Protein AF-0000000067916715 (afdb_homodimer)

Structure (mmCIF, N/CA/C/O backbone):
data_AF-0000000067916715-model_v1
#
loop_
_entity.id
_entity.type
_entity.pdbx_description
1 polymer 'MGC114945 protein'
#
loop_
_atom_site.group_PDB
_atom_site.id
_atom_site.type_symbol
_atom_site.label_atom_id
_atom_site.label_alt_id
_atom_site.label_comp_id
_atom_site.label_asym_id
_atom_site.label_entity_id
_atom_site.label_seq_id
_atom_site.pdbx_PDB_ins_code
_atom_site.Cartn_x
_atom_site.Cartn_y
_atom_site.Cartn_z
_atom_site.occupancy
_atom_site.B_iso_or_equiv
_atom_site.auth_seq_id
_atom_site.auth_comp_id
_atom_site.auth_asym_id
_atom_site.auth_atom_id
_atom_site.pdbx_PDB_model_num
ATOM 1 N N . MET A 1 1 ? -11.336 -10.523 24.156 1 57.78 1 MET A N 1
ATOM 2 C CA . MET A 1 1 ? -10.766 -9.188 24.016 1 57.78 1 MET A CA 1
ATOM 3 C C . MET A 1 1 ? -9.625 -9.188 23 1 57.78 1 MET A C 1
ATOM 5 O O . MET A 1 1 ? -9.594 -8.352 22.094 1 57.78 1 MET A O 1
ATOM 9 N N . ALA A 1 2 ? -8.656 -10.117 23.109 1 62.94 2 ALA A N 1
ATOM 10 C CA . ALA A 1 2 ? -7.535 -10.242 22.188 1 62.94 2 ALA A CA 1
ATOM 11 C C . ALA A 1 2 ? -8.023 -10.578 20.781 1 62.94 2 ALA A C 1
ATOM 13 O O . ALA A 1 2 ? -7.555 -10 19.797 1 62.94 2 ALA A O 1
ATOM 14 N N . ALA A 1 3 ? -9.062 -11.43 20.672 1 70.19 3 ALA A N 1
ATOM 15 C CA . ALA A 1 3 ? -9.617 -11.805 19.375 1 70.19 3 ALA A CA 1
ATOM 16 C C . ALA A 1 3 ? -10.258 -10.609 18.688 1 70.19 3 ALA A C 1
ATOM 18 O O . ALA A 1 3 ? -10.117 -10.43 17.469 1 70.19 3 ALA A O 1
ATOM 19 N N . ALA A 1 4 ? -10.875 -9.805 19.438 1 72.75 4 ALA A N 1
ATOM 20 C CA . ALA A 1 4 ? -11.523 -8.617 18.891 1 72.75 4 ALA A CA 1
ATOM 21 C C . ALA A 1 4 ? -10.492 -7.602 18.406 1 72.75 4 ALA A C 1
ATOM 23 O O . ALA A 1 4 ? -10.68 -6.969 17.359 1 72.75 4 ALA A O 1
ATOM 24 N N . ALA A 1 5 ? -9.461 -7.531 19.156 1 75.31 5 ALA A N 1
ATOM 25 C CA . ALA A 1 5 ? -8.383 -6.625 18.781 1 75.31 5 ALA A CA 1
ATOM 26 C C . ALA A 1 5 ? -7.727 -7.074 17.469 1 75.31 5 ALA A C 1
ATOM 28 O O . ALA A 1 5 ? -7.414 -6.254 16.609 1 75.31 5 ALA A O 1
ATOM 29 N N . VAL A 1 6 ? -7.562 -8.305 17.375 1 79.94 6 VAL A N 1
ATOM 30 C CA . VAL A 1 6 ? -6.934 -8.859 16.172 1 79.94 6 VAL A CA 1
ATOM 31 C C . VAL A 1 6 ? -7.848 -8.656 14.969 1 79.94 6 VAL A C 1
ATOM 33 O O . VAL A 1 6 ? -7.387 -8.273 13.891 1 79.94 6 VAL A O 1
ATOM 36 N N . SER A 1 7 ? -9.086 -8.82 15.18 1 82.25 7 SER A N 1
ATOM 37 C CA . SER A 1 7 ? -10.055 -8.617 14.102 1 82.25 7 SER A CA 1
ATOM 38 C C . SER A 1 7 ? -10.102 -7.16 13.664 1 82.25 7 SER A C 1
ATOM 40 O O . SER A 1 7 ? -10.219 -6.863 12.477 1 82.25 7 SER A O 1
ATOM 42 N N . GLY A 1 8 ? -10 -6.328 14.656 1 84.62 8 GLY A N 1
ATOM 43 C CA . GLY A 1 8 ? -9.953 -4.91 14.344 1 84.62 8 GLY A CA 1
ATOM 44 C C . GLY A 1 8 ? -8.727 -4.508 13.555 1 84.62 8 GLY A C 1
ATOM 45 O O . GLY A 1 8 ? -8.82 -3.752 12.586 1 84.62 8 GLY A O 1
ATOM 46 N N . LEU A 1 9 ? -7.664 -5.098 13.977 1 86.38 9 LEU A N 1
ATOM 47 C CA . LEU A 1 9 ? -6.41 -4.805 13.289 1 86.38 9 LEU A CA 1
ATOM 48 C C . LEU A 1 9 ? -6.43 -5.336 11.859 1 86.38 9 LEU A C 1
ATOM 50 O O . LEU A 1 9 ? -5.949 -4.676 10.938 1 86.38 9 LEU A O 1
ATOM 54 N N . VAL A 1 10 ? -6.984 -6.438 11.711 1 87.94 10 VAL A N 1
ATOM 55 C CA . VAL A 1 10 ? -7.07 -7.043 10.383 1 87.94 10 VAL A CA 1
ATOM 56 C C . VAL A 1 10 ? -7.949 -6.18 9.477 1 87.94 10 VAL A C 1
ATOM 58 O O . VAL A 1 10 ? -7.613 -5.957 8.312 1 87.94 10 VAL A O 1
ATOM 61 N N . THR A 1 11 ? -8.977 -5.652 10 1 87.19 11 THR A N 1
ATOM 62 C CA . THR A 1 11 ? -9.875 -4.797 9.234 1 87.19 11 THR A CA 1
ATOM 63 C C . THR A 1 11 ? -9.164 -3.512 8.812 1 87.19 11 THR A C 1
ATOM 65 O O . THR A 1 11 ? -9.312 -3.061 7.672 1 87.19 11 THR A O 1
ATOM 68 N N . VAL A 1 12 ? -8.414 -2.99 9.688 1 88.69 12 VAL A N 1
ATOM 69 C CA . VAL A 1 12 ? -7.66 -1.77 9.406 1 88.69 12 VAL A CA 1
ATOM 70 C C . VAL A 1 12 ? -6.621 -2.037 8.32 1 88.69 12 VAL A C 1
ATOM 72 O O . VAL A 1 12 ? -6.43 -1.22 7.422 1 88.69 12 VAL A O 1
ATOM 75 N N . LEU A 1 13 ? -6.074 -3.215 8.359 1 90.12 13 LEU A N 1
ATOM 76 C CA . LEU A 1 13 ? -5 -3.551 7.434 1 90.12 13 LEU A CA 1
ATOM 77 C C . LEU A 1 13 ? -5.562 -3.896 6.059 1 90.12 13 LEU A C 1
ATOM 79 O O . LEU A 1 13 ? -4.828 -3.91 5.066 1 90.12 13 LEU A O 1
ATOM 83 N N . GLU A 1 14 ? -6.828 -4.113 5.977 1 90.06 14 GLU A N 1
ATOM 84 C CA . GLU A 1 14 ? -7.445 -4.461 4.699 1 90.06 14 GLU A CA 1
ATOM 85 C C . GLU A 1 14 ? -7.867 -3.211 3.932 1 90.06 14 GLU A C 1
ATOM 87 O O . GLU A 1 14 ? -8.156 -3.279 2.734 1 90.06 14 GLU A O 1
ATOM 92 N N . SER A 1 15 ? -7.848 -2.111 4.574 1 91.31 15 SER A N 1
ATOM 93 C CA . SER A 1 15 ? -8.086 -0.83 3.916 1 91.31 15 SER A CA 1
ATOM 94 C C . SER A 1 15 ? -6.781 -0.113 3.607 1 91.31 15 SER A C 1
ATOM 96 O O . SER A 1 15 ? -5.828 -0.188 4.387 1 91.31 15 SER A O 1
ATOM 98 N N . TYR A 1 16 ? -6.789 0.557 2.475 1 91.94 16 TYR A N 1
ATOM 99 C CA . TYR A 1 16 ? -5.566 1.249 2.08 1 91.94 16 TYR A CA 1
ATOM 100 C C . TYR A 1 16 ? -5.203 2.332 3.088 1 91.94 16 TYR A C 1
ATOM 102 O O . TYR A 1 16 ? -4.051 2.432 3.516 1 91.94 16 TYR A O 1
ATOM 110 N N . ARG A 1 17 ? -6.129 3.148 3.506 1 91.06 17 ARG A N 1
ATOM 111 C CA . ARG A 1 17 ? -5.887 4.262 4.418 1 91.06 17 ARG A CA 1
ATOM 112 C C . ARG A 1 17 ? -5.453 3.764 5.789 1 91.06 17 ARG A C 1
ATOM 114 O O . ARG A 1 17 ? -4.535 4.316 6.395 1 91.06 17 ARG A O 1
ATOM 121 N N . GLY A 1 18 ? -6.199 2.762 6.238 1 91.31 18 GLY A N 1
ATOM 122 C CA . GLY A 1 18 ? -5.82 2.172 7.512 1 91.31 18 GLY A CA 1
ATOM 123 C C . GLY A 1 18 ? -4.426 1.575 7.504 1 91.31 18 GLY A C 1
ATOM 124 O O . GLY A 1 18 ? -3.664 1.749 8.453 1 91.31 18 GLY A O 1
ATOM 125 N N . ARG A 1 19 ? -4.133 0.901 6.461 1 93.25 19 ARG A N 1
ATOM 126 C CA . ARG A 1 19 ? -2.809 0.3 6.324 1 93.25 19 ARG A CA 1
ATOM 127 C C . ARG A 1 19 ? -1.724 1.37 6.27 1 93.25 19 ARG A C 1
ATOM 129 O O . ARG A 1 19 ? -0.662 1.217 6.875 1 93.25 19 ARG A O 1
ATOM 136 N N . ASP A 1 20 ? -1.98 2.367 5.52 1 94.25 20 ASP A N 1
ATOM 137 C CA . ASP A 1 20 ? -1.018 3.459 5.398 1 94.25 20 ASP A CA 1
ATOM 138 C C . ASP A 1 20 ? -0.739 4.102 6.754 1 94.25 20 ASP A C 1
ATOM 140 O O . ASP A 1 20 ? 0.395 4.488 7.043 1 94.25 20 ASP A O 1
ATOM 144 N N . ARG A 1 21 ? -1.738 4.25 7.555 1 94 21 ARG A N 1
ATOM 145 C CA . ARG A 1 21 ? -1.566 4.836 8.883 1 94 21 ARG A CA 1
ATOM 146 C C . ARG A 1 21 ? -0.686 3.953 9.758 1 94 21 ARG A C 1
ATOM 148 O O . ARG A 1 21 ? 0.142 4.457 10.523 1 94 21 ARG A O 1
ATOM 155 N N . VAL A 1 22 ? -0.888 2.719 9.648 1 94.06 22 VAL A N 1
ATOM 156 C CA . VAL A 1 22 ? -0.091 1.772 10.422 1 94.06 22 VAL A CA 1
ATOM 157 C C . VAL A 1 22 ? 1.362 1.816 9.953 1 94.06 22 VAL A C 1
ATOM 159 O O . VAL A 1 22 ? 2.283 1.86 10.773 1 94.06 22 VAL A O 1
ATOM 162 N N . ILE A 1 23 ? 1.54 1.814 8.656 1 96.44 23 ILE A N 1
ATOM 163 C CA . ILE A 1 23 ? 2.879 1.848 8.078 1 96.44 23 ILE A CA 1
ATOM 164 C C . ILE A 1 23 ? 3.58 3.145 8.477 1 96.44 23 ILE A C 1
ATOM 166 O O . ILE A 1 23 ? 4.762 3.135 8.836 1 96.44 23 ILE A O 1
ATOM 170 N N . ARG A 1 24 ? 2.838 4.223 8.391 1 96.75 24 ARG A N 1
ATOM 171 C CA . ARG A 1 24 ? 3.387 5.52 8.773 1 96.75 24 ARG A CA 1
ATOM 172 C C . ARG A 1 24 ? 3.818 5.516 10.242 1 96.75 24 ARG A C 1
ATOM 174 O O . ARG A 1 24 ? 4.902 6 10.57 1 96.75 24 ARG A O 1
ATOM 181 N N . THR A 1 25 ? 3.031 5.043 11.062 1 96.44 25 THR A N 1
ATOM 182 C CA . THR A 1 25 ? 3.322 4.992 12.492 1 96.44 25 THR A CA 1
ATOM 183 C C . THR A 1 25 ? 4.566 4.152 12.758 1 96.44 25 THR A C 1
ATOM 185 O O . THR A 1 25 ? 5.438 4.555 13.539 1 96.44 25 THR A O 1
ATOM 188 N N . LEU A 1 26 ? 4.633 3.037 12.117 1 96.12 26 LEU A N 1
ATOM 189 C CA . LEU A 1 26 ? 5.793 2.168 12.289 1 96.12 26 LEU A CA 1
ATOM 190 C C . LEU A 1 26 ? 7.051 2.826 11.727 1 96.12 26 LEU A C 1
ATOM 192 O O . LEU A 1 26 ? 8.133 2.684 12.297 1 96.12 26 LEU A O 1
ATOM 196 N N . CYS A 1 27 ? 6.867 3.482 10.656 1 96.94 27 CYS A N 1
ATOM 197 C CA . CYS A 1 27 ? 7.98 4.184 10.031 1 96.94 27 CYS A CA 1
ATOM 198 C C . CYS A 1 27 ? 8.609 5.188 10.992 1 96.94 27 CYS A C 1
ATOM 200 O O . CYS A 1 27 ? 9.805 5.117 11.273 1 96.94 27 CYS A O 1
ATOM 202 N N . TYR A 1 28 ? 7.832 6.016 11.586 1 96.94 28 TYR A N 1
ATOM 203 C CA . TYR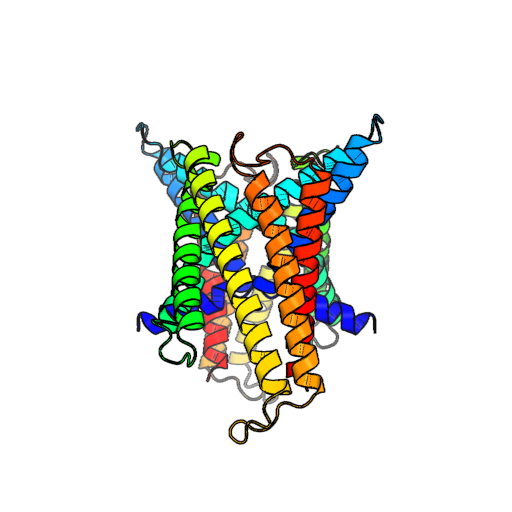 A 1 28 ? 8.344 7.078 12.453 1 96.94 28 TYR A CA 1
ATOM 204 C C . TYR A 1 28 ? 8.766 6.523 13.805 1 96.94 28 TYR A C 1
ATOM 206 O O . TYR A 1 28 ? 9.711 7.023 14.414 1 96.94 28 TYR A O 1
ATOM 214 N N . SER A 1 29 ? 8.055 5.516 14.305 1 96.81 29 SER A N 1
ATOM 215 C CA . SER A 1 29 ? 8.477 4.879 15.547 1 96.81 29 SER A CA 1
ATOM 216 C C . SER A 1 29 ? 9.852 4.238 15.406 1 96.81 29 SER A C 1
ATOM 218 O O . SER A 1 29 ? 10.688 4.332 16.312 1 96.81 29 SER A O 1
ATOM 220 N N . CYS A 1 30 ? 10.039 3.584 14.289 1 96.19 30 CYS A N 1
ATOM 221 C CA . CYS A 1 30 ? 11.359 3.008 14.016 1 96.19 30 CYS A CA 1
ATOM 222 C C . CYS A 1 30 ? 12.414 4.098 13.875 1 96.19 30 CYS A C 1
ATOM 224 O O . CYS A 1 30 ? 13.555 3.922 14.305 1 96.19 30 CYS A O 1
ATOM 226 N N . GLN A 1 31 ? 12.023 5.133 13.258 1 95.12 31 GLN A N 1
ATOM 227 C CA . GLN A 1 31 ? 12.938 6.258 13.117 1 95.12 31 GLN A CA 1
ATOM 228 C C . GLN A 1 31 ? 13.305 6.848 14.477 1 95.12 31 GLN A C 1
ATOM 230 O O . GLN A 1 31 ? 14.461 7.207 14.711 1 95.12 31 GLN A O 1
ATOM 235 N N . LEU A 1 32 ? 12.375 6.984 15.375 1 95.56 32 LEU A N 1
ATOM 236 C CA . LEU A 1 32 ? 12.594 7.508 16.719 1 95.56 32 LEU A CA 1
ATOM 237 C C . LEU A 1 32 ? 13.508 6.594 17.531 1 95.56 32 LEU A C 1
ATOM 239 O O . LEU A 1 32 ? 14.531 7.043 18.062 1 95.56 32 LEU A O 1
ATOM 243 N N . LEU A 1 33 ? 13.141 5.305 17.531 1 94.31 33 LEU A N 1
ATOM 244 C CA . LEU A 1 33 ? 13.922 4.332 18.297 1 94.31 33 LEU A CA 1
ATOM 245 C C . LEU A 1 33 ? 15.312 4.168 17.703 1 94.31 33 LEU A C 1
ATOM 247 O O . LEU A 1 33 ? 16.297 4.066 18.438 1 94.31 33 LEU A O 1
ATOM 251 N N . GLY A 1 34 ? 15.359 4.113 16.422 1 92.94 34 GLY A N 1
ATOM 252 C CA . GLY A 1 34 ? 16.656 4.012 15.781 1 92.94 34 GLY A CA 1
ATOM 253 C C . GLY A 1 34 ? 17.531 5.219 16.016 1 92.94 34 GLY A C 1
ATOM 254 O O . GLY A 1 34 ? 18.75 5.086 16.203 1 92.94 34 GLY A O 1
ATOM 255 N N . GLY A 1 35 ? 16.938 6.359 15.969 1 90.38 35 GLY A N 1
ATOM 256 C CA . GLY A 1 35 ? 17.688 7.574 16.25 1 90.38 35 GLY A CA 1
ATOM 257 C C . GLY A 1 35 ? 18.219 7.637 17.672 1 90.38 35 GLY A C 1
ATOM 258 O O . GLY A 1 35 ? 19.375 8.031 17.891 1 90.38 35 GLY A O 1
ATOM 259 N N . VAL A 1 36 ? 17.469 7.254 18.594 1 90.56 36 VAL A N 1
ATOM 260 C CA . VAL A 1 36 ? 17.859 7.281 20 1 90.56 36 VAL A CA 1
ATOM 261 C C . VAL A 1 36 ? 18.969 6.254 20.25 1 90.56 36 VAL A C 1
ATOM 263 O O . VAL A 1 36 ? 19.953 6.547 20.922 1 90.56 36 VAL A O 1
ATOM 266 N N . MET A 1 37 ? 18.781 5.086 19.641 1 89.56 37 MET A N 1
ATOM 267 C CA . MET A 1 37 ? 19.734 3.998 19.859 1 89.56 37 MET A CA 1
ATOM 268 C C . MET A 1 37 ? 21.062 4.273 19.156 1 89.56 37 MET A C 1
ATOM 270 O O . MET A 1 37 ? 22.125 3.867 19.625 1 89.56 37 MET A O 1
ATOM 274 N N . SER A 1 38 ? 20.953 4.816 18.047 1 84 38 SER A N 1
ATOM 275 C CA . SER A 1 38 ? 22.172 5.121 17.297 1 84 38 SER A CA 1
ATOM 276 C C . SER A 1 38 ? 23 6.199 18 1 84 38 SER A C 1
ATOM 278 O O . SER A 1 38 ? 24.219 6.227 17.875 1 84 38 SER A O 1
ATOM 280 N N . ASN A 1 39 ? 22.375 7.078 18.656 1 77.5 39 ASN A N 1
ATOM 281 C CA . ASN A 1 39 ? 23.078 8.133 19.375 1 77.5 39 ASN A CA 1
ATOM 282 C C . ASN A 1 39 ? 23.766 7.602 20.625 1 77.5 39 ASN A C 1
ATOM 284 O O . ASN A 1 39 ? 24.781 8.141 21.062 1 77.5 39 ASN A O 1
ATOM 288 N N . LYS A 1 40 ? 23.203 6.594 21.219 1 71.44 40 LYS A N 1
ATOM 289 C CA . LYS A 1 40 ? 23.734 6.105 22.484 1 71.44 40 LYS A CA 1
ATOM 290 C C . LYS A 1 40 ? 24.844 5.078 22.266 1 71.44 40 LYS A C 1
ATOM 292 O O . LYS A 1 40 ? 25.797 5 23.047 1 71.44 40 LYS A O 1
ATOM 297 N N . SER A 1 41 ? 24.469 4.016 21.578 1 61.12 41 SER A N 1
ATOM 298 C CA . SER A 1 41 ? 25.344 2.842 21.672 1 61.12 41 SER A CA 1
ATOM 299 C C . SER A 1 41 ? 26.375 2.824 20.547 1 61.12 41 SER A C 1
ATOM 301 O O . SER A 1 41 ? 26.016 2.957 19.375 1 61.12 41 SER A O 1
ATOM 303 N N . LYS A 1 42 ? 27.578 3.268 20.844 1 57.44 42 LYS A N 1
ATOM 304 C CA . LYS A 1 42 ? 28.719 2.961 19.984 1 57.44 42 LYS A CA 1
ATOM 305 C C . LYS A 1 42 ? 28.844 1.459 19.75 1 57.44 42 LYS A C 1
ATOM 307 O O . LYS A 1 42 ? 29.844 0.994 19.188 1 57.44 42 LYS A O 1
ATOM 312 N N . THR A 1 43 ? 27.938 0.625 20.281 1 54.31 43 THR A N 1
ATOM 313 C CA . THR A 1 43 ? 28.203 -0.809 20.25 1 54.31 43 THR A CA 1
ATOM 314 C C . THR A 1 43 ? 28 -1.365 18.844 1 54.31 43 THR A C 1
ATOM 316 O O . THR A 1 43 ? 27.312 -0.75 18.031 1 54.31 43 THR A O 1
ATOM 319 N N . GLU A 1 44 ? 28.531 -2.605 18.594 1 54.09 44 GLU A N 1
ATOM 320 C CA . GLU A 1 44 ? 28.766 -3.379 17.375 1 54.09 44 GLU A CA 1
ATOM 321 C C . GLU A 1 44 ? 27.469 -3.666 16.641 1 54.09 44 GLU A C 1
ATOM 323 O O . GLU A 1 44 ? 27.422 -3.633 15.406 1 54.09 44 GLU A O 1
ATOM 328 N N . HIS A 1 45 ? 26.516 -4.488 17.391 1 58.81 45 HIS A N 1
ATOM 329 C CA . HIS A 1 45 ? 25.344 -4.941 16.641 1 58.81 45 HIS A CA 1
ATOM 330 C C . HIS A 1 45 ? 24.344 -3.809 16.438 1 58.81 45 HIS A C 1
ATOM 332 O O . HIS A 1 45 ? 23.75 -3.312 17.391 1 58.81 45 HIS A O 1
ATOM 338 N N . ASN A 1 46 ? 24.438 -2.895 15.414 1 74.94 46 ASN A N 1
ATOM 339 C CA . ASN A 1 46 ? 23.875 -1.562 15.219 1 74.94 46 ASN A CA 1
ATOM 340 C C . ASN A 1 46 ? 22.375 -1.62 14.961 1 74.94 46 ASN A C 1
ATOM 342 O O . ASN A 1 46 ? 21.922 -1.575 13.812 1 74.94 46 ASN A O 1
ATOM 346 N N . TRP A 1 47 ? 21.578 -2.227 15.992 1 83.94 47 TRP A N 1
ATOM 347 C CA . TRP A 1 47 ? 20.109 -2.227 15.969 1 83.94 47 TRP A CA 1
ATOM 348 C C . TRP A 1 47 ? 19.578 -0.859 15.547 1 83.94 47 TRP A C 1
ATOM 350 O O . TRP A 1 47 ? 18.531 -0.767 14.898 1 83.94 47 TRP A O 1
ATOM 360 N N . GLY A 1 48 ? 20.281 0.057 15.977 1 89.06 48 GLY A N 1
ATOM 361 C CA . GLY A 1 48 ? 19.875 1.396 15.586 1 89.06 48 GLY A CA 1
ATOM 362 C C . GLY A 1 48 ? 19.875 1.612 14.086 1 89.06 48 GLY A C 1
ATOM 363 O O . GLY A 1 48 ? 18.922 2.156 13.523 1 89.06 48 GLY A O 1
ATOM 364 N N . LYS A 1 49 ? 20.875 1.152 13.516 1 91.06 49 LYS A N 1
ATOM 365 C CA . LYS A 1 49 ? 20.984 1.267 12.062 1 91.06 49 LYS A CA 1
ATOM 366 C C . LYS A 1 49 ? 19.938 0.418 11.359 1 91.06 49 LYS A C 1
ATOM 368 O O . LYS A 1 49 ? 19.359 0.844 10.359 1 91.06 49 LYS A O 1
ATOM 373 N N . SER A 1 50 ? 19.734 -0.721 11.93 1 93.12 50 SER A N 1
ATOM 374 C CA . SER A 1 50 ? 18.75 -1.614 11.352 1 93.12 50 SER A CA 1
ATOM 375 C C . SER A 1 50 ? 17.359 -0.983 11.383 1 93.12 50 SER A C 1
ATOM 377 O O . SER A 1 50 ? 16.609 -1.063 10.406 1 93.12 50 SER A O 1
ATOM 379 N N . LEU A 1 51 ? 17.062 -0.354 12.43 1 94.38 51 LEU A N 1
ATOM 380 C CA . LEU A 1 51 ? 15.766 0.285 12.578 1 94.38 51 LEU A CA 1
ATOM 381 C C . LEU A 1 51 ? 15.625 1.455 11.609 1 94.38 51 LEU A C 1
ATOM 383 O O . LEU A 1 51 ? 14.539 1.688 11.062 1 94.38 51 LEU A O 1
ATOM 387 N N . LEU A 1 52 ? 16.688 2.113 11.438 1 94.5 52 LEU A N 1
ATOM 388 C CA . LEU A 1 52 ? 16.656 3.242 10.516 1 94.5 52 LEU A CA 1
ATOM 389 C C . LEU A 1 52 ? 16.484 2.764 9.078 1 94.5 52 LEU A C 1
ATOM 391 O O . LEU A 1 52 ? 15.812 3.426 8.273 1 94.5 52 LEU A O 1
ATOM 395 N N . ILE A 1 53 ? 17.031 1.62 8.797 1 95.25 53 ILE A N 1
ATOM 396 C CA . ILE A 1 53 ? 16.859 1.037 7.473 1 95.25 53 ILE A CA 1
ATOM 397 C C . ILE A 1 53 ? 15.398 0.649 7.262 1 95.25 53 ILE A C 1
ATOM 399 O O . ILE A 1 53 ? 14.828 0.923 6.207 1 95.25 53 ILE A O 1
ATOM 403 N N . VAL A 1 54 ? 14.859 0.059 8.25 1 96 54 VAL A N 1
ATOM 404 C CA . VAL A 1 54 ? 13.453 -0.311 8.18 1 96 54 VAL A CA 1
ATOM 405 C C . VAL A 1 54 ? 12.602 0.939 7.965 1 96 54 VAL A C 1
ATOM 407 O O . VAL A 1 54 ? 11.703 0.949 7.117 1 96 54 VAL A O 1
ATOM 410 N N . SER A 1 55 ? 12.898 1.954 8.664 1 96.38 55 SER A N 1
ATOM 411 C CA . SER A 1 55 ? 12.164 3.209 8.539 1 96.38 55 SER A CA 1
ATOM 412 C C . SER A 1 55 ? 12.273 3.773 7.129 1 96.38 55 SER A C 1
ATOM 414 O O . SER A 1 55 ? 11.273 4.215 6.555 1 96.38 55 SER A O 1
ATOM 416 N N . SER A 1 56 ? 13.398 3.701 6.602 1 95.81 56 SER A N 1
ATOM 417 C CA . SER A 1 56 ? 13.617 4.223 5.258 1 95.81 56 SER A CA 1
ATOM 418 C C . SER A 1 56 ? 12.852 3.41 4.219 1 95.81 56 SER A C 1
ATOM 420 O O . SER A 1 56 ? 12.289 3.969 3.275 1 95.81 56 SER A O 1
ATOM 422 N N . GLN A 1 57 ? 12.805 2.105 4.387 1 95.75 57 GLN A N 1
ATOM 423 C CA . GLN A 1 57 ? 12.078 1.225 3.475 1 95.75 57 GLN A CA 1
ATOM 424 C C . GLN A 1 57 ? 10.578 1.485 3.533 1 95.75 57 GLN A C 1
ATOM 426 O O . GLN A 1 57 ? 9.906 1.513 2.498 1 95.75 57 GLN A O 1
ATOM 431 N N . LEU A 1 58 ? 10.148 1.663 4.707 1 96.81 58 LEU A N 1
ATOM 432 C CA . LEU A 1 58 ? 8.727 1.928 4.883 1 96.81 58 LEU A CA 1
ATOM 433 C C . LEU A 1 58 ? 8.344 3.283 4.301 1 96.81 58 LEU A C 1
ATOM 435 O O . LEU A 1 58 ? 7.289 3.424 3.678 1 96.81 58 LEU A O 1
ATOM 439 N N . SER A 1 59 ? 9.188 4.281 4.512 1 95.81 59 SER A N 1
ATOM 440 C CA . SER A 1 59 ? 8.938 5.609 3.965 1 95.81 59 SER A CA 1
ATOM 441 C C . SER A 1 59 ? 8.93 5.586 2.439 1 95.81 59 SER A C 1
ATOM 443 O O . SER A 1 59 ? 8.094 6.238 1.81 1 95.81 59 SER A O 1
ATOM 445 N N . HIS A 1 60 ? 9.852 4.824 1.913 1 95.56 60 HIS A N 1
ATOM 446 C CA . HIS A 1 60 ? 9.906 4.668 0.464 1 95.56 60 HIS A CA 1
ATOM 447 C C . HIS A 1 60 ? 8.656 3.973 -0.063 1 95.56 60 HIS A C 1
ATOM 449 O O . HIS A 1 60 ? 8.125 4.355 -1.105 1 95.56 60 HIS A O 1
ATOM 455 N N . CYS A 1 61 ? 8.281 2.979 0.607 1 96.25 61 CYS A N 1
ATOM 456 C CA . CYS A 1 61 ? 7.066 2.264 0.234 1 96.25 61 CYS A CA 1
ATOM 457 C C . CYS A 1 61 ? 5.867 3.205 0.207 1 96.25 61 CYS A C 1
ATOM 459 O O . CYS A 1 61 ? 5.07 3.174 -0.731 1 96.25 61 CYS A O 1
ATOM 461 N N . ARG A 1 62 ? 5.754 4.012 1.174 1 95.5 62 ARG A N 1
ATOM 462 C CA . ARG A 1 62 ? 4.648 4.961 1.237 1 95.5 62 ARG A CA 1
ATOM 463 C C . ARG A 1 62 ? 4.691 5.93 0.06 1 95.5 62 ARG A C 1
ATOM 465 O O . ARG A 1 62 ? 3.648 6.309 -0.478 1 95.5 62 ARG A O 1
ATOM 472 N N . THR A 1 63 ? 5.871 6.336 -0.281 1 95.62 63 THR A N 1
ATOM 473 C CA . THR A 1 63 ? 6.031 7.246 -1.411 1 95.62 63 THR A CA 1
ATOM 474 C C . THR A 1 63 ? 5.535 6.598 -2.701 1 95.62 63 THR A C 1
ATOM 476 O O . THR A 1 63 ? 4.824 7.227 -3.486 1 95.62 63 THR A O 1
ATOM 479 N N . VAL A 1 64 ? 5.82 5.352 -2.883 1 95.31 64 VAL A N 1
ATOM 480 C CA . VAL A 1 64 ? 5.406 4.621 -4.078 1 95.31 64 VAL A CA 1
ATOM 481 C C . VAL A 1 64 ? 3.891 4.441 -4.074 1 95.31 64 VAL A C 1
ATOM 483 O O . VAL A 1 64 ? 3.24 4.582 -5.113 1 95.31 64 VAL A O 1
ATOM 486 N N . LEU A 1 65 ? 3.377 4.18 -2.93 1 94.69 65 LEU A N 1
ATOM 487 C CA . LEU A 1 65 ? 1.934 3.998 -2.807 1 94.69 65 LEU A CA 1
ATOM 488 C C . LEU A 1 65 ? 1.196 5.293 -3.129 1 94.69 65 LEU A C 1
ATOM 490 O O . LEU A 1 65 ? 0.086 5.266 -3.662 1 94.69 65 LEU A O 1
ATOM 494 N N . ARG A 1 66 ? 1.804 6.387 -2.867 1 93.75 66 ARG A N 1
ATOM 495 C CA . ARG A 1 66 ? 1.172 7.684 -3.09 1 93.75 66 ARG A CA 1
ATOM 496 C C . ARG A 1 66 ? 1.103 8.008 -4.578 1 93.75 66 ARG A C 1
ATOM 498 O O . ARG A 1 66 ? 0.381 8.922 -4.984 1 93.75 66 ARG A O 1
ATOM 505 N N . LEU A 1 67 ? 1.812 7.242 -5.359 1 92 67 LEU A N 1
ATOM 506 C CA . LEU A 1 67 ? 1.723 7.414 -6.805 1 92 67 LEU A CA 1
ATOM 507 C C . LEU A 1 67 ? 0.308 7.133 -7.297 1 92 67 LEU A C 1
ATOM 509 O O . LEU A 1 67 ? -0.101 7.637 -8.344 1 92 67 LEU A O 1
ATOM 513 N N . PHE A 1 68 ? -0.418 6.391 -6.477 1 92.12 68 PHE A N 1
ATOM 514 C CA . PHE A 1 68 ? -1.734 5.945 -6.918 1 92.12 68 PHE A CA 1
ATOM 515 C C . PHE A 1 68 ? -2.836 6.719 -6.207 1 92.12 68 PHE A C 1
ATOM 517 O O . PHE A 1 68 ? -4.016 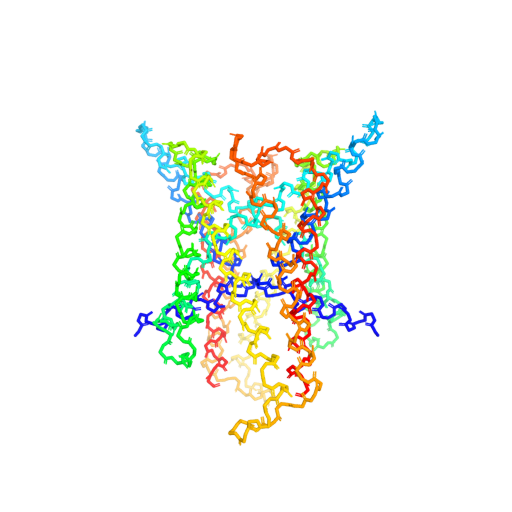6.371 -6.309 1 92.12 68 PHE A O 1
ATOM 524 N N . ASP A 1 69 ? -2.451 7.719 -5.52 1 90.69 69 ASP A N 1
ATOM 525 C CA . ASP A 1 69 ? -3.424 8.469 -4.73 1 90.69 69 ASP A CA 1
ATOM 526 C C . ASP A 1 69 ? -3.977 9.648 -5.523 1 90.69 69 ASP A C 1
ATOM 528 O O . ASP A 1 69 ? -4.977 10.258 -5.129 1 90.69 69 ASP A O 1
ATOM 532 N N . ASP A 1 70 ? -3.445 9.984 -6.621 1 88.06 70 ASP A N 1
ATOM 533 C CA . ASP A 1 70 ? -3.812 11.172 -7.391 1 88.06 70 ASP A CA 1
ATOM 534 C C . ASP A 1 70 ? -5.285 11.125 -7.797 1 88.06 70 ASP A C 1
ATOM 536 O O . ASP A 1 70 ? -6 12.117 -7.66 1 88.06 70 ASP A O 1
ATOM 540 N N . LEU A 1 71 ? -5.641 9.938 -8.211 1 82.69 71 LEU A N 1
ATOM 541 C CA . LEU A 1 71 ? -7 9.828 -8.734 1 82.69 71 LEU A CA 1
ATOM 542 C C . LEU A 1 71 ? -8.023 9.961 -7.605 1 82.69 71 LEU A C 1
ATOM 544 O O . LEU A 1 71 ? -9.047 10.633 -7.77 1 82.69 71 LEU A O 1
ATOM 548 N N . ALA A 1 72 ? -7.762 9.352 -6.582 1 82.75 72 ALA A N 1
ATOM 549 C CA . ALA A 1 72 ? -8.68 9.422 -5.445 1 82.75 72 ALA A CA 1
ATOM 550 C C . ALA A 1 72 ? -8.773 10.844 -4.906 1 82.75 72 ALA A C 1
ATOM 552 O O . ALA A 1 72 ? -9.867 11.328 -4.598 1 82.75 72 ALA A O 1
ATOM 553 N N . MET A 1 73 ? -7.707 11.477 -4.867 1 84.75 73 MET A N 1
ATOM 554 C CA . MET A 1 73 ? -7.699 12.844 -4.348 1 84.75 73 MET A CA 1
ATOM 555 C C . MET A 1 73 ? -8.367 13.805 -5.324 1 84.75 73 MET A C 1
ATOM 557 O O . MET A 1 73 ? -9.031 14.758 -4.91 1 84.75 73 MET A O 1
ATOM 561 N N . LEU A 1 74 ? -8.133 13.531 -6.59 1 84.88 74 LEU A N 1
ATOM 562 C CA . LEU A 1 74 ? -8.789 14.352 -7.598 1 84.88 74 LEU A CA 1
ATOM 563 C C . LEU A 1 74 ? -10.305 14.195 -7.52 1 84.88 74 LEU A C 1
ATOM 565 O O . LEU A 1 74 ? -11.039 15.18 -7.633 1 84.88 74 LEU A O 1
ATOM 569 N N . ALA A 1 75 ? -10.719 13.031 -7.324 1 82.75 75 ALA A N 1
ATOM 570 C CA . ALA A 1 75 ? -12.148 12.773 -7.191 1 82.75 75 ALA A CA 1
ATOM 571 C C . ALA A 1 75 ? -12.727 13.516 -5.984 1 82.75 75 ALA A C 1
ATOM 573 O O . ALA A 1 75 ? -13.82 14.086 -6.066 1 82.75 75 ALA A O 1
ATOM 574 N N . TYR A 1 76 ? -12.039 13.5 -4.977 1 80.25 76 TYR A N 1
ATOM 575 C CA . TYR A 1 76 ? -12.461 14.211 -3.771 1 80.25 76 TYR A CA 1
ATOM 576 C C . TYR A 1 76 ? -12.531 15.711 -4.02 1 80.25 76 TYR A C 1
ATOM 578 O O . TYR A 1 76 ? -13.5 16.359 -3.625 1 80.25 76 TYR A O 1
ATOM 586 N N . SER A 1 77 ? -11.555 16.219 -4.676 1 83.75 77 SER A N 1
ATOM 587 C CA . SER A 1 77 ? -11.508 17.656 -4.945 1 83.75 77 SER A CA 1
ATOM 588 C C . SER A 1 77 ? -12.617 18.078 -5.898 1 83.75 77 SER A C 1
ATOM 590 O O . SER A 1 77 ? -13.219 19.141 -5.738 1 83.75 77 SER A O 1
ATOM 592 N N . VAL A 1 78 ? -12.82 17.234 -6.859 1 82.75 78 VAL A N 1
ATOM 593 C CA . VAL A 1 78 ? -13.875 17.531 -7.824 1 82.75 78 VAL A CA 1
ATOM 594 C C . VAL A 1 78 ? -15.234 17.484 -7.137 1 82.75 78 VAL A C 1
ATOM 596 O O . VAL A 1 78 ? -16.109 18.297 -7.414 1 82.75 78 VAL A O 1
ATOM 599 N N . LYS A 1 79 ? -15.43 16.578 -6.27 1 80 79 LYS A N 1
ATOM 600 C CA . LYS A 1 79 ? -16.688 16.453 -5.527 1 80 79 LYS A CA 1
ATOM 601 C C . LYS A 1 79 ? -16.906 17.656 -4.609 1 80 79 LYS A C 1
ATOM 603 O O . LYS A 1 79 ? -18.031 18.109 -4.445 1 80 79 LYS A O 1
ATOM 608 N N . TYR A 1 80 ? -15.797 18.094 -4.023 1 79.62 80 TYR A N 1
ATOM 609 C CA . TYR A 1 80 ? -15.898 19.266 -3.17 1 79.62 80 TYR A CA 1
ATOM 610 C C . TYR A 1 80 ? -16.203 20.516 -3.994 1 79.62 80 TYR A C 1
ATOM 612 O O . TYR A 1 80 ? -16.938 21.391 -3.553 1 79.62 80 TYR A O 1
ATOM 620 N N . GLY A 1 81 ? -15.641 20.484 -5.172 1 76.88 81 GLY A N 1
ATOM 621 C CA . GLY A 1 81 ? -15.883 21.609 -6.074 1 76.88 81 GLY A CA 1
ATOM 622 C C . GLY A 1 81 ? -15.484 22.953 -5.484 1 76.88 81 GLY A C 1
ATOM 623 O O . GLY A 1 81 ? -14.352 23.109 -5.023 1 76.88 81 GLY A O 1
ATOM 624 N N . PHE A 1 82 ? -16.312 23.828 -5.531 1 79.75 82 PHE A N 1
ATOM 625 C CA . PHE A 1 82 ? -16.078 25.156 -4.992 1 79.75 82 PHE A CA 1
ATOM 626 C C . PHE A 1 82 ? -16.672 25.297 -3.594 1 79.75 82 PHE A C 1
ATOM 628 O O . PHE A 1 82 ? -16.672 26.375 -3.016 1 79.75 82 PHE A O 1
ATOM 635 N N . GLY A 1 83 ? -17.031 24.219 -2.977 1 75.94 83 GLY A N 1
ATOM 636 C CA . GLY A 1 83 ? -17.531 24.203 -1.611 1 75.94 83 GLY A CA 1
ATOM 637 C C . GLY A 1 83 ? -18.781 25.016 -1.427 1 75.94 83 GLY A C 1
ATOM 638 O O . GLY A 1 83 ? -18.922 25.734 -0.439 1 75.94 83 GLY A O 1
ATOM 639 N N . LYS A 1 84 ? -19.641 25.031 -2.281 1 74.94 84 LYS A N 1
ATOM 640 C CA . LYS A 1 84 ? -20.859 25.844 -2.223 1 74.94 84 LYS A CA 1
ATOM 641 C C . LYS A 1 84 ? -21.75 25.422 -1.059 1 74.94 84 LYS A C 1
ATOM 643 O O . LYS A 1 84 ? -22.547 26.219 -0.57 1 74.94 84 LYS A O 1
ATOM 648 N N . LYS A 1 85 ? -21.453 24.344 -0.527 1 75.56 85 LYS A N 1
ATOM 649 C CA . LYS A 1 85 ? -22.281 23.844 0.559 1 75.56 85 LYS A CA 1
ATOM 650 C C . LYS A 1 85 ? -21.781 24.344 1.912 1 75.56 85 LYS A C 1
ATOM 652 O O . LYS A 1 85 ? -22.484 24.219 2.92 1 75.56 85 LYS A O 1
ATOM 657 N N . GLU A 1 86 ? -20.594 24.938 1.816 1 77.5 86 GLU A N 1
ATOM 658 C CA . GLU A 1 86 ? -20.016 25.406 3.068 1 77.5 86 GLU A CA 1
ATOM 659 C C . GLU A 1 86 ? -20.578 26.766 3.479 1 77.5 86 GLU A C 1
ATOM 661 O O . GLU A 1 86 ? -20.609 27.703 2.678 1 77.5 86 GLU A O 1
ATOM 666 N N . LYS A 1 87 ? -21.125 26.906 4.652 1 77.69 87 LYS A N 1
ATOM 667 C CA . LYS A 1 87 ? -21.766 28.109 5.145 1 77.69 87 LYS A CA 1
ATOM 668 C C . LYS A 1 87 ? -20.734 29.188 5.473 1 77.69 87 LYS A C 1
ATOM 670 O O . LYS A 1 87 ? -20.969 30.375 5.215 1 77.69 87 LYS A O 1
ATOM 675 N N . ASP A 1 88 ? -19.656 28.75 5.988 1 87.06 88 ASP A N 1
ATOM 676 C CA . ASP A 1 88 ? -18.609 29.703 6.359 1 87.06 88 ASP A CA 1
ATOM 677 C C . ASP A 1 88 ? -17.656 29.953 5.191 1 87.06 88 ASP A C 1
ATOM 679 O O . ASP A 1 88 ? -16.953 29.031 4.75 1 87.06 88 ASP A O 1
ATOM 683 N N . SER A 1 89 ? -17.609 31.125 4.746 1 89.62 89 SER A N 1
ATOM 684 C CA . SER A 1 89 ? -16.812 31.5 3.58 1 89.62 89 SER A CA 1
ATOM 685 C C . SER A 1 89 ? -15.328 31.297 3.832 1 89.62 89 SER A C 1
ATOM 687 O O . SER A 1 89 ? -14.586 30.906 2.93 1 89.62 89 SER A O 1
ATOM 689 N N . LEU A 1 90 ? -14.906 31.641 5.016 1 90.62 90 LEU A N 1
ATOM 690 C CA . LEU A 1 90 ? -13.492 31.484 5.336 1 90.62 90 LEU A CA 1
ATOM 691 C C . LEU A 1 90 ? -13.078 30.016 5.254 1 90.62 90 LEU A C 1
ATOM 693 O O . LEU A 1 90 ? -12.039 29.688 4.676 1 90.62 90 LEU A O 1
ATOM 697 N N . ILE A 1 91 ? -13.852 29.188 5.777 1 91.44 91 ILE A N 1
ATOM 698 C CA . ILE A 1 91 ? -13.578 27.75 5.742 1 91.44 91 ILE A CA 1
ATOM 699 C C . ILE A 1 91 ? -13.602 27.266 4.297 1 91.44 91 ILE A C 1
ATOM 701 O O . ILE A 1 91 ? -12.812 26.391 3.916 1 91.44 91 ILE A O 1
ATOM 705 N N . ARG A 1 92 ? -14.469 27.844 3.553 1 91.44 92 ARG A N 1
ATOM 706 C CA . ARG A 1 92 ? -14.57 27.469 2.143 1 91.44 92 ARG A CA 1
ATOM 707 C C . ARG A 1 92 ? -13.273 27.781 1.401 1 91.44 92 ARG A C 1
ATOM 709 O O . ARG A 1 92 ? -12.727 26.922 0.71 1 91.44 92 ARG A O 1
ATOM 716 N N . TRP A 1 93 ? -12.812 28.922 1.609 1 92.12 93 TRP A N 1
ATOM 717 C CA . TRP A 1 93 ? -11.594 29.344 0.918 1 92.12 93 TRP A CA 1
ATOM 718 C C . TRP A 1 93 ? -10.391 28.531 1.411 1 92.12 93 TRP A C 1
ATOM 720 O O . TRP A 1 93 ? -9.539 28.141 0.619 1 92.12 93 TRP A O 1
ATOM 730 N N . ILE A 1 94 ? -10.375 28.344 2.67 1 93.5 94 ILE A N 1
ATOM 731 C CA . ILE A 1 94 ? -9.297 27.562 3.248 1 93.5 94 ILE A CA 1
ATOM 732 C C . ILE A 1 94 ? -9.305 26.156 2.65 1 93.5 94 ILE A C 1
ATOM 734 O O . ILE A 1 94 ? -8.25 25.625 2.271 1 93.5 94 ILE A O 1
ATOM 738 N N . SER A 1 95 ? -10.422 25.609 2.518 1 91.75 95 SER A N 1
ATOM 739 C CA . SER A 1 95 ? -10.555 24.266 1.999 1 91.75 95 SER A CA 1
ATOM 740 C C . SER A 1 95 ? -10.18 24.188 0.523 1 91.75 95 SER A C 1
ATOM 742 O O . SER A 1 95 ? -9.539 23.234 0.085 1 91.75 95 SER A O 1
ATOM 744 N N . ILE A 1 96 ? -10.578 25.156 -0.165 1 92.06 96 ILE A N 1
ATOM 745 C CA . ILE A 1 96 ? -10.258 25.203 -1.588 1 92.06 96 ILE A CA 1
ATOM 746 C C . ILE A 1 96 ? -8.742 25.297 -1.777 1 92.06 96 ILE A C 1
ATOM 748 O O . ILE A 1 96 ? -8.164 24.547 -2.566 1 92.06 96 ILE A O 1
ATOM 752 N N . PHE A 1 97 ? -8.117 26.141 -1.037 1 93.38 97 PHE A N 1
ATOM 753 C CA . PHE A 1 97 ? -6.672 26.312 -1.146 1 93.38 97 PHE A CA 1
ATOM 754 C C . PHE A 1 97 ? -5.945 25.062 -0.664 1 93.38 97 PHE A C 1
ATOM 756 O O . PHE A 1 97 ? -4.91 24.688 -1.22 1 93.38 97 PHE A O 1
ATOM 763 N N . SER A 1 98 ? -6.484 24.5 0.331 1 93.19 98 SER A N 1
ATOM 764 C CA . SER A 1 98 ? -5.918 23.25 0.826 1 93.19 98 SER A CA 1
ATOM 765 C C . SER A 1 98 ? -5.996 22.156 -0.23 1 93.19 98 SER A C 1
ATOM 767 O O . SER A 1 98 ? -5.031 21.422 -0.44 1 93.19 98 SER A O 1
ATOM 769 N N . ASN A 1 99 ? -7.07 22.094 -0.885 1 91.94 99 ASN A N 1
ATOM 770 C CA . ASN A 1 99 ? -7.258 21.094 -1.935 1 91.94 99 ASN A CA 1
ATOM 771 C C . ASN A 1 99 ? -6.297 21.328 -3.1 1 91.94 99 ASN A C 1
ATOM 773 O O . ASN A 1 99 ? -5.746 20.375 -3.65 1 91.94 99 ASN A O 1
ATOM 777 N N . ILE A 1 100 ? -6.137 22.547 -3.42 1 92.56 100 ILE A N 1
ATOM 778 C CA . ILE A 1 100 ? -5.223 22.891 -4.504 1 92.56 100 ILE A CA 1
ATOM 779 C C . ILE A 1 100 ? -3.795 22.5 -4.117 1 92.56 100 ILE A C 1
ATOM 781 O O . ILE A 1 100 ? -3.08 21.875 -4.906 1 92.56 100 ILE A O 1
ATOM 785 N N . SER A 1 101 ? -3.453 22.828 -2.949 1 93.81 101 SER A N 1
ATOM 786 C CA . SER A 1 101 ? -2.117 22.5 -2.465 1 93.81 101 SER A CA 1
ATOM 787 C C . SER A 1 101 ? -1.894 20.984 -2.438 1 93.81 101 SER A C 1
ATOM 789 O O . SER A 1 101 ? -0.851 20.5 -2.879 1 93.81 101 SER A O 1
ATOM 791 N N . ASP A 1 102 ? -2.799 20.312 -1.985 1 92.31 102 ASP A N 1
ATOM 792 C CA . ASP A 1 102 ? -2.711 18.844 -1.901 1 92.31 102 ASP A CA 1
ATOM 793 C C . ASP A 1 102 ? -2.629 18.219 -3.293 1 92.31 102 ASP A C 1
ATOM 795 O O . ASP A 1 102 ? -1.9 17.25 -3.498 1 92.31 102 ASP A O 1
ATOM 799 N N . GLN A 1 103 ? -3.35 18.797 -4.188 1 90.94 103 GLN A N 1
ATOM 800 C CA . GLN A 1 103 ? -3.352 18.266 -5.543 1 90.94 103 GLN A CA 1
ATOM 801 C C . GLN A 1 103 ? -2.014 18.5 -6.234 1 90.94 103 GLN A C 1
ATOM 803 O O . GLN A 1 103 ? -1.518 17.641 -6.961 1 90.94 103 GLN A O 1
ATOM 808 N N . LEU A 1 104 ? -1.48 19.609 -6.016 1 93.06 104 LEU A N 1
ATOM 809 C CA . LEU A 1 104 ? -0.214 19.969 -6.648 1 93.06 104 LEU A CA 1
ATOM 810 C C . LEU A 1 104 ? 0.947 19.234 -5.984 1 93.06 104 LEU A C 1
ATOM 812 O O . LEU A 1 104 ? 1.999 19.047 -6.598 1 93.06 104 LEU A O 1
ATOM 816 N N . TYR A 1 105 ? 0.719 18.859 -4.781 1 93.94 105 TYR A N 1
ATOM 817 C CA . TYR A 1 105 ? 1.711 18.125 -4.016 1 93.94 105 TYR A CA 1
ATOM 818 C C . TYR A 1 105 ? 2.07 16.812 -4.711 1 93.94 105 TYR A C 1
ATOM 820 O O . TYR A 1 105 ? 3.246 16.453 -4.793 1 93.94 105 TYR A O 1
ATOM 828 N N . TYR A 1 106 ? 1.154 16.109 -5.254 1 92.62 106 TYR A N 1
ATOM 829 C CA . TYR A 1 106 ? 1.328 14.758 -5.754 1 92.62 106 TYR A CA 1
ATOM 830 C C . TYR A 1 106 ? 2.197 14.75 -7.008 1 92.62 106 TYR A C 1
ATOM 832 O O . TYR A 1 106 ? 3.209 14.039 -7.062 1 92.62 106 TYR A O 1
ATOM 840 N N . PRO A 1 107 ? 1.896 15.555 -7.988 1 91.94 107 PRO A N 1
ATOM 841 C CA . PRO A 1 107 ? 2.764 15.5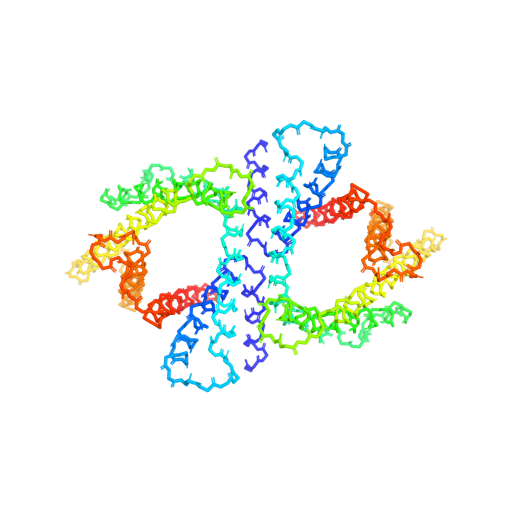47 -9.172 1 91.94 107 PRO A CA 1
ATOM 842 C C . PRO A 1 107 ? 4.207 15.93 -8.844 1 91.94 107 PRO A C 1
ATOM 844 O O . PRO A 1 107 ? 5.141 15.398 -9.445 1 91.94 107 PRO A O 1
ATOM 847 N N . CYS A 1 108 ? 4.355 16.812 -7.934 1 94 108 CYS A N 1
ATOM 848 C CA . CYS A 1 108 ? 5.703 17.203 -7.527 1 94 108 CYS A CA 1
ATOM 849 C C . CYS A 1 108 ? 6.441 16.031 -6.895 1 94 108 CYS A C 1
ATOM 851 O O . CYS A 1 108 ? 7.613 15.797 -7.203 1 94 108 CYS A O 1
ATOM 853 N N . GLU A 1 109 ? 5.75 15.383 -6.094 1 94.38 109 GLU A N 1
ATOM 854 C CA . GLU A 1 109 ? 6.359 14.219 -5.445 1 94.38 109 GLU A CA 1
ATOM 855 C C . GLU A 1 109 ? 6.664 13.117 -6.457 1 94.38 109 GLU A C 1
ATOM 857 O O . GLU A 1 109 ? 7.691 12.445 -6.359 1 94.38 109 GLU A O 1
ATOM 862 N N . HIS A 1 110 ? 5.789 12.891 -7.41 1 94.56 110 HIS A N 1
ATOM 863 C CA . HIS A 1 110 ? 5.992 11.867 -8.43 1 94.56 110 HIS A CA 1
ATOM 864 C C . HIS A 1 110 ? 7.25 12.148 -9.242 1 94.56 110 HIS A C 1
ATOM 866 O O . HIS A 1 110 ? 8.031 11.234 -9.523 1 94.56 110 HIS A O 1
ATOM 872 N N . ILE A 1 111 ? 7.402 13.375 -9.578 1 95.25 111 ILE A N 1
ATOM 873 C CA . ILE A 1 111 ? 8.57 13.758 -10.367 1 95.25 111 ILE A CA 1
ATOM 874 C C . ILE A 1 111 ? 9.836 13.594 -9.531 1 95.25 111 ILE A C 1
ATOM 876 O O . ILE A 1 111 ? 10.852 13.109 -10.031 1 95.25 111 ILE A O 1
ATOM 880 N N . ALA A 1 112 ? 9.773 14.016 -8.32 1 95.19 112 ALA A N 1
ATOM 881 C CA . ALA A 1 112 ? 10.914 13.852 -7.422 1 95.19 112 ALA A CA 1
ATOM 882 C C . ALA A 1 112 ? 11.289 12.383 -7.277 1 95.19 112 ALA A C 1
ATOM 884 O O . ALA A 1 112 ? 12.469 12.023 -7.344 1 95.19 112 ALA A O 1
ATOM 885 N N . TRP A 1 113 ? 10.305 11.555 -7.09 1 95.5 113 TRP A N 1
ATOM 886 C CA . TRP A 1 113 ? 10.523 10.117 -6.977 1 95.5 113 TRP A CA 1
ATOM 887 C C . TRP A 1 113 ? 11.125 9.555 -8.258 1 95.5 113 TRP A C 1
ATOM 889 O O . TRP A 1 113 ? 12.07 8.758 -8.219 1 95.5 113 TRP A O 1
ATOM 899 N N . ALA A 1 114 ? 10.57 9.961 -9.391 1 94.81 114 ALA A N 1
ATOM 900 C CA . ALA A 1 114 ? 11.039 9.477 -10.688 1 94.81 114 ALA A CA 1
ATOM 901 C C . ALA A 1 114 ? 12.5 9.867 -10.922 1 94.81 114 ALA A C 1
ATOM 903 O O . ALA A 1 114 ? 13.273 9.094 -11.492 1 94.81 114 ALA A O 1
ATOM 904 N N . ALA A 1 115 ? 12.82 10.984 -10.492 1 94.81 115 ALA A N 1
ATOM 905 C CA . ALA A 1 115 ? 14.188 11.461 -10.641 1 94.81 115 ALA A CA 1
ATOM 906 C C . ALA A 1 115 ? 15.141 10.695 -9.727 1 94.81 115 ALA A C 1
ATOM 908 O O . ALA A 1 115 ? 16.219 10.273 -10.156 1 94.81 115 ALA A O 1
ATOM 909 N N . ASP A 1 116 ? 14.727 10.484 -8.531 1 93.75 116 ASP A N 1
ATOM 910 C CA . ASP A 1 116 ? 15.547 9.766 -7.559 1 93.75 116 ASP A CA 1
ATOM 911 C C . ASP A 1 116 ? 15.758 8.312 -7.98 1 93.75 116 ASP A C 1
ATOM 913 O O . ASP A 1 116 ? 16.797 7.723 -7.707 1 93.75 116 ASP A O 1
ATOM 917 N N . SER A 1 117 ? 14.789 7.719 -8.562 1 92.62 117 SER A N 1
ATOM 918 C CA . SER A 1 117 ? 14.852 6.312 -8.953 1 92.62 117 SER A CA 1
ATOM 919 C C . SER A 1 117 ? 15.609 6.141 -10.273 1 92.62 117 SER A C 1
ATOM 921 O O . SER A 1 117 ? 15.961 5.02 -10.648 1 92.62 117 SER A O 1
ATOM 923 N N . GLY A 1 118 ? 15.836 7.184 -10.977 1 90.75 118 GLY A N 1
ATOM 924 C CA . GLY A 1 118 ? 16.547 7.117 -12.242 1 90.75 118 GLY A CA 1
ATOM 925 C C . GLY A 1 118 ? 15.641 6.918 -13.438 1 90.75 118 GLY A C 1
ATOM 926 O O . GLY A 1 118 ? 16.094 6.539 -14.516 1 90.75 118 GLY A O 1
ATOM 927 N N . VAL A 1 119 ? 14.391 7.062 -13.242 1 90.81 119 VAL A N 1
ATOM 928 C CA . VAL A 1 119 ? 13.43 6.949 -14.336 1 90.81 119 VAL A CA 1
ATOM 929 C C . VAL A 1 119 ? 13.57 8.148 -15.273 1 90.81 119 VAL A C 1
ATOM 931 O O . VAL A 1 119 ? 13.492 7.996 -16.5 1 90.81 119 VAL A O 1
ATOM 934 N N . ILE A 1 120 ? 13.781 9.32 -14.633 1 91.06 120 ILE A N 1
ATOM 935 C CA . ILE A 1 120 ? 13.984 10.539 -15.414 1 91.06 120 ILE A CA 1
ATOM 936 C C . ILE A 1 120 ? 15.281 11.219 -14.984 1 91.06 120 ILE A C 1
ATOM 938 O O . ILE A 1 120 ? 15.758 11.008 -13.867 1 91.06 120 ILE A O 1
ATOM 942 N N . HIS A 1 121 ? 15.727 11.906 -15.961 1 89.88 121 HIS A N 1
ATOM 943 C CA . HIS A 1 121 ? 16.938 12.672 -15.656 1 89.88 121 HIS A CA 1
ATOM 944 C C . HIS A 1 121 ? 16.578 14.109 -15.273 1 89.88 121 HIS A C 1
ATOM 946 O O . HIS A 1 121 ? 16.375 14.961 -16.141 1 89.88 121 HIS A O 1
ATOM 952 N N . ALA A 1 122 ? 16.391 14.328 -14 1 89.38 122 ALA A N 1
ATOM 953 C CA . ALA A 1 122 ? 16.062 15.656 -13.484 1 89.38 122 ALA A CA 1
ATOM 954 C C . ALA A 1 122 ? 16.641 15.844 -12.078 1 89.38 122 ALA A C 1
ATOM 956 O O . ALA A 1 122 ? 17.047 14.875 -11.43 1 89.38 122 ALA A O 1
ATOM 957 N N . LYS A 1 123 ? 16.75 17.078 -11.719 1 90.94 123 LYS A N 1
ATOM 958 C CA . LYS A 1 123 ? 17.156 17.375 -10.352 1 90.94 123 LYS A CA 1
ATOM 959 C C . LYS A 1 123 ? 16.016 17.109 -9.367 1 90.94 123 LYS A C 1
ATOM 961 O O . LYS A 1 123 ? 15.031 17.844 -9.336 1 90.94 123 LYS A O 1
ATOM 966 N N . SER A 1 124 ? 16.25 16.109 -8.586 1 92 124 SER A N 1
ATOM 967 C CA . SER A 1 124 ? 15.18 15.688 -7.68 1 92 124 SER A CA 1
ATOM 968 C C . SER A 1 124 ? 15 16.672 -6.531 1 92 124 SER A C 1
ATOM 970 O O . SER A 1 124 ? 13.898 16.812 -5.996 1 92 124 SER A O 1
ATOM 972 N N . GLU A 1 125 ? 16 17.406 -6.18 1 92.44 125 GLU A N 1
ATOM 973 C CA . GLU A 1 125 ? 16 18.25 -4.988 1 92.44 125 GLU A CA 1
ATOM 974 C C . GLU A 1 125 ? 14.953 19.344 -5.094 1 92.44 125 GLU A C 1
ATOM 976 O O . GLU A 1 125 ? 14.25 19.641 -4.129 1 92.44 125 GLU A O 1
ATOM 981 N N . MET A 1 126 ? 14.859 19.953 -6.215 1 93.44 126 MET A N 1
ATOM 982 C CA . MET A 1 126 ? 13.914 21.047 -6.406 1 93.44 126 MET A CA 1
ATOM 983 C C . MET A 1 126 ? 12.477 20.562 -6.285 1 93.44 126 MET A C 1
ATOM 985 O O . MET A 1 126 ? 11.617 21.281 -5.762 1 93.44 126 MET A O 1
ATOM 989 N N . TRP A 1 127 ? 12.25 19.391 -6.773 1 94.38 127 TRP A N 1
ATOM 990 C CA . TRP A 1 127 ? 10.891 18.844 -6.75 1 94.38 127 TRP A CA 1
ATOM 991 C C . TRP A 1 127 ? 10.516 18.375 -5.348 1 94.38 127 TRP A C 1
ATOM 993 O O . TRP A 1 127 ? 9.359 18.5 -4.934 1 94.38 127 TRP A O 1
ATOM 1003 N N . TRP A 1 128 ? 11.516 17.906 -4.664 1 93.69 128 TRP A N 1
ATOM 1004 C CA . TRP A 1 128 ? 11.266 17.562 -3.266 1 93.69 128 TRP A CA 1
ATOM 1005 C C . TRP A 1 128 ? 10.961 18.812 -2.451 1 93.69 128 TRP A C 1
ATOM 1007 O O . TRP A 1 128 ? 10.07 18.812 -1.599 1 93.69 128 TRP A O 1
ATOM 1017 N N . MET A 1 129 ? 11.695 19.859 -2.723 1 93.81 129 MET A N 1
ATOM 1018 C CA . MET A 1 129 ? 11.461 21.125 -2.039 1 93.81 129 MET A CA 1
ATOM 1019 C C . MET A 1 129 ? 10.062 21.656 -2.324 1 93.81 129 MET A C 1
ATOM 1021 O O . MET A 1 129 ? 9.352 22.078 -1.409 1 93.81 129 MET A O 1
ATOM 1025 N N . ALA A 1 130 ? 9.695 21.578 -3.547 1 94.88 130 ALA A N 1
ATOM 1026 C CA . ALA A 1 130 ? 8.375 22.047 -3.947 1 94.88 130 ALA A CA 1
ATOM 1027 C C . ALA A 1 130 ? 7.27 21.234 -3.281 1 94.88 130 ALA A C 1
ATOM 1029 O O . ALA A 1 130 ? 6.289 21.781 -2.781 1 94.88 130 ALA A O 1
ATOM 1030 N N . SER A 1 131 ? 7.441 19.938 -3.283 1 95.31 131 SER A N 1
ATOM 1031 C CA . SER A 1 131 ? 6.453 19.062 -2.672 1 95.31 131 SER A CA 1
ATOM 1032 C C . SER A 1 131 ? 6.32 19.328 -1.177 1 95.31 131 SER A C 1
ATOM 1034 O O . SER A 1 131 ? 5.211 19.438 -0.655 1 95.31 131 SER A O 1
ATOM 1036 N N . THR A 1 132 ? 7.418 19.484 -0.559 1 94.69 132 THR A N 1
ATOM 1037 C CA . THR A 1 132 ? 7.426 19.734 0.879 1 94.69 132 THR A CA 1
ATOM 1038 C C . THR A 1 132 ? 6.785 21.078 1.199 1 94.69 132 THR A C 1
ATOM 1040 O O . THR A 1 132 ? 6.059 21.219 2.188 1 94.69 132 THR A O 1
ATOM 1043 N N . ALA A 1 133 ? 7.074 22.062 0.406 1 95.06 133 ALA A N 1
ATOM 1044 C CA . ALA A 1 133 ? 6.488 23.391 0.595 1 95.06 133 ALA A CA 1
ATOM 1045 C C . ALA A 1 133 ? 4.965 23.328 0.477 1 95.06 133 ALA A C 1
ATOM 1047 O O . ALA A 1 133 ? 4.254 23.938 1.279 1 95.06 133 ALA A O 1
ATOM 1048 N N . LEU A 1 134 ? 4.539 22.656 -0.517 1 96.12 134 LEU A N 1
ATOM 1049 C CA . LEU A 1 134 ? 3.102 22.516 -0.72 1 96.12 134 LEU A CA 1
ATOM 1050 C C . LEU A 1 134 ? 2.455 21.781 0.452 1 96.12 134 LEU A C 1
ATOM 1052 O O . LEU A 1 134 ? 1.37 22.156 0.901 1 96.12 134 LEU A O 1
ATOM 1056 N N . TRP A 1 135 ? 3.121 20.766 0.862 1 95.69 135 TRP A N 1
ATOM 1057 C CA . TRP A 1 135 ? 2.65 20.047 2.041 1 95.69 135 TRP A CA 1
ATOM 1058 C C . TRP A 1 135 ? 2.604 20.969 3.258 1 95.69 135 TRP A C 1
ATOM 1060 O O . TRP A 1 135 ? 1.623 20.969 4.004 1 95.69 135 TRP A O 1
ATOM 1070 N N . GLY A 1 136 ? 3.592 21.766 3.451 1 95.5 136 GLY A N 1
ATOM 1071 C CA . GLY A 1 136 ? 3.619 22.734 4.539 1 95.5 136 GLY A CA 1
ATOM 1072 C C . GLY A 1 136 ? 2.479 23.734 4.48 1 95.5 136 GLY A C 1
ATOM 1073 O O . GLY A 1 136 ? 1.853 24.031 5.5 1 95.5 136 GLY A O 1
ATOM 1074 N N . ILE A 1 137 ? 2.236 24.188 3.352 1 96.62 137 ILE A N 1
ATOM 1075 C CA . ILE A 1 137 ? 1.138 25.125 3.152 1 96.62 137 ILE A CA 1
ATOM 1076 C C . ILE A 1 137 ? -0.181 24.469 3.551 1 96.62 137 ILE A C 1
ATOM 1078 O O . ILE A 1 137 ? -1.003 25.078 4.242 1 96.62 137 ILE A O 1
ATOM 1082 N N . SER A 1 138 ? -0.344 23.297 3.117 1 95.94 138 SER A N 1
ATOM 1083 C CA . SER A 1 138 ? -1.562 22.578 3.457 1 95.94 138 SER A CA 1
ATOM 1084 C C . SER A 1 138 ? -1.702 22.406 4.965 1 95.94 138 SER A C 1
ATOM 1086 O O . SER A 1 138 ? -2.801 22.531 5.512 1 95.94 138 SER A O 1
ATOM 1088 N N . LEU A 1 139 ? -0.625 22.156 5.602 1 96.19 139 LEU A N 1
ATOM 1089 C CA . LEU A 1 139 ? -0.638 21.984 7.051 1 96.19 139 LEU A CA 1
ATOM 1090 C C . LEU A 1 139 ? -1.013 23.281 7.754 1 96.19 139 LEU A C 1
ATOM 1092 O O . LEU A 1 139 ? -1.8 23.266 8.703 1 96.19 139 LEU A O 1
ATOM 1096 N N . ILE A 1 140 ? -0.413 24.312 7.285 1 97.19 140 ILE A N 1
ATOM 1097 C CA . ILE A 1 140 ? -0.707 25.609 7.859 1 97.19 140 ILE A CA 1
ATOM 1098 C C . ILE A 1 140 ? -2.191 25.922 7.691 1 97.19 140 ILE A C 1
ATOM 1100 O O . ILE A 1 140 ? -2.848 26.375 8.633 1 97.19 140 ILE A O 1
ATOM 1104 N N . LEU A 1 141 ? -2.688 25.688 6.523 1 96.31 141 LEU A N 1
ATOM 1105 C CA . LEU A 1 141 ? -4.105 25.922 6.262 1 96.31 141 LEU A CA 1
ATOM 1106 C C . LEU A 1 141 ? -4.973 25.031 7.148 1 96.31 141 LEU A C 1
ATOM 1108 O O . LEU A 1 141 ? -6.043 25.453 7.598 1 96.31 141 LEU A O 1
ATOM 1112 N N . GLY A 1 142 ? -4.477 23.875 7.379 1 95.31 142 GLY A N 1
ATOM 1113 C CA . GLY A 1 142 ? -5.184 22.984 8.289 1 95.31 142 GLY A CA 1
ATOM 1114 C C . GLY A 1 142 ? -5.242 23.516 9.711 1 95.31 142 GLY A C 1
ATOM 1115 O O . GLY A 1 142 ? -6.273 23.406 10.375 1 95.31 142 GLY A O 1
ATOM 1116 N N . ILE A 1 143 ? -4.238 24.047 10.156 1 96.62 143 ILE A N 1
ATOM 1117 C CA . ILE A 1 143 ? -4.18 24.625 11.492 1 96.62 143 ILE A CA 1
ATOM 1118 C C . ILE A 1 143 ? -5.152 25.797 11.586 1 96.62 143 ILE A C 1
ATOM 1120 O O . ILE A 1 143 ? -5.914 25.906 12.547 1 96.62 143 ILE A O 1
ATOM 1124 N N . VAL A 1 144 ? -5.117 26.609 10.578 1 96.88 144 VAL A N 1
ATOM 1125 C CA . VAL A 1 144 ? -5.988 27.781 10.547 1 96.88 144 VAL A CA 1
ATOM 1126 C C . VAL A 1 144 ? -7.449 27.328 10.547 1 96.88 144 VAL A C 1
ATOM 1128 O O . VAL A 1 144 ? -8.281 27.922 11.25 1 96.88 144 VAL A O 1
ATOM 1131 N N . LYS A 1 145 ? -7.777 26.391 9.781 1 95.81 145 LYS A N 1
ATOM 1132 C CA . LYS A 1 145 ? -9.133 25.859 9.719 1 95.81 145 LYS A CA 1
ATOM 1133 C C . LYS A 1 145 ? -9.586 25.359 11.086 1 95.81 145 LYS A C 1
ATOM 1135 O O . LYS A 1 145 ? -10.703 25.641 11.523 1 95.81 145 LYS A O 1
ATOM 1140 N N . SER A 1 146 ? -8.695 24.609 11.703 1 95.38 146 SER A N 1
ATOM 1141 C CA . SER A 1 146 ? -9.023 24.062 13.016 1 95.38 146 SER A CA 1
ATOM 1142 C C . SER A 1 146 ? -9.203 25.172 14.047 1 95.38 146 SER A C 1
ATOM 1144 O O . SER A 1 146 ? -10.078 25.094 14.914 1 95.38 146 SER A O 1
ATOM 1146 N N . LEU A 1 147 ? -8.352 26.141 14 1 95.62 147 LEU A N 1
ATOM 1147 C CA . LEU A 1 147 ? -8.484 27.281 14.898 1 95.62 147 LEU A CA 1
ATOM 1148 C C . LEU A 1 147 ? -9.812 28 14.672 1 95.62 147 LEU A C 1
ATOM 1150 O O . LEU A 1 147 ? -10.484 28.391 15.633 1 95.62 147 LEU A O 1
ATOM 1154 N N . ARG A 1 148 ? -10.18 28.172 13.43 1 94.31 148 ARG A N 1
ATOM 1155 C CA . ARG A 1 148 ? -11.453 28.797 13.102 1 94.31 148 ARG A CA 1
ATOM 1156 C C . ARG A 1 148 ? -12.625 27.984 13.633 1 94.31 148 ARG A C 1
ATOM 1158 O O . ARG A 1 148 ? -13.586 28.531 14.164 1 94.31 148 ARG A O 1
ATOM 1165 N N . ASN A 1 149 ? -12.539 26.75 13.445 1 93.12 149 ASN A N 1
ATOM 1166 C CA . ASN A 1 149 ? -13.578 25.875 13.969 1 93.12 149 ASN A CA 1
ATOM 1167 C C . ASN A 1 149 ? -13.695 25.984 15.484 1 93.12 149 ASN A C 1
ATOM 1169 O O . ASN A 1 149 ? -14.805 25.969 16.031 1 93.12 149 ASN A O 1
ATOM 1173 N N . LEU A 1 150 ? -12.609 26.125 16.156 1 92.5 150 LEU A N 1
ATOM 1174 C CA . LEU A 1 150 ? -12.609 26.266 17.609 1 92.5 150 LEU A CA 1
ATOM 1175 C C . LEU A 1 150 ? -13.266 27.578 18.016 1 92.5 150 LEU A C 1
ATOM 1177 O O . LEU A 1 150 ? -14.031 27.609 18.984 1 92.5 150 LEU A O 1
ATOM 1181 N N . MET A 1 151 ? -12.977 28.562 17.281 1 92.19 151 MET A N 1
ATOM 1182 C CA . MET A 1 151 ? -13.562 29.875 17.578 1 92.19 151 MET A CA 1
ATOM 1183 C C . MET A 1 151 ? -15.078 29.844 17.375 1 92.19 151 MET A C 1
ATOM 1185 O O . MET A 1 151 ? -15.82 30.422 18.156 1 92.19 151 MET A O 1
ATOM 1189 N N . MET A 1 152 ? -15.484 29.141 16.359 1 88.06 152 MET A N 1
ATOM 1190 C CA . MET A 1 152 ? -16.906 29.031 16.078 1 88.06 152 MET A CA 1
ATOM 1191 C C . MET A 1 152 ? -17.609 28.203 17.141 1 88.06 152 MET A C 1
ATOM 1193 O O . MET A 1 152 ? -18.734 28.5 17.531 1 88.06 152 MET A O 1
ATOM 1197 N N . LEU A 1 153 ? -16.984 27.188 17.625 1 87.06 153 LEU A N 1
ATOM 1198 C CA . LEU A 1 153 ? -17.562 26.328 18.656 1 87.06 153 LEU A CA 1
ATOM 1199 C C . LEU A 1 153 ? -17.672 27.078 19.984 1 87.06 153 LEU A C 1
ATOM 1201 O O . LEU A 1 153 ? -18.641 26.891 20.734 1 87.06 153 LEU A O 1
ATOM 1205 N N . ARG A 1 154 ? -16.734 27.875 20.281 1 84.94 154 ARG A N 1
ATOM 1206 C CA . ARG A 1 154 ? -16.75 28.656 21.516 1 84.94 154 ARG A CA 1
ATOM 1207 C C . ARG A 1 154 ? -17.875 29.688 21.484 1 84.94 154 ARG A C 1
ATOM 1209 O O . ARG A 1 154 ? -18.5 29.969 22.516 1 84.94 154 ARG A O 1
ATOM 1216 N N . ARG A 1 155 ? -18.109 30.125 20.328 1 79.56 155 ARG A N 1
ATOM 1217 C CA . ARG A 1 155 ? -19.188 31.094 20.172 1 79.56 155 ARG A CA 1
ATOM 1218 C C . ARG A 1 155 ? -20.562 30.453 20.375 1 79.56 155 ARG A C 1
ATOM 1220 O O . ARG A 1 155 ? -21.484 31.062 20.891 1 79.56 155 ARG A O 1
ATOM 1227 N N . TYR A 1 156 ? -20.625 29.266 19.875 1 71.62 156 TYR A N 1
ATOM 1228 C CA . TYR A 1 156 ? -21.859 28.516 20.031 1 71.62 156 TYR A CA 1
ATOM 1229 C C . TYR A 1 156 ? -22.156 28.234 21.5 1 71.62 156 TYR A C 1
ATOM 1231 O O . TYR A 1 156 ? -23.312 28.281 21.922 1 71.62 156 TYR A O 1
ATOM 1239 N N . LYS A 1 157 ? -21.188 27.797 22.297 1 64.19 157 LYS A N 1
ATOM 1240 C CA . LYS A 1 157 ? -21.391 27.562 23.719 1 64.19 157 LYS A CA 1
ATOM 1241 C C . LYS A 1 157 ? -21.922 28.812 24.422 1 64.19 157 LYS A C 1
ATOM 1243 O O . LYS A 1 157 ? -22.641 28.719 25.406 1 64.19 157 LYS A O 1
ATOM 1248 N N . GLY A 1 158 ? -21.547 29.922 23.938 1 58.12 158 GLY A N 1
ATOM 1249 C CA . GLY A 1 158 ? -21.969 31.156 24.562 1 58.12 158 GLY A CA 1
ATOM 1250 C C . GLY A 1 158 ? -23.328 31.641 24.094 1 58.12 158 GLY A C 1
ATOM 1251 O O . GLY A 1 158 ? -24.016 32.375 24.812 1 58.12 158 GLY A O 1
ATOM 1252 N N . LYS A 1 159 ? -23.609 31.328 22.797 1 58.59 159 LYS A N 1
ATOM 1253 C CA . LYS A 1 159 ? -24.844 31.906 22.281 1 58.59 159 LYS A CA 1
ATOM 1254 C C . LYS A 1 159 ? -25.969 30.859 22.266 1 58.59 159 LYS A C 1
ATOM 1256 O O . LYS A 1 159 ? -25.734 29.703 21.938 1 58.59 159 LYS A O 1
ATOM 1261 N N . ASN A 1 160 ? -26.922 30.922 23.156 1 51.94 160 ASN A N 1
ATOM 1262 C CA . ASN A 1 160 ? -28.234 30.281 23.047 1 51.94 160 ASN A CA 1
ATOM 1263 C C . ASN A 1 160 ? -28.703 30.203 21.594 1 51.94 160 ASN A C 1
ATOM 1265 O O . ASN A 1 160 ? -29.547 30.984 21.172 1 51.94 160 ASN A O 1
ATOM 1269 N N . SER A 1 161 ? -27.891 29.953 20.688 1 51.72 161 SER A N 1
ATOM 1270 C CA . SER A 1 161 ? -28.344 30.109 19.312 1 51.72 161 SER A CA 1
ATOM 1271 C C . SER A 1 161 ? -29.453 29.125 18.984 1 51.72 161 SER A C 1
ATOM 1273 O O . SER A 1 161 ? -29.312 27.922 19.234 1 51.72 161 SER A O 1
ATOM 1275 N N . LYS A 1 162 ? -30.641 29.516 18.828 1 52.25 162 LYS A N 1
ATOM 1276 C CA . LYS A 1 162 ? -31.953 28.938 18.562 1 52.25 162 LYS A CA 1
ATOM 1277 C C . LYS A 1 162 ? -31.922 28 17.359 1 52.25 162 LYS A C 1
ATOM 1279 O O . LYS A 1 162 ? -32.844 27.234 17.125 1 52.25 162 LYS A O 1
ATOM 1284 N N . GLU A 1 163 ? -31.078 28.219 16.344 1 50.69 163 GLU A N 1
ATOM 1285 C CA . GLU A 1 163 ? -31.422 27.625 15.055 1 50.69 163 GLU A CA 1
ATOM 1286 C C . GLU A 1 163 ? -30.906 26.203 14.938 1 50.69 163 GLU A C 1
ATOM 1288 O O . GLU A 1 163 ? -31.328 25.438 14.055 1 50.69 163 GLU A O 1
ATOM 1293 N N . GLU A 1 164 ? -29.75 25.828 15.328 1 55.97 164 GLU A N 1
ATOM 1294 C CA . GLU A 1 164 ? -29.312 24.453 15.141 1 55.97 164 GLU A CA 1
ATOM 1295 C C . GLU A 1 164 ? -29.562 23.609 16.391 1 55.97 164 GLU A C 1
ATOM 1297 O O . GLU A 1 164 ? -29.531 24.141 17.516 1 55.97 164 GLU A O 1
ATOM 1302 N N . PRO A 1 165 ? -30.297 22.531 16.172 1 57.97 165 PRO A N 1
ATOM 1303 C CA . PRO A 1 165 ? -30.5 21.672 17.359 1 57.97 165 PRO A CA 1
ATOM 1304 C C . PRO A 1 165 ? -29.281 21.625 18.266 1 57.97 165 PRO A C 1
ATOM 1306 O O . PRO A 1 165 ? -28.141 21.594 17.781 1 57.97 165 PRO A O 1
ATOM 1309 N N . PRO A 1 166 ? -29.375 22.141 19.453 1 61.53 166 PRO A N 1
ATOM 1310 C CA . PRO A 1 166 ? -28.312 22.234 20.453 1 61.53 166 PRO A CA 1
ATOM 1311 C C . PRO A 1 166 ? -27.422 21 20.516 1 61.53 166 PRO A C 1
ATOM 1313 O O . PRO A 1 166 ? -27.938 19.875 20.578 1 61.53 166 PRO A O 1
ATOM 1316 N N . LYS A 1 167 ? -26.172 21 19.875 1 67.88 167 LYS A N 1
ATOM 1317 C CA . LYS A 1 167 ? -25.219 19.938 20.125 1 67.88 167 LYS A CA 1
ATOM 1318 C C . LYS A 1 167 ? -25.078 19.656 21.625 1 67.88 167 LYS A C 1
ATOM 1320 O O . LYS A 1 167 ? -25.109 20.594 22.438 1 67.88 167 LYS A O 1
ATOM 1325 N N . SER A 1 168 ? -25.203 18.422 21.969 1 80.69 168 SER A N 1
ATOM 1326 C CA . SER A 1 168 ? -25 18.047 23.359 1 80.69 168 SER A CA 1
ATOM 1327 C C . SER A 1 168 ? -23.641 18.484 23.859 1 80.69 168 SER A C 1
ATOM 1329 O O . SER A 1 168 ? -22.703 18.656 23.078 1 80.69 168 SER A O 1
ATOM 1331 N N . ARG A 1 169 ? -23.562 18.891 25.062 1 80.81 169 ARG A N 1
ATOM 1332 C CA . ARG A 1 169 ? -22.312 19.297 25.719 1 80.81 169 ARG A CA 1
ATOM 1333 C C . ARG A 1 169 ? -21.203 18.281 25.453 1 80.81 169 ARG A C 1
ATOM 1335 O O . ARG A 1 169 ? -20.047 18.672 25.25 1 80.81 169 ARG A O 1
ATOM 1342 N N . GLY A 1 170 ? -21.5 17 25.391 1 82.38 170 GLY A N 1
ATOM 1343 C CA . GLY A 1 170 ? -20.547 15.953 25.094 1 82.38 170 GLY A CA 1
ATOM 1344 C C . GLY A 1 170 ? -20 16 23.688 1 82.38 170 GLY A C 1
ATOM 1345 O O . GLY A 1 170 ? -18.812 15.82 23.453 1 82.38 170 GLY A O 1
ATOM 1346 N N . GLU A 1 171 ? -20.844 16.312 22.828 1 84.56 171 GLU A N 1
ATOM 1347 C CA . GLU A 1 171 ? -20.453 16.422 21.422 1 84.56 171 GLU A CA 1
ATOM 1348 C C . GLU A 1 171 ? -19.516 17.609 21.188 1 84.56 171 GLU A C 1
ATOM 1350 O O . GLU A 1 171 ? -18.562 17.516 20.422 1 84.56 171 GLU A O 1
ATOM 1355 N N . ILE A 1 172 ? -19.844 18.672 21.828 1 86.75 172 ILE A N 1
ATOM 1356 C CA . ILE A 1 172 ? -19.031 19.875 21.688 1 86.75 172 ILE A CA 1
ATOM 1357 C C . ILE A 1 172 ? -17.641 19.625 22.25 1 86.75 172 ILE A C 1
ATOM 1359 O O . ILE A 1 172 ? -16.641 19.984 21.625 1 86.75 172 ILE A O 1
ATOM 1363 N N . LYS A 1 173 ? -17.578 18.984 23.391 1 88.81 173 LYS A N 1
ATOM 1364 C CA . LYS A 1 173 ? -16.297 18.656 24.016 1 88.81 173 LYS A CA 1
ATOM 1365 C C . LYS A 1 173 ? -15.477 17.719 23.125 1 88.81 173 LYS A C 1
ATOM 1367 O O . LYS A 1 173 ? -14.266 17.891 22.984 1 88.81 173 LYS A O 1
ATOM 1372 N N . SER A 1 174 ? -16.109 16.781 22.531 1 90 174 SER A N 1
ATOM 1373 C CA . SER A 1 174 ? -15.438 15.844 21.641 1 90 174 SER A CA 1
ATOM 1374 C C . SER A 1 174 ? -14.906 16.547 20.406 1 90 174 SER A C 1
ATOM 1376 O O . SER A 1 174 ? -13.812 16.234 19.922 1 90 174 SER A O 1
ATOM 1378 N N . GLN A 1 175 ? -15.648 17.484 19.953 1 91 175 GLN A N 1
ATOM 1379 C CA . GLN A 1 175 ? -15.227 18.234 18.766 1 91 175 GLN A CA 1
ATOM 1380 C C . GLN A 1 175 ? -14.039 19.141 19.094 1 91 175 GLN A C 1
ATOM 1382 O O . GLN A 1 175 ? -13.125 19.297 18.266 1 91 175 GLN A O 1
ATOM 1387 N N . ILE A 1 176 ? -14.117 19.75 20.219 1 92.94 176 ILE A N 1
ATOM 1388 C CA . ILE A 1 176 ? -13.008 20.594 20.641 1 92.94 176 ILE A CA 1
ATOM 1389 C C . ILE A 1 176 ? -11.734 19.766 20.766 1 92.94 176 ILE A C 1
ATOM 1391 O O . ILE A 1 176 ? -10.68 20.156 20.266 1 92.94 176 ILE A O 1
ATOM 1395 N N . ARG A 1 177 ? -11.891 18.656 21.344 1 93.44 177 ARG A N 1
ATOM 1396 C CA . ARG A 1 177 ? -10.75 17.75 21.5 1 93.44 177 ARG A CA 1
ATOM 1397 C C . ARG A 1 177 ? -10.195 17.344 20.141 1 93.44 177 ARG A C 1
ATOM 1399 O O . ARG A 1 177 ? -8.977 17.312 19.953 1 93.44 177 ARG A O 1
ATOM 1406 N N . SER A 1 178 ? -11.023 17.031 19.266 1 93.62 178 SER A N 1
ATOM 1407 C CA . SER A 1 178 ? -10.609 16.609 17.938 1 93.62 178 SER A CA 1
ATOM 1408 C C . SER A 1 178 ? -9.852 17.719 17.219 1 93.62 178 SER A C 1
ATOM 1410 O O . SER A 1 178 ? -8.859 17.469 16.531 1 93.62 178 SER A O 1
ATOM 1412 N N . GLU A 1 179 ? -10.328 18.922 17.406 1 95 179 GLU A N 1
ATOM 1413 C CA . GLU A 1 179 ? -9.68 20.047 16.766 1 95 179 GLU A CA 1
ATOM 1414 C C . GLU A 1 179 ? -8.305 20.328 17.375 1 95 179 GLU A C 1
ATOM 1416 O O . GLU A 1 179 ? -7.352 20.625 16.656 1 95 179 GLU A O 1
ATOM 1421 N N . VAL A 1 180 ? -8.273 20.234 18.656 1 96 180 VAL A N 1
ATOM 1422 C CA . VAL A 1 180 ? -7.008 20.453 19.344 1 96 180 VAL A CA 1
ATOM 1423 C C . VAL A 1 180 ? -5.988 19.406 18.906 1 96 180 VAL A C 1
ATOM 1425 O O . VAL A 1 180 ? -4.828 19.719 18.641 1 96 180 VAL A O 1
ATOM 1428 N N . LEU A 1 181 ? -6.422 18.234 18.828 1 95.94 181 LEU A N 1
ATOM 1429 C CA . LEU A 1 181 ? -5.547 17.141 18.391 1 95.94 181 LEU A CA 1
ATOM 1430 C C . LEU A 1 181 ? -5.094 17.359 16.953 1 95.94 181 LEU A C 1
ATOM 1432 O O . LEU A 1 181 ? -3.945 17.078 16.609 1 95.94 181 LEU A O 1
ATOM 1436 N N . CYS A 1 182 ? -5.934 17.875 16.203 1 95.56 182 CYS A N 1
ATOM 1437 C CA . CYS A 1 182 ? -5.578 18.188 14.82 1 95.56 182 CYS A CA 1
ATOM 1438 C C . CYS A 1 182 ? -4.488 19.25 14.758 1 95.56 182 CYS A C 1
ATOM 1440 O O . CYS A 1 182 ? -3.541 19.125 13.977 1 95.56 182 CYS A O 1
ATOM 1442 N N . ILE A 1 183 ? -4.656 20.188 15.523 1 97.5 183 ILE A N 1
ATOM 1443 C CA . ILE A 1 183 ? -3.664 21.266 15.562 1 97.5 183 ILE A CA 1
ATOM 1444 C C . ILE A 1 183 ? -2.311 20.703 15.984 1 97.5 183 ILE A C 1
ATOM 1446 O O . ILE A 1 183 ? -1.287 20.984 15.359 1 97.5 183 ILE A O 1
ATOM 1450 N N . ILE A 1 184 ? -2.322 19.891 17.016 1 97.25 184 ILE A N 1
ATOM 1451 C CA . ILE A 1 184 ? -1.085 19.281 17.5 1 97.25 184 ILE A CA 1
ATOM 1452 C C . ILE A 1 184 ? -0.47 18.422 16.406 1 97.25 184 ILE A C 1
ATOM 1454 O O . ILE A 1 184 ? 0.741 18.453 16.188 1 97.25 184 ILE A O 1
ATOM 1458 N N . SER A 1 185 ? -1.255 17.688 15.766 1 97.25 185 SER A N 1
ATOM 1459 C CA . SER A 1 185 ? -0.809 16.828 14.68 1 97.25 185 SER A CA 1
ATOM 1460 C C . SER A 1 185 ? -0.203 17.641 13.539 1 97.25 185 SER A C 1
ATOM 1462 O O . SER A 1 185 ? 0.889 17.328 13.055 1 97.25 185 SER A O 1
ATOM 1464 N N . CYS A 1 186 ? -0.853 18.688 13.172 1 97.06 186 CYS A N 1
ATOM 1465 C CA . CYS A 1 186 ? -0.386 19.531 12.078 1 97.06 186 CYS A CA 1
ATOM 1466 C C . CYS A 1 186 ? 0.912 20.234 12.453 1 97.06 186 CYS A C 1
ATOM 1468 O O . CYS A 1 186 ? 1.812 20.375 11.625 1 97.06 186 CYS A O 1
ATOM 1470 N N . LEU A 1 187 ? 0.973 20.641 13.656 1 96.56 187 LEU A N 1
ATOM 1471 C CA . LEU A 1 187 ? 2.182 21.312 14.133 1 96.56 187 LEU A CA 1
ATOM 1472 C C . LEU A 1 187 ? 3.365 20.344 14.133 1 96.56 187 LEU A C 1
ATOM 1474 O O . LEU A 1 187 ? 4.48 20.734 13.773 1 96.56 187 LEU A O 1
ATOM 1478 N N . SER A 1 188 ? 3.092 19.172 14.547 1 96.5 188 SER A N 1
ATOM 1479 C CA . SER A 1 188 ? 4.137 18.156 14.539 1 96.5 188 SER A CA 1
ATOM 1480 C C . SER A 1 188 ? 4.629 17.875 13.125 1 96.5 188 SER A C 1
ATOM 1482 O O . SER A 1 188 ? 5.836 17.812 12.883 1 96.5 188 SER A O 1
ATOM 1484 N N . ASP A 1 189 ? 3.73 17.75 12.266 1 96.25 189 ASP A N 1
ATOM 1485 C CA . ASP A 1 189 ? 4.086 17.5 10.867 1 96.25 189 ASP A CA 1
ATOM 1486 C C . ASP A 1 189 ? 4.777 18.703 10.25 1 96.25 189 ASP A C 1
ATOM 1488 O O . ASP A 1 189 ? 5.668 18.562 9.414 1 96.25 189 ASP A O 1
ATOM 1492 N N . LEU A 1 190 ? 4.301 19.859 10.648 1 95.44 190 LEU A N 1
ATOM 1493 C CA . LEU A 1 190 ? 4.918 21.078 10.141 1 95.44 190 LEU A CA 1
ATOM 1494 C C . LEU A 1 190 ? 6.367 21.188 10.602 1 95.44 190 LEU A C 1
ATOM 1496 O O . LEU A 1 190 ? 7.23 21.656 9.852 1 95.44 190 LEU A O 1
ATOM 1500 N N . PHE A 1 191 ? 6.586 20.812 11.828 1 94.62 191 PHE A N 1
ATOM 1501 C CA . PHE A 1 191 ? 7.949 20.781 12.336 1 94.62 191 PHE A CA 1
ATOM 1502 C C . PHE A 1 191 ? 8.844 19.938 11.438 1 94.62 191 PHE A C 1
ATOM 1504 O O . PHE A 1 191 ? 9.953 20.344 11.102 1 94.62 191 PHE A O 1
ATOM 1511 N N . ASN A 1 192 ? 8.375 18.781 11.062 1 94.06 192 ASN A N 1
ATOM 1512 C CA . ASN A 1 192 ? 9.125 17.891 10.188 1 94.06 192 ASN A CA 1
ATOM 1513 C C . ASN A 1 192 ? 9.25 18.453 8.773 1 94.06 192 ASN A C 1
ATOM 1515 O O . ASN A 1 192 ? 10.281 18.281 8.125 1 94.06 192 ASN A O 1
ATOM 1519 N N . ALA A 1 193 ? 8.203 19.094 8.289 1 93.25 193 ALA A N 1
ATOM 1520 C CA . ALA A 1 193 ? 8.242 19.688 6.961 1 93.25 193 ALA A CA 1
ATOM 1521 C C . ALA A 1 193 ? 9.344 20.75 6.867 1 93.25 193 ALA A C 1
ATOM 1523 O O . ALA A 1 193 ? 10.07 20.797 5.875 1 93.25 193 ALA A O 1
ATOM 1524 N N . ILE A 1 194 ? 9.43 21.547 7.84 1 91.69 194 ILE A N 1
ATOM 1525 C CA . ILE A 1 194 ? 10.445 22.594 7.875 1 91.69 194 ILE A CA 1
ATOM 1526 C C . ILE A 1 194 ? 11.836 21.953 7.934 1 91.69 194 ILE A C 1
ATOM 1528 O O . ILE A 1 194 ? 12.773 22.438 7.297 1 91.69 194 ILE A O 1
ATOM 1532 N N . HIS A 1 195 ? 11.945 20.875 8.641 1 89.25 195 HIS A N 1
ATOM 1533 C CA . HIS A 1 195 ? 13.219 20.156 8.734 1 89.25 195 HIS A CA 1
ATOM 1534 C C . HIS A 1 195 ? 13.656 19.641 7.371 1 89.25 195 HIS A C 1
ATOM 1536 O O . HIS A 1 195 ? 14.852 19.609 7.07 1 89.25 195 HIS A O 1
ATOM 1542 N N . TRP A 1 196 ? 12.758 19.234 6.551 1 89.5 196 TRP A N 1
ATOM 1543 C CA . TRP A 1 196 ? 13.094 18.641 5.262 1 89.5 196 TRP A CA 1
ATOM 1544 C C . TRP A 1 196 ? 13.336 19.703 4.207 1 89.5 196 TRP A C 1
ATOM 1546 O O . TRP A 1 196 ? 13.727 19.406 3.078 1 89.5 196 TRP A O 1
ATOM 1556 N N . MET A 1 197 ? 13.133 20.969 4.559 1 87.38 197 MET A N 1
ATOM 1557 C CA . MET A 1 197 ? 13.477 22.078 3.682 1 87.38 197 MET A CA 1
ATOM 1558 C C . MET A 1 197 ? 14.984 22.312 3.666 1 87.38 197 MET A C 1
ATOM 1560 O O . MET A 1 197 ? 15.695 21.875 4.574 1 87.38 197 MET A O 1
ATOM 1564 N N . PRO A 1 198 ? 15.438 22.812 2.549 1 83.56 198 PRO A N 1
ATOM 1565 C CA . PRO A 1 198 ? 16.891 23.016 2.459 1 83.56 198 PRO A CA 1
ATOM 1566 C C . PRO A 1 198 ? 17.422 23.906 3.584 1 83.56 198 PRO A C 1
ATOM 1568 O O . PRO A 1 198 ? 16.656 24.625 4.234 1 83.56 198 PRO A O 1
ATOM 1571 N N . SER A 1 199 ? 18.781 23.781 3.66 1 82.75 199 SER A N 1
ATOM 1572 C CA . SER A 1 199 ? 19.453 24.547 4.703 1 82.75 199 SER A CA 1
ATOM 1573 C C . SER A 1 199 ? 19.281 26.047 4.488 1 82.75 199 SER A C 1
ATOM 1575 O O . SER A 1 199 ? 19.344 26.531 3.355 1 82.75 199 SER A O 1
ATOM 1577 N N . GLY A 1 200 ? 18.922 26.766 5.59 1 77.12 200 GLY A N 1
ATOM 1578 C CA . GLY A 1 200 ? 18.703 28.203 5.516 1 77.12 200 GLY A CA 1
ATOM 1579 C C . GLY A 1 200 ? 17.266 28.609 5.789 1 77.12 200 GLY A C 1
ATOM 1580 O O . GLY A 1 200 ? 17 29.766 6.121 1 77.12 200 GLY A O 1
ATOM 1581 N N . PHE A 1 201 ? 16.484 27.672 5.488 1 80.56 201 PHE A N 1
ATOM 1582 C CA . PHE A 1 201 ? 15.094 27.938 5.789 1 80.56 201 PHE A CA 1
ATOM 1583 C C . PHE A 1 201 ? 14.758 27.562 7.227 1 80.56 201 PHE A C 1
ATOM 1585 O O . PHE A 1 201 ? 14.609 26.375 7.535 1 80.56 201 PHE A O 1
ATOM 1592 N N . LEU A 1 202 ? 14.656 28.5 8.086 1 83.56 202 LEU A N 1
ATOM 1593 C CA . LEU A 1 202 ? 14.398 28.297 9.508 1 83.56 202 LEU A CA 1
ATOM 1594 C C . LEU A 1 202 ? 15.328 27.234 10.086 1 83.56 202 LEU A C 1
ATOM 1596 O O . LEU A 1 202 ? 16.547 27.406 10.086 1 83.56 202 LEU A O 1
ATOM 1600 N N . TRP A 1 203 ? 14.828 26.094 10.586 1 80.81 203 TRP A N 1
ATOM 1601 C CA . TRP A 1 203 ? 15.711 25.047 11.102 1 80.81 203 TRP A CA 1
ATOM 1602 C C . TRP A 1 203 ? 15.805 23.891 10.125 1 80.81 203 TRP A C 1
ATOM 1604 O O . TRP A 1 203 ? 15.883 22.734 10.539 1 80.81 203 TRP A O 1
ATOM 1614 N N . GLY A 1 204 ? 15.75 24.266 8.953 1 82.62 204 GLY A N 1
ATOM 1615 C CA . GLY A 1 204 ? 15.891 23.234 7.938 1 82.62 204 GLY A CA 1
ATOM 1616 C C . GLY A 1 204 ? 17.172 22.422 8.086 1 82.62 204 GLY A C 1
ATOM 1617 O O . GLY A 1 204 ? 18.25 22.984 8.281 1 82.62 204 GLY A O 1
ATOM 1618 N N . GLY A 1 205 ? 16.984 21.094 8.133 1 80.88 205 GLY A N 1
ATOM 1619 C CA . GLY A 1 205 ? 18.125 20.188 8.164 1 80.88 205 GLY A CA 1
ATOM 1620 C C . GLY A 1 205 ? 18.797 20.125 9.531 1 80.88 205 GLY A C 1
ATOM 1621 O O . GLY A 1 205 ? 19.797 19.422 9.703 1 80.88 205 GLY A O 1
ATOM 1622 N N . SER A 1 206 ? 18.281 20.703 10.484 1 82.69 206 SER A N 1
ATOM 1623 C CA . SER A 1 206 ? 19 20.812 11.758 1 82.69 206 SER A CA 1
ATOM 1624 C C . SER A 1 206 ? 18.438 19.844 12.789 1 82.69 206 SER A C 1
ATOM 1626 O O . SER A 1 206 ? 19.078 19.578 13.805 1 82.69 206 SER A O 1
ATOM 1628 N N . SER A 1 207 ? 17.406 19.266 12.539 1 87.81 207 SER A N 1
ATOM 1629 C CA . SER A 1 207 ? 16.781 18.406 13.539 1 87.81 207 SER A CA 1
ATOM 1630 C C . SER A 1 207 ? 17.391 17.016 13.531 1 87.81 207 SER A C 1
ATOM 1632 O O . SER A 1 207 ? 17.578 16.422 12.469 1 87.81 207 SER A O 1
ATOM 1634 N N . PRO A 1 208 ? 17.734 16.562 14.672 1 89.12 208 PRO A N 1
ATOM 1635 C CA . PRO A 1 208 ? 18.234 15.195 14.75 1 89.12 208 PRO A CA 1
ATOM 1636 C C . PRO A 1 208 ? 17.188 14.156 14.352 1 89.12 208 PRO A C 1
ATOM 1638 O O . PRO A 1 208 ? 15.984 14.453 14.375 1 89.12 208 PRO A O 1
ATOM 1641 N N . THR A 1 209 ? 17.625 13.008 14.062 1 90.19 209 THR A N 1
ATOM 1642 C CA . THR A 1 209 ? 16.781 11.938 13.531 1 90.19 209 THR A CA 1
ATOM 1643 C C . THR A 1 209 ? 15.734 11.531 14.555 1 90.19 209 THR A C 1
ATOM 1645 O O . THR A 1 209 ? 14.578 11.266 14.195 1 90.19 209 THR A O 1
ATOM 1648 N N . TRP A 1 210 ? 16.078 11.477 15.836 1 92 210 TRP A N 1
ATOM 1649 C CA . TRP A 1 210 ? 15.133 11.055 16.859 1 92 210 TRP A CA 1
ATOM 1650 C C . TRP A 1 210 ? 14.008 12.062 17.016 1 92 210 TRP A C 1
ATOM 1652 O O . TRP A 1 210 ? 12.859 11.695 17.281 1 92 210 TRP A O 1
ATOM 1662 N N . LEU A 1 211 ? 14.266 13.344 16.828 1 93.38 211 LEU A N 1
ATOM 1663 C CA . LEU A 1 211 ? 13.258 14.383 16.953 1 93.38 211 LEU A CA 1
ATOM 1664 C C . LEU A 1 211 ? 12.258 14.312 15.805 1 93.38 211 LEU A C 1
ATOM 1666 O O . LEU A 1 211 ? 11.047 14.469 16.016 1 93.38 211 LEU A O 1
ATOM 1670 N N . VAL A 1 212 ? 12.734 14.055 14.633 1 93.81 212 VAL A N 1
ATOM 1671 C CA . VAL A 1 212 ? 11.867 13.875 13.469 1 93.81 212 VAL A CA 1
ATOM 1672 C C . VAL A 1 212 ? 10.945 12.68 13.695 1 93.81 212 VAL A C 1
ATOM 1674 O O . VAL A 1 212 ? 9.75 12.758 13.406 1 93.81 212 VAL A O 1
ATOM 1677 N N . GLY A 1 213 ? 11.539 11.609 14.25 1 95.56 213 GLY A N 1
ATOM 1678 C CA . GLY A 1 213 ? 10.75 10.43 14.562 1 95.56 213 GLY A CA 1
ATOM 1679 C C . GLY A 1 213 ? 9.695 10.672 15.617 1 95.56 213 GLY A C 1
ATOM 1680 O O . GLY A 1 213 ? 8.586 10.141 15.531 1 95.56 213 GLY A O 1
ATOM 1681 N N . LEU A 1 214 ? 10.039 11.453 16.516 1 95.75 214 LEU A N 1
ATOM 1682 C CA . LEU A 1 214 ? 9.109 11.758 17.609 1 95.75 214 LEU A CA 1
ATOM 1683 C C . LEU A 1 214 ? 7.91 12.547 17.094 1 95.75 214 LEU A C 1
ATOM 1685 O O . LEU A 1 214 ? 6.766 12.195 17.375 1 95.75 214 LEU A O 1
ATOM 1689 N N . MET A 1 215 ? 8.195 13.578 16.391 1 96.12 215 MET A N 1
ATOM 1690 C CA . MET A 1 215 ? 7.129 14.414 15.844 1 96.12 215 MET A CA 1
ATOM 1691 C C . MET A 1 215 ? 6.23 13.602 14.914 1 96.12 215 MET A C 1
ATOM 1693 O O . MET A 1 215 ? 5.004 13.727 14.961 1 96.12 215 MET A O 1
ATOM 1697 N N . GLY A 1 216 ? 6.836 12.789 14.141 1 96.25 216 GLY A N 1
ATOM 1698 C CA . GLY A 1 216 ? 6.059 11.93 13.25 1 96.25 216 GLY A CA 1
ATOM 1699 C C . GLY A 1 216 ? 5.223 10.906 13.992 1 96.25 216 GLY A C 1
ATOM 1700 O O . GLY A 1 216 ? 4.094 10.609 13.594 1 96.25 216 GLY A O 1
ATOM 1701 N N . THR A 1 217 ? 5.746 10.391 15.016 1 97.06 217 THR A N 1
ATOM 1702 C CA . THR A 1 217 ? 5.023 9.406 15.812 1 97.06 217 THR A CA 1
ATOM 1703 C C . THR A 1 217 ? 3.816 10.047 16.5 1 97.06 217 THR A C 1
ATOM 1705 O O . THR A 1 217 ? 2.73 9.469 16.516 1 97.06 217 THR A O 1
ATOM 1708 N N . ILE A 1 218 ? 3.992 11.219 16.969 1 96.88 218 ILE A N 1
ATOM 1709 C CA . ILE A 1 218 ? 2.91 11.945 17.625 1 96.88 218 ILE A CA 1
ATOM 1710 C C . ILE A 1 218 ? 1.766 12.164 16.641 1 96.88 218 ILE A C 1
ATOM 1712 O O . ILE A 1 218 ? 0.614 11.836 16.922 1 96.88 218 ILE A O 1
ATOM 1716 N N . SER A 1 219 ? 2.086 12.695 15.547 1 96.38 219 SER A N 1
ATOM 1717 C CA . SER A 1 219 ? 1.06 12.977 14.555 1 96.38 219 SER A CA 1
ATOM 1718 C C . SER A 1 219 ? 0.387 11.695 14.078 1 96.38 219 SER A C 1
ATOM 1720 O O . SER A 1 219 ? -0.827 11.664 13.867 1 96.38 219 SER A O 1
ATOM 1722 N N . SER A 1 220 ? 1.143 10.625 13.953 1 96.06 220 SER A N 1
ATOM 1723 C CA . SER A 1 220 ? 0.59 9.359 13.492 1 96.06 220 SER A CA 1
ATOM 1724 C C . SER A 1 220 ? -0.354 8.758 14.523 1 96.06 220 SER A C 1
ATOM 1726 O O . SER A 1 220 ? -1.422 8.25 14.172 1 96.06 220 SER A O 1
ATOM 1728 N N . LEU A 1 221 ? 0.03 8.805 15.711 1 94.94 221 LEU A N 1
ATOM 1729 C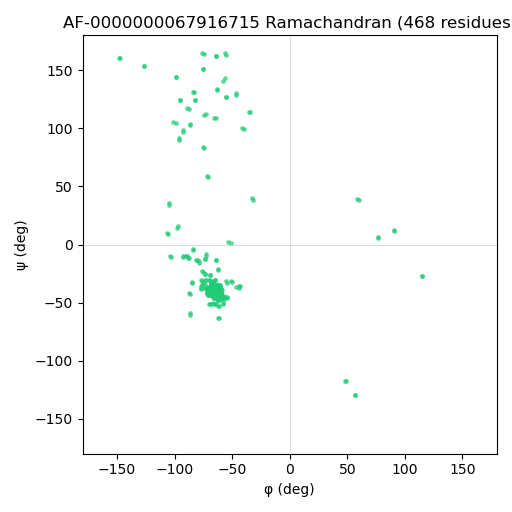 CA . LEU A 1 221 ? -0.804 8.258 16.781 1 94.94 221 LEU A CA 1
ATOM 1730 C C . LEU A 1 221 ? -2.115 9.031 16.891 1 94.94 221 LEU A C 1
ATOM 1732 O O . LEU A 1 221 ? -3.17 8.438 17.125 1 94.94 221 LEU A O 1
ATOM 1736 N N . ILE A 1 222 ? -2.039 10.297 16.734 1 94.62 222 ILE A N 1
ATOM 1737 C CA . ILE A 1 222 ? -3.242 11.125 16.75 1 94.62 222 ILE A CA 1
ATOM 1738 C C . ILE A 1 222 ? -4.156 10.727 15.602 1 94.62 222 ILE A C 1
ATOM 1740 O O . ILE A 1 222 ? -5.375 10.633 15.766 1 94.62 222 ILE A O 1
ATOM 1744 N N . GLY A 1 223 ? -3.531 10.484 14.477 1 91.31 223 GLY A N 1
ATOM 1745 C CA . GLY A 1 223 ? -4.309 10.031 13.328 1 91.31 223 GLY A CA 1
ATOM 1746 C C . GLY A 1 223 ? -5.039 8.734 13.578 1 91.31 223 GLY A C 1
ATOM 1747 O O . GLY A 1 223 ? -6.215 8.594 13.227 1 91.31 223 GLY A O 1
ATOM 1748 N N . ILE A 1 224 ? -4.367 7.84 14.148 1 90.81 224 ILE A N 1
ATOM 1749 C CA . ILE A 1 224 ? -4.977 6.551 14.469 1 90.81 224 ILE A CA 1
ATOM 1750 C C . ILE A 1 224 ? -6.09 6.742 15.492 1 90.81 224 ILE A C 1
ATOM 1752 O O . ILE A 1 224 ? -7.172 6.172 15.352 1 90.81 224 ILE A O 1
ATOM 1756 N N . TYR A 1 225 ? -5.863 7.559 16.438 1 90.44 225 TYR A N 1
ATOM 1757 C CA . TYR A 1 225 ? -6.84 7.828 17.484 1 90.44 225 TYR A CA 1
ATOM 1758 C C . TYR A 1 225 ? -8.109 8.438 16.906 1 90.44 225 TYR A C 1
ATOM 1760 O O . TYR A 1 225 ? -9.219 8 17.234 1 90.44 225 TYR A O 1
ATOM 1768 N N . GLN A 1 226 ? -7.945 9.336 16.062 1 88.75 226 GLN A N 1
ATOM 1769 C CA . GLN A 1 226 ? -9.086 10.047 15.477 1 88.75 226 GLN A CA 1
ATOM 1770 C C . GLN A 1 226 ? -9.883 9.133 14.555 1 88.75 226 GLN A C 1
ATOM 1772 O O . GLN A 1 226 ? -11.109 9.25 14.461 1 88.75 226 GLN A O 1
ATOM 1777 N N . THR A 1 227 ? -9.281 8.211 13.93 1 83.62 227 THR A N 1
ATOM 1778 C CA . THR A 1 227 ? -9.977 7.301 13.031 1 83.62 227 THR A CA 1
ATOM 1779 C C . THR A 1 227 ? -10.742 6.246 13.82 1 83.62 227 THR A C 1
ATOM 1781 O O . THR A 1 227 ? -11.82 5.816 13.406 1 83.62 227 THR A O 1
ATOM 1784 N N . THR A 1 228 ? -10.188 5.793 14.891 1 81.75 228 THR A N 1
ATOM 1785 C CA . THR A 1 228 ? -10.859 4.789 15.711 1 81.75 228 THR A CA 1
ATOM 1786 C C . THR A 1 228 ? -12.062 5.391 16.422 1 81.75 228 THR A C 1
ATOM 1788 O O . THR A 1 228 ? -13.078 4.719 16.609 1 81.75 228 THR A O 1
ATOM 1791 N N . GLU A 1 229 ? -11.961 6.613 16.844 1 74.38 229 GLU A N 1
ATOM 1792 C CA . GLU A 1 229 ? -13.055 7.281 17.547 1 74.38 229 GLU A CA 1
ATOM 1793 C C . GLU A 1 229 ? -14.227 7.539 16.609 1 74.38 229 GLU A C 1
ATOM 1795 O O . GLU A 1 229 ? -15.391 7.41 17 1 74.38 229 GLU A O 1
ATOM 1800 N N . VAL A 1 230 ? -13.828 7.887 15.43 1 62.78 230 VAL A N 1
ATOM 1801 C CA . VAL A 1 230 ? -14.891 8.148 14.469 1 62.78 230 VAL A CA 1
ATOM 1802 C C . VAL A 1 230 ? -15.547 6.828 14.055 1 62.78 230 VAL A C 1
ATOM 1804 O O . VAL A 1 230 ? -16.766 6.766 13.852 1 62.78 230 VAL A O 1
ATOM 1807 N N . GLY A 1 231 ? -14.742 5.777 13.828 1 55.84 231 GLY A N 1
ATOM 1808 C CA . GLY A 1 231 ? -15.297 4.477 13.492 1 55.84 231 GLY A CA 1
ATOM 1809 C C . GLY A 1 231 ? -16.125 3.877 14.617 1 55.84 231 GLY A C 1
ATOM 1810 O O . GLY A 1 231 ? -17.109 3.178 14.359 1 55.84 231 GLY A O 1
ATOM 1811 N N . SER A 1 232 ? -15.695 3.951 15.773 1 46.69 232 SER A N 1
ATOM 1812 C CA . SER A 1 232 ? -16.469 3.469 16.906 1 46.69 232 SER A CA 1
ATOM 1813 C C . SER A 1 232 ? -17.766 4.254 17.062 1 46.69 232 SER A C 1
ATOM 1815 O O . SER A 1 232 ? -18.766 3.721 17.547 1 46.69 232 SER A O 1
ATOM 1817 N N . ALA A 1 233 ? -17.734 5.523 16.766 1 42.12 233 ALA A N 1
ATOM 1818 C CA . ALA A 1 233 ? -18.969 6.289 16.875 1 42.12 233 ALA A CA 1
ATOM 1819 C C . ALA A 1 233 ? -19.969 5.863 15.797 1 42.12 233 ALA A C 1
ATOM 1821 O O . ALA A 1 233 ? -21.188 5.957 16 1 42.12 233 ALA A O 1
ATOM 1822 N N . GLY A 1 234 ? -19.594 5.383 14.734 1 32.75 234 GLY A N 1
ATOM 1823 C CA . GLY A 1 234 ? -20.531 4.93 13.727 1 32.75 234 GLY A CA 1
ATOM 1824 C C . GLY A 1 234 ? -21.172 3.592 14.062 1 32.75 234 GLY A C 1
ATOM 1825 O O . GLY A 1 234 ? -22.047 3.119 13.344 1 32.75 234 GLY A O 1
ATOM 1826 N N . GLY A 1 235 ? -20.547 2.803 14.68 1 25.91 235 GLY A N 1
ATOM 1827 C CA . GLY A 1 235 ? -21.172 1.547 15.062 1 25.91 235 GLY A CA 1
ATOM 1828 C C . GLY A 1 235 ? -22.203 1.706 16.156 1 25.91 235 GLY A C 1
ATOM 1829 O O . GLY A 1 235 ? -22.688 0.716 16.719 1 25.91 235 GLY A O 1
ATOM 1830 N N . VAL A 1 236 ? -22.297 2.768 16.734 1 24.19 236 VAL A N 1
ATOM 1831 C CA . VAL A 1 236 ? -23.469 2.807 17.594 1 24.19 236 VAL A CA 1
ATOM 1832 C C . VAL A 1 236 ? -24.703 3.223 16.797 1 24.19 236 VAL A C 1
ATOM 1834 O O . VAL A 1 236 ? -24.609 4.059 15.891 1 24.19 236 VAL A O 1
ATOM 1837 N N . MET B 1 1 ? -20.625 7.188 -18.219 1 56.06 1 MET B N 1
ATOM 1838 C CA . MET B 1 1 ? -19.844 5.965 -18.328 1 56.06 1 MET B CA 1
ATOM 1839 C C . MET B 1 1 ? -18.438 6.172 -17.781 1 56.06 1 MET B C 1
ATOM 1841 O O . MET B 1 1 ? -17.953 5.383 -16.969 1 56.06 1 MET B O 1
ATOM 1845 N N . ALA B 1 2 ? -17.719 7.238 -18.219 1 62.16 2 ALA B N 1
ATOM 1846 C CA . ALA B 1 2 ? -16.375 7.559 -17.75 1 62.16 2 ALA B CA 1
ATOM 1847 C C . ALA B 1 2 ? -16.375 7.852 -16.25 1 62.16 2 ALA B C 1
ATOM 1849 O O . ALA B 1 2 ? -15.492 7.379 -15.516 1 62.16 2 ALA B O 1
ATOM 1850 N N . ALA B 1 3 ? -17.406 8.547 -15.758 1 69.88 3 ALA B N 1
ATOM 1851 C CA . ALA B 1 3 ? -17.516 8.875 -14.336 1 69.88 3 ALA B CA 1
ATOM 1852 C C . ALA B 1 3 ? -17.672 7.609 -13.492 1 69.88 3 ALA B C 1
ATOM 1854 O O . ALA B 1 3 ? -17.078 7.488 -12.422 1 69.88 3 ALA B O 1
ATOM 1855 N N . ALA B 1 4 ? -18.391 6.691 -13.992 1 72.88 4 ALA B N 1
ATOM 1856 C CA . ALA B 1 4 ? -18.609 5.43 -13.289 1 72.88 4 ALA B CA 1
ATOM 1857 C C . ALA B 1 4 ? -17.328 4.605 -13.234 1 72.88 4 ALA B C 1
ATOM 1859 O O . ALA B 1 4 ? -17.031 3.977 -12.219 1 72.88 4 ALA B O 1
ATOM 1860 N N . ALA B 1 5 ? -16.641 4.656 -14.312 1 75.25 5 ALA B N 1
ATOM 1861 C CA . ALA B 1 5 ? -15.367 3.939 -14.367 1 75.25 5 ALA B CA 1
ATOM 1862 C C . ALA B 1 5 ? -14.367 4.523 -13.375 1 75.25 5 ALA B C 1
ATOM 1864 O O . ALA B 1 5 ? -13.641 3.783 -12.711 1 75.25 5 ALA B O 1
ATOM 1865 N N . VAL B 1 6 ? -14.359 5.797 -13.305 1 80 6 VAL B N 1
ATOM 1866 C CA . VAL B 1 6 ? -13.438 6.473 -12.398 1 80 6 VAL B CA 1
ATOM 1867 C C . VAL B 1 6 ? -13.812 6.164 -10.953 1 80 6 VAL B C 1
ATOM 1869 O O . VAL B 1 6 ? -12.945 5.883 -10.125 1 80 6 VAL B O 1
ATOM 1872 N N . SER B 1 7 ? -15.055 6.117 -10.703 1 82.5 7 SER B N 1
ATOM 1873 C CA . SER B 1 7 ? -15.523 5.805 -9.359 1 82.5 7 SER B CA 1
ATOM 1874 C C . SER B 1 7 ? -15.195 4.363 -8.977 1 82.5 7 SER B C 1
ATOM 1876 O O . SER B 1 7 ? -14.828 4.09 -7.832 1 82.5 7 SER B O 1
ATOM 1878 N N . GLY B 1 8 ? -15.328 3.539 -9.945 1 84.81 8 GLY B N 1
ATOM 1879 C CA . GLY B 1 8 ? -14.961 2.15 -9.719 1 84.81 8 GLY B CA 1
ATOM 1880 C C . GLY B 1 8 ? -13.484 1.966 -9.43 1 84.81 8 GLY B C 1
ATOM 1881 O O . GLY B 1 8 ? -13.109 1.228 -8.516 1 84.81 8 GLY B O 1
ATOM 1882 N N . LEU B 1 9 ? -12.742 2.682 -10.188 1 86.44 9 LEU B N 1
ATOM 1883 C CA . LEU B 1 9 ? -11.297 2.604 -10.008 1 86.44 9 LEU B CA 1
ATOM 1884 C C . LEU B 1 9 ? -10.891 3.164 -8.648 1 86.44 9 LEU B C 1
ATOM 1886 O O . LEU B 1 9 ? -10.008 2.611 -7.984 1 86.44 9 LEU B O 1
ATOM 1890 N N . VAL B 1 10 ? -11.508 4.199 -8.273 1 88.06 10 VAL B N 1
ATOM 1891 C CA . VAL B 1 10 ? -11.203 4.816 -6.988 1 88.06 10 VAL B CA 1
ATOM 1892 C C . VAL B 1 10 ? -11.562 3.85 -5.855 1 88.06 10 VAL B C 1
ATOM 1894 O O . VAL B 1 10 ? -10.805 3.707 -4.895 1 88.06 10 VAL B O 1
ATOM 1897 N N . THR B 1 11 ? -12.617 3.133 -6.004 1 87.25 11 THR B N 1
ATOM 1898 C CA . THR B 1 11 ? -13.039 2.168 -4.992 1 87.25 11 THR B CA 1
ATOM 1899 C C . THR B 1 11 ? -12.039 1.018 -4.891 1 87.25 11 THR B C 1
ATOM 1901 O O . THR B 1 11 ? -11.703 0.574 -3.793 1 87.25 11 THR B O 1
ATOM 1904 N N . VAL B 1 12 ? -11.578 0.607 -5.988 1 88.75 12 VAL B N 1
ATOM 1905 C CA . VAL B 1 12 ? -10.602 -0.476 -6.035 1 88.75 12 VAL B CA 1
ATOM 1906 C C . VAL B 1 12 ? -9.297 -0.023 -5.387 1 88.75 12 VAL B C 1
ATOM 1908 O O . VAL B 1 12 ? -8.672 -0.779 -4.637 1 88.75 12 VAL B O 1
ATOM 1911 N N . LEU B 1 13 ? -8.984 1.203 -5.582 1 90.12 13 LEU B N 1
ATOM 1912 C CA . LEU B 1 13 ? -7.715 1.724 -5.082 1 90.12 13 LEU B CA 1
ATOM 1913 C C . LEU B 1 13 ? -7.797 2.012 -3.586 1 90.12 13 LEU B C 1
ATOM 1915 O O . LEU B 1 13 ? -6.77 2.16 -2.924 1 90.12 13 LEU B O 1
ATOM 1919 N N . GLU B 1 14 ? -8.969 2.066 -3.061 1 90 14 GLU B N 1
ATOM 1920 C CA . GLU B 1 14 ? -9.133 2.348 -1.638 1 90 14 GLU B CA 1
ATOM 1921 C C . GLU B 1 14 ? -9.07 1.066 -0.812 1 90 14 GLU B C 1
ATOM 1923 O O . GLU B 1 14 ? -8.93 1.117 0.412 1 90 14 GLU B O 1
ATOM 1928 N N . SER B 1 15 ? -9.117 -0.04 -1.44 1 91.38 15 SER B N 1
ATOM 1929 C CA . SER B 1 15 ? -8.914 -1.326 -0.781 1 91.38 15 SER B CA 1
ATOM 1930 C C . SER B 1 15 ? -7.492 -1.83 -0.972 1 91.38 15 SER B C 1
ATOM 1932 O O . SER B 1 15 ? -6.895 -1.637 -2.033 1 91.38 15 SER B O 1
ATOM 1934 N N . TYR B 1 16 ? -7 -2.477 0.064 1 91.81 16 TYR B N 1
ATOM 1935 C CA . TYR B 1 16 ? -5.629 -2.965 -0.015 1 91.81 16 TYR B CA 1
ATOM 1936 C C . TYR B 1 16 ? -5.484 -4.012 -1.115 1 91.81 16 TYR B C 1
ATOM 1938 O O . TYR B 1 16 ? -4.555 -3.947 -1.923 1 91.81 16 TYR B O 1
ATOM 1946 N N . ARG B 1 17 ? -6.363 -4.945 -1.202 1 91.06 17 ARG B N 1
ATOM 1947 C CA . ARG B 1 17 ? -6.289 -6.035 -2.17 1 91.06 17 ARG B CA 1
ATOM 1948 C C . ARG B 1 17 ? -6.445 -5.512 -3.594 1 91.06 17 ARG B C 1
ATOM 1950 O O . ARG B 1 17 ? -5.727 -5.938 -4.5 1 91.06 17 ARG B O 1
ATOM 1957 N N . GLY B 1 18 ? -7.453 -4.66 -3.719 1 91.25 18 GLY B N 1
ATOM 1958 C CA . GLY B 1 18 ? -7.641 -4.051 -5.027 1 91.25 18 GLY B CA 1
ATOM 1959 C C . GLY B 1 18 ? -6.438 -3.254 -5.492 1 91.25 18 GLY B C 1
ATOM 1960 O O . GLY B 1 18 ? -6.039 -3.338 -6.656 1 91.25 18 GLY B O 1
ATOM 1961 N N . ARG B 1 19 ? -5.895 -2.52 -4.598 1 93.19 19 ARG B N 1
ATOM 1962 C CA . ARG B 1 19 ? -4.715 -1.723 -4.918 1 93.19 19 ARG B CA 1
ATOM 1963 C C . ARG B 1 19 ? -3.531 -2.615 -5.273 1 93.19 19 ARG B C 1
ATOM 1965 O O . ARG B 1 19 ? -2.783 -2.322 -6.211 1 93.19 19 ARG B O 1
ATOM 1972 N N . ASP B 1 20 ? -3.361 -3.609 -4.52 1 94.25 20 ASP B N 1
ATOM 1973 C CA . ASP B 1 20 ? -2.264 -4.539 -4.773 1 94.25 20 ASP B CA 1
ATOM 1974 C C . ASP B 1 20 ? -2.385 -5.168 -6.16 1 94.25 20 ASP B C 1
ATOM 1976 O O . ASP B 1 20 ? -1.381 -5.383 -6.84 1 94.25 20 ASP B O 1
ATOM 1980 N N . ARG B 1 21 ? -3.568 -5.48 -6.562 1 93.94 21 ARG B N 1
ATOM 1981 C CA . ARG B 1 21 ? -3.785 -6.066 -7.879 1 93.94 21 ARG B CA 1
ATOM 1982 C C . ARG B 1 21 ? -3.414 -5.086 -8.984 1 93.94 21 ARG B C 1
ATOM 1984 O O . ARG B 1 21 ? -2.842 -5.477 -10 1 93.94 21 ARG B O 1
ATOM 1991 N N . VAL B 1 22 ? -3.758 -3.9 -8.781 1 94.06 22 VAL B N 1
ATOM 1992 C CA . VAL B 1 22 ? -3.434 -2.863 -9.75 1 94.06 22 VAL B CA 1
ATOM 1993 C C . VAL B 1 22 ? -1.921 -2.676 -9.828 1 94.06 22 VAL B C 1
ATOM 1995 O O . VAL B 1 22 ? -1.351 -2.598 -10.914 1 94.06 22 VAL B O 1
ATOM 1998 N N . ILE B 1 23 ? -1.295 -2.615 -8.68 1 96.44 23 ILE B N 1
ATOM 1999 C CA . ILE B 1 23 ? 0.151 -2.432 -8.609 1 96.44 23 ILE B CA 1
ATOM 2000 C C . ILE B 1 23 ? 0.853 -3.619 -9.266 1 96.44 23 ILE B C 1
ATOM 2002 O O . ILE B 1 23 ? 1.813 -3.441 -10.016 1 96.44 23 ILE B O 1
ATOM 2006 N N . ARG B 1 24 ? 0.36 -4.797 -8.953 1 96.69 24 ARG B N 1
ATOM 2007 C CA . ARG B 1 24 ? 0.926 -6.004 -9.547 1 96.69 24 ARG B CA 1
ATOM 2008 C C . ARG B 1 24 ? 0.807 -5.977 -11.07 1 96.69 24 ARG B C 1
ATOM 2010 O O . ARG B 1 24 ? 1.762 -6.301 -11.781 1 96.69 24 ARG B O 1
ATOM 2017 N N . THR B 1 25 ? -0.282 -5.648 -11.547 1 96.38 25 THR B N 1
ATOM 2018 C CA . THR B 1 25 ? -0.525 -5.59 -12.984 1 96.38 25 THR B CA 1
ATOM 2019 C C . THR B 1 25 ? 0.405 -4.582 -13.656 1 96.38 25 THR B C 1
ATOM 2021 O O . THR B 1 25 ? 0.995 -4.871 -14.695 1 96.38 25 THR B O 1
ATOM 2024 N N . LEU B 1 26 ? 0.521 -3.451 -13.039 1 96.06 26 LEU B N 1
ATOM 2025 C CA . LEU B 1 26 ? 1.402 -2.424 -13.586 1 96.06 26 LEU B CA 1
ATOM 2026 C C . LEU B 1 26 ? 2.859 -2.869 -13.523 1 96.06 26 LEU B C 1
ATOM 2028 O O . LEU B 1 26 ? 3.639 -2.58 -14.438 1 96.06 26 LEU B O 1
ATOM 2032 N N . CYS B 1 27 ? 3.172 -3.525 -12.477 1 96.88 27 CYS B N 1
ATOM 2033 C CA . CYS B 1 27 ? 4.527 -4.031 -12.297 1 96.88 27 CYS B CA 1
ATOM 2034 C C . CYS B 1 27 ? 4.922 -4.953 -13.445 1 96.88 27 CYS B C 1
ATOM 2036 O O . CYS B 1 27 ? 5.918 -4.715 -14.125 1 96.88 27 CYS B O 1
ATOM 2038 N N . TYR B 1 28 ? 4.121 -5.902 -13.758 1 96.81 28 TYR B N 1
ATOM 2039 C CA . TYR B 1 28 ? 4.445 -6.902 -14.773 1 96.81 28 TYR B CA 1
ATOM 2040 C C . TYR B 1 28 ? 4.277 -6.328 -16.172 1 96.81 28 TYR B C 1
ATOM 2042 O O . TYR B 1 28 ? 5.012 -6.695 -17.094 1 96.81 28 TYR B O 1
ATOM 2050 N N . SER B 1 29 ? 3.285 -5.461 -16.359 1 96.69 29 SER B N 1
ATOM 2051 C CA . SER B 1 29 ? 3.137 -4.801 -17.656 1 96.69 29 SER B CA 1
ATOM 2052 C C . SER B 1 29 ? 4.363 -3.955 -17.984 1 96.69 29 SER B C 1
ATOM 2054 O O . SER B 1 29 ? 4.824 -3.947 -19.125 1 96.69 29 SER B O 1
ATOM 2056 N N . CYS B 1 30 ? 4.844 -3.242 -17 1 96.19 30 CYS B N 1
ATOM 2057 C CA . CYS B 1 30 ? 6.062 -2.467 -17.188 1 96.19 30 CYS B CA 1
ATOM 2058 C C . CYS B 1 30 ? 7.25 -3.379 -17.453 1 96.19 30 CYS B C 1
ATOM 2060 O O . CYS B 1 30 ? 8.133 -3.043 -18.25 1 96.19 30 CYS B O 1
ATOM 2062 N N . GLN B 1 31 ? 7.254 -4.453 -16.781 1 95.06 31 GLN B N 1
ATOM 2063 C CA . GLN B 1 31 ? 8.32 -5.422 -17 1 95.06 31 GLN B CA 1
ATOM 2064 C C . GLN B 1 31 ? 8.273 -5.988 -18.422 1 95.06 31 GLN B C 1
ATOM 2066 O O . GLN B 1 31 ? 9.312 -6.176 -19.047 1 95.06 31 GLN B O 1
ATOM 2071 N N . LEU B 1 32 ? 7.125 -6.277 -18.938 1 95.38 32 LEU B N 1
ATOM 2072 C CA . LEU B 1 32 ? 6.926 -6.805 -20.281 1 95.38 32 LEU B CA 1
ATOM 2073 C C . LEU B 1 32 ? 7.355 -5.785 -21.328 1 95.38 32 LEU B C 1
ATOM 2075 O O . LEU B 1 32 ? 8.172 -6.094 -22.203 1 95.38 32 LEU B O 1
ATOM 2079 N N . LEU B 1 33 ? 6.812 -4.578 -21.156 1 94.19 33 LEU B N 1
ATOM 2080 C CA . LEU B 1 33 ? 7.113 -3.521 -22.125 1 94.19 33 LEU B CA 1
ATOM 2081 C C . LEU B 1 33 ? 8.586 -3.131 -22.062 1 94.19 33 LEU B C 1
ATOM 2083 O O . LEU B 1 33 ? 9.219 -2.898 -23.094 1 94.19 33 LEU B O 1
ATOM 2087 N N . GLY B 1 34 ? 9.07 -3.025 -20.875 1 93 34 GLY B N 1
ATOM 2088 C CA . GLY B 1 34 ? 10.484 -2.711 -20.719 1 93 34 GLY B CA 1
ATOM 2089 C C . GLY B 1 34 ? 11.398 -3.779 -21.297 1 93 34 GLY B C 1
ATOM 2090 O O . GLY B 1 34 ? 12.43 -3.469 -21.891 1 93 34 GLY B O 1
ATOM 2091 N N . GLY B 1 35 ? 11.039 -4.996 -21.078 1 90.25 35 GLY B N 1
ATOM 2092 C CA . GLY B 1 35 ? 11.812 -6.094 -21.641 1 90.25 35 GLY B CA 1
ATOM 2093 C C . GLY B 1 35 ? 11.812 -6.109 -23.156 1 90.25 35 GLY B C 1
ATOM 2094 O O . GLY B 1 35 ? 12.852 -6.336 -23.781 1 90.25 35 GLY B O 1
ATOM 2095 N N . VAL B 1 36 ? 10.742 -5.875 -23.734 1 90.5 36 VAL B N 1
ATOM 2096 C CA . VAL B 1 36 ? 10.609 -5.875 -25.188 1 90.5 36 VAL B CA 1
ATOM 2097 C C . VAL B 1 36 ? 11.383 -4.703 -25.781 1 90.5 36 VAL B C 1
ATOM 2099 O O . VAL B 1 36 ? 12.094 -4.859 -26.766 1 90.5 36 VAL B O 1
ATOM 2102 N N . MET B 1 37 ? 11.25 -3.574 -25.109 1 89.62 37 MET B N 1
ATOM 2103 C CA . MET B 1 37 ? 11.891 -2.361 -25.625 1 89.62 37 MET B CA 1
ATOM 2104 C C . MET B 1 37 ? 13.398 -2.418 -25.438 1 89.62 37 MET B C 1
ATOM 2106 O O . MET B 1 37 ? 14.156 -1.87 -26.234 1 89.62 37 MET B O 1
ATOM 2110 N N . SER B 1 38 ? 13.773 -2.928 -24.391 1 83.94 38 SER B N 1
ATOM 2111 C CA . SER B 1 38 ? 15.211 -3.027 -24.125 1 83.94 38 SER B CA 1
ATOM 2112 C C . SER B 1 38 ? 15.883 -3.988 -25.094 1 83.94 38 SER B C 1
ATOM 2114 O O . SER B 1 38 ? 17.062 -3.828 -25.422 1 83.94 38 SER B O 1
ATOM 2116 N N . ASN B 1 39 ? 15.219 -4.957 -25.516 1 77.06 39 ASN B N 1
ATOM 2117 C CA . ASN B 1 39 ? 15.773 -5.91 -26.469 1 77.06 39 ASN B CA 1
ATOM 2118 C C . ASN B 1 39 ? 15.867 -5.316 -27.859 1 77.06 39 ASN B C 1
ATOM 2120 O O . ASN B 1 39 ? 16.719 -5.719 -28.656 1 77.06 39 ASN B O 1
ATOM 2124 N N . LYS B 1 40 ? 15 -4.434 -28.219 1 71.38 40 LYS B N 1
ATOM 2125 C CA . LYS B 1 40 ? 14.961 -3.904 -29.578 1 71.38 40 LYS B CA 1
ATOM 2126 C C . LYS B 1 40 ? 15.906 -2.719 -29.734 1 71.38 40 LYS B C 1
ATOM 2128 O O . LYS B 1 40 ? 16.516 -2.537 -30.781 1 71.38 40 LYS B O 1
ATOM 2133 N N . SER B 1 41 ? 15.633 -1.714 -28.953 1 60.88 41 SER B N 1
ATOM 2134 C CA . SER B 1 41 ? 16.234 -0.434 -29.328 1 60.88 41 SER B CA 1
ATOM 2135 C C . SER B 1 41 ? 17.578 -0.237 -28.625 1 60.88 41 SER B C 1
ATOM 2137 O O . SER B 1 41 ? 17.672 -0.37 -27.406 1 60.88 41 SER B O 1
ATOM 2139 N N . LYS B 1 42 ? 18.656 -0.554 -29.328 1 56.72 42 LYS B N 1
ATOM 2140 C CA . LYS B 1 42 ? 19.969 -0.07 -28.938 1 56.72 42 LYS B CA 1
ATOM 2141 C C . LYS B 1 42 ? 19.969 1.441 -28.719 1 56.72 42 LYS B C 1
ATOM 2143 O O . LYS B 1 42 ? 21.016 2.053 -28.516 1 56.72 42 LYS B O 1
ATOM 2148 N N . THR B 1 43 ? 18.781 2.15 -28.875 1 53.88 43 THR B N 1
ATOM 2149 C CA . THR B 1 43 ? 18.844 3.607 -28.906 1 53.88 43 THR B CA 1
ATOM 2150 C C . THR B 1 43 ? 19.047 4.16 -27.5 1 53.88 43 THR B C 1
ATOM 2152 O O . THR B 1 43 ? 18.781 3.469 -26.5 1 53.88 43 THR B O 1
ATOM 2155 N N . GLU B 1 44 ? 19.438 5.477 -27.375 1 53.66 44 GLU B N 1
ATOM 2156 C CA . GLU B 1 44 ? 19.969 6.312 -26.297 1 53.66 44 GLU B CA 1
ATOM 2157 C C . GLU B 1 44 ? 18.969 6.426 -25.156 1 53.66 44 GLU B C 1
ATOM 2159 O O . GLU B 1 44 ? 19.359 6.434 -23.984 1 53.66 44 GLU B O 1
ATOM 2164 N N . HIS B 1 45 ? 17.703 7.09 -25.516 1 58.34 45 HIS B N 1
ATOM 2165 C CA . HIS B 1 45 ? 16.828 7.406 -24.406 1 58.34 45 HIS B CA 1
ATOM 2166 C C . HIS B 1 45 ? 16.141 6.152 -23.859 1 58.34 45 HIS B C 1
ATOM 2168 O O . HIS B 1 45 ? 15.336 5.531 -24.562 1 58.34 45 HIS B O 1
ATOM 2174 N N . ASN B 1 46 ? 16.734 5.305 -22.953 1 74.94 46 ASN B N 1
ATOM 2175 C CA . ASN B 1 46 ? 16.5 3.91 -22.594 1 74.94 46 ASN B CA 1
ATOM 2176 C C . ASN B 1 46 ? 15.188 3.746 -21.828 1 74.94 46 ASN B C 1
ATOM 2178 O O . ASN B 1 46 ? 15.195 3.676 -20.594 1 74.94 46 ASN B O 1
ATOM 2182 N N . TRP B 1 47 ? 13.992 4.188 -22.5 1 83.94 47 TRP B N 1
ATOM 2183 C CA . TRP B 1 47 ? 12.656 3.969 -21.953 1 83.94 47 TRP B CA 1
ATOM 2184 C C . TRP B 1 47 ? 12.516 2.549 -21.406 1 83.94 47 TRP B C 1
ATOM 2186 O O . TRP B 1 47 ? 11.797 2.318 -20.438 1 83.94 47 TRP B O 1
ATOM 2196 N N . GLY B 1 48 ? 13.148 1.743 -22.094 1 88.81 48 GLY B N 1
ATOM 2197 C CA . GLY B 1 48 ? 13.117 0.368 -21.609 1 88.81 48 GLY B CA 1
ATOM 2198 C C . GLY B 1 48 ? 13.688 0.198 -20.219 1 88.81 48 GLY B C 1
ATOM 2199 O O . GLY B 1 48 ? 13.086 -0.468 -19.375 1 88.81 48 GLY B O 1
ATOM 2200 N N . LYS B 1 49 ? 14.742 0.815 -20.031 1 90.94 49 LYS B N 1
ATOM 2201 C CA . LYS B 1 49 ? 15.375 0.761 -18.719 1 90.94 49 LYS B CA 1
ATOM 2202 C C . LYS B 1 49 ? 14.523 1.46 -17.656 1 90.94 49 LYS B C 1
ATOM 2204 O O . LYS B 1 49 ? 14.398 0.977 -16.531 1 90.94 49 LYS B O 1
ATOM 2209 N N . SER B 1 50 ? 13.977 2.549 -18.094 1 93.06 50 SER B N 1
ATOM 2210 C CA . SER B 1 50 ? 13.117 3.297 -17.188 1 93.06 50 SER B CA 1
ATOM 2211 C C . SER B 1 50 ? 11.922 2.463 -16.734 1 93.06 50 SER B C 1
ATOM 2213 O O . SER B 1 50 ? 11.57 2.457 -15.555 1 93.06 50 SER B O 1
ATOM 2215 N N . LEU B 1 51 ? 11.375 1.763 -17.625 1 94.31 51 LEU B N 1
ATOM 2216 C CA . LEU B 1 51 ? 10.219 0.931 -17.328 1 94.31 51 LEU B CA 1
ATOM 2217 C C . LEU B 1 51 ? 10.609 -0.22 -16.391 1 94.31 51 LEU B C 1
ATOM 2219 O O . LEU B 1 51 ? 9.836 -0.597 -15.508 1 94.31 51 LEU B O 1
ATOM 2223 N N . LEU B 1 52 ? 11.75 -0.706 -16.625 1 94.44 52 LEU B N 1
ATOM 2224 C CA . LEU B 1 52 ? 12.219 -1.8 -15.789 1 94.44 52 LEU B CA 1
ATOM 2225 C C . LEU B 1 52 ? 12.492 -1.312 -14.367 1 94.44 52 LEU B C 1
ATOM 2227 O O . LEU B 1 52 ? 12.266 -2.043 -13.406 1 94.44 52 LEU B O 1
ATOM 2231 N N . ILE B 1 53 ? 12.93 -0.09 -14.273 1 95.25 53 ILE B N 1
ATOM 2232 C CA . ILE B 1 53 ? 13.156 0.5 -12.953 1 95.25 53 ILE B CA 1
ATOM 2233 C C . ILE B 1 53 ? 11.82 0.667 -12.227 1 95.25 53 ILE B C 1
ATOM 2235 O O . ILE B 1 53 ? 11.703 0.339 -11.047 1 95.25 53 ILE B O 1
ATOM 2239 N N . VAL B 1 54 ? 10.891 1.14 -12.953 1 96 54 VAL B N 1
ATOM 2240 C CA . VAL B 1 54 ? 9.562 1.295 -12.383 1 96 54 VAL B CA 1
ATOM 2241 C C . VAL B 1 54 ? 9.039 -0.061 -11.914 1 96 54 VAL B C 1
ATOM 2243 O O . VAL B 1 54 ? 8.508 -0.183 -10.805 1 96 54 VAL B O 1
ATOM 2246 N N . SER B 1 55 ? 9.219 -1.029 -12.703 1 96.25 55 SER B N 1
ATOM 2247 C CA . SER B 1 55 ? 8.773 -2.377 -12.359 1 96.25 55 SER B CA 1
ATOM 2248 C C . SER B 1 55 ? 9.445 -2.879 -11.086 1 96.25 55 SER B C 1
ATOM 2250 O O . SER B 1 55 ? 8.797 -3.451 -10.219 1 96.25 55 SER B O 1
ATOM 2252 N N . SER B 1 56 ? 10.664 -2.629 -11 1 95.75 56 SER B N 1
ATOM 2253 C CA . SER B 1 56 ? 11.422 -3.072 -9.828 1 95.75 56 SER B CA 1
ATOM 2254 C C . SER B 1 56 ? 10.953 -2.355 -8.57 1 95.75 56 SER B C 1
ATOM 2256 O O . SER B 1 56 ? 10.852 -2.967 -7.5 1 95.75 56 SER B O 1
ATOM 2258 N N . GLN B 1 57 ? 10.656 -1.079 -8.672 1 95.75 57 GLN B N 1
ATOM 2259 C CA . GLN B 1 57 ? 10.18 -0.293 -7.539 1 95.75 57 GLN B CA 1
ATOM 2260 C C . GLN B 1 57 ? 8.812 -0.781 -7.066 1 95.75 57 GLN B C 1
ATOM 2262 O O . GLN B 1 57 ? 8.562 -0.884 -5.863 1 95.75 57 GLN B O 1
ATOM 2267 N N . LEU B 1 58 ? 8.023 -1.061 -8.023 1 96.81 58 LEU B N 1
ATOM 2268 C CA . LEU B 1 58 ? 6.688 -1.542 -7.691 1 96.81 58 LEU B CA 1
ATOM 2269 C C . LEU B 1 58 ? 6.754 -2.924 -7.051 1 96.81 58 LEU B C 1
ATOM 2271 O O . LEU B 1 58 ? 6.02 -3.205 -6.102 1 96.81 58 LEU B O 1
ATOM 2275 N N . SER B 1 59 ? 7.605 -3.77 -7.566 1 95.75 59 SER B N 1
ATOM 2276 C CA . SER B 1 59 ? 7.77 -5.105 -7.008 1 95.75 59 SER B CA 1
ATOM 2277 C C . SER B 1 59 ? 8.289 -5.043 -5.574 1 95.75 59 SER B C 1
ATOM 2279 O O . SER B 1 59 ? 7.836 -5.793 -4.711 1 95.75 59 SER B O 1
ATOM 2281 N N . HIS B 1 60 ? 9.219 -4.148 -5.398 1 95.56 60 HIS B N 1
ATOM 2282 C CA . HIS B 1 60 ? 9.758 -3.949 -4.059 1 95.56 60 HIS B CA 1
ATOM 2283 C C . HIS B 1 60 ? 8.688 -3.436 -3.104 1 95.56 60 HIS B C 1
ATOM 2285 O O . HIS B 1 60 ? 8.617 -3.867 -1.951 1 95.56 60 HIS B O 1
ATOM 2291 N N . CYS B 1 61 ? 7.957 -2.531 -3.562 1 96.25 61 CYS B N 1
ATOM 2292 C CA . CYS B 1 61 ? 6.859 -1.998 -2.762 1 96.25 61 CYS B CA 1
ATOM 2293 C C . CYS B 1 61 ? 5.906 -3.107 -2.338 1 96.25 61 CYS B C 1
ATOM 2295 O O . CYS B 1 61 ? 5.5 -3.172 -1.176 1 96.25 61 CYS B O 1
ATOM 2297 N N . ARG B 1 62 ? 5.566 -3.945 -3.24 1 95.44 62 ARG B N 1
ATOM 2298 C CA . ARG B 1 62 ? 4.668 -5.055 -2.932 1 95.44 62 ARG B CA 1
ATOM 2299 C C . ARG B 1 62 ? 5.273 -5.969 -1.872 1 95.44 62 ARG B C 1
ATOM 2301 O O . ARG B 1 62 ? 4.559 -6.484 -1.01 1 95.44 62 ARG B O 1
ATOM 2308 N N . THR B 1 63 ? 6.543 -6.184 -1.976 1 95.56 63 THR B N 1
ATOM 2309 C CA . THR B 1 63 ? 7.227 -7.027 -1.001 1 95.56 63 THR B CA 1
ATOM 2310 C C . THR B 1 63 ? 7.125 -6.426 0.398 1 95.56 63 THR B C 1
ATOM 2312 O O . THR B 1 63 ? 6.84 -7.137 1.365 1 95.56 63 THR B O 1
ATOM 2315 N N . VAL B 1 64 ? 7.273 -5.148 0.505 1 95.25 64 VAL B N 1
ATOM 2316 C CA . VAL B 1 64 ? 7.203 -4.457 1.789 1 95.25 64 VAL B CA 1
ATOM 2317 C C . VAL B 1 64 ? 5.773 -4.512 2.328 1 95.25 64 VAL B C 1
ATOM 2319 O O . VAL B 1 64 ? 5.562 -4.723 3.525 1 95.25 64 VAL B O 1
ATOM 2322 N N . LEU B 1 65 ? 4.848 -4.367 1.443 1 94.69 65 LEU B N 1
ATOM 2323 C CA . LEU B 1 65 ? 3.447 -4.41 1.846 1 94.69 65 LEU B CA 1
ATOM 2324 C C . LEU B 1 65 ? 3.074 -5.793 2.367 1 94.69 65 LEU B C 1
ATOM 2326 O O . LEU B 1 65 ? 2.232 -5.918 3.26 1 94.69 65 LEU B O 1
ATOM 2330 N N . ARG B 1 66 ? 3.705 -6.777 1.873 1 93.75 66 ARG B N 1
ATOM 2331 C CA . ARG B 1 66 ? 3.396 -8.148 2.268 1 93.75 66 ARG B CA 1
ATOM 2332 C C . ARG B 1 66 ? 3.904 -8.445 3.676 1 93.75 66 ARG B C 1
ATOM 2334 O O . ARG B 1 66 ? 3.52 -9.438 4.285 1 93.75 66 ARG B O 1
ATOM 2341 N N . LEU B 1 67 ? 4.723 -7.57 4.18 1 91.94 67 LEU B N 1
ATOM 2342 C CA . LEU B 1 67 ? 5.176 -7.715 5.562 1 91.94 67 LEU B CA 1
ATOM 2343 C C . LEU B 1 67 ? 4 -7.633 6.531 1 91.94 67 LEU B C 1
ATOM 2345 O O . LEU B 1 67 ? 4.066 -8.164 7.641 1 91.94 67 LEU B O 1
ATOM 2349 N N . PHE B 1 68 ? 2.938 -7.027 6.043 1 92 68 PHE B N 1
ATOM 2350 C CA . PHE B 1 68 ? 1.81 -6.773 6.934 1 92 68 PHE B CA 1
ATOM 2351 C C . PHE B 1 68 ? 0.66 -7.727 6.637 1 92 68 PHE B C 1
ATOM 2353 O O . PHE B 1 68 ? -0.446 -7.555 7.152 1 92 68 PHE B O 1
ATOM 2360 N N . ASP B 1 69 ? 0.919 -8.68 5.82 1 90.56 69 ASP B N 1
ATOM 2361 C CA . ASP B 1 69 ? -0.141 -9.594 5.41 1 90.56 69 ASP B CA 1
ATOM 2362 C C . ASP B 1 69 ? -0.185 -10.82 6.312 1 90.56 69 ASP B C 1
ATOM 2364 O O . ASP B 1 69 ? -1.146 -11.594 6.273 1 90.56 69 ASP B O 1
ATOM 2368 N N . ASP B 1 70 ? 0.743 -11.023 7.145 1 87.81 70 ASP B N 1
ATOM 2369 C CA . ASP B 1 70 ? 0.86 -12.227 7.965 1 87.81 70 ASP B CA 1
ATOM 2370 C C . ASP B 1 70 ? -0.362 -12.398 8.867 1 87.81 70 ASP B C 1
ATOM 2372 O O . ASP B 1 70 ? -0.918 -13.492 8.961 1 87.81 70 ASP B O 1
ATOM 2376 N N . LEU B 1 71 ? -0.731 -11.266 9.414 1 82.56 71 LEU B N 1
ATOM 2377 C CA . LEU B 1 71 ? -1.82 -11.352 10.383 1 82.56 71 LEU B CA 1
ATOM 2378 C C . LEU B 1 71 ? -3.141 -11.672 9.695 1 82.56 71 LEU B C 1
ATOM 2380 O O . LEU B 1 71 ? -3.924 -12.484 10.188 1 82.56 71 LEU B O 1
ATOM 2384 N N . ALA B 1 72 ? -3.35 -11.055 8.648 1 82.69 72 ALA B N 1
ATOM 2385 C CA . ALA B 1 72 ? -4.582 -11.305 7.91 1 82.69 72 ALA B CA 1
ATOM 2386 C C . ALA B 1 72 ? -4.645 -12.742 7.406 1 82.69 72 ALA B C 1
ATOM 2388 O O . ALA B 1 72 ? -5.691 -13.391 7.488 1 82.69 72 ALA B O 1
ATOM 2389 N N . MET B 1 73 ? -3.59 -13.211 6.977 1 84.44 73 MET B N 1
ATOM 2390 C CA . MET B 1 73 ? -3.559 -14.57 6.453 1 84.44 73 MET B CA 1
ATOM 2391 C C . MET B 1 73 ? -3.686 -15.586 7.582 1 84.44 73 MET B C 1
ATOM 2393 O O . MET B 1 73 ? -4.289 -16.641 7.406 1 84.44 73 MET B O 1
ATOM 2397 N N . LEU B 1 74 ? -3.053 -15.242 8.695 1 84.56 74 LEU B N 1
ATOM 2398 C CA . LEU B 1 74 ? -3.184 -16.125 9.852 1 84.56 74 LEU B CA 1
ATOM 2399 C C . LEU B 1 74 ? -4.633 -16.203 10.32 1 84.56 74 LEU B C 1
ATOM 2401 O O . LEU B 1 74 ? -5.125 -17.281 10.656 1 84.56 74 LEU B O 1
ATOM 2405 N N . ALA B 1 75 ? -5.262 -15.109 10.32 1 82.5 75 ALA B N 1
ATOM 2406 C CA . ALA B 1 75 ? -6.668 -15.078 10.703 1 82.5 75 ALA B CA 1
ATOM 2407 C C . ALA B 1 75 ? -7.512 -15.93 9.758 1 82.5 75 ALA B C 1
ATOM 2409 O O . ALA B 1 75 ? -8.406 -16.656 10.195 1 82.5 75 ALA B O 1
ATOM 2410 N N . TYR B 1 76 ? -7.23 -15.852 8.57 1 80.44 76 TYR B N 1
ATOM 2411 C CA . TYR B 1 76 ? -7.934 -16.641 7.566 1 80.44 76 TYR B CA 1
ATOM 2412 C C . TYR B 1 76 ? -7.691 -18.141 7.781 1 80.44 76 TYR B C 1
ATOM 2414 O O . TYR B 1 76 ? -8.625 -18.938 7.742 1 80.44 76 TYR B O 1
ATOM 2422 N N . SER B 1 77 ? -6.477 -18.469 8.039 1 83.69 77 SER B N 1
ATOM 2423 C CA . SER B 1 77 ? -6.125 -19.875 8.242 1 83.69 77 SER B CA 1
ATOM 2424 C C . SER B 1 77 ? -6.754 -20.422 9.516 1 83.69 77 SER B C 1
ATOM 2426 O O . SER B 1 77 ? -7.199 -21.578 9.539 1 83.69 77 SER B O 1
ATOM 2428 N N . VAL B 1 78 ? -6.727 -19.609 10.508 1 82.44 78 VAL B N 1
ATOM 2429 C CA . VAL B 1 78 ? -7.312 -20.031 11.773 1 82.44 78 VAL B CA 1
ATOM 2430 C C . VAL B 1 78 ? -8.82 -20.203 11.609 1 82.44 78 VAL B C 1
ATOM 2432 O O . VAL B 1 78 ? -9.414 -21.141 12.156 1 82.44 78 VAL B O 1
ATOM 2435 N N . LYS B 1 79 ? -9.445 -19.344 10.891 1 79.94 79 LYS B N 1
ATOM 2436 C CA . LYS B 1 79 ? -10.883 -19.422 10.641 1 79.94 79 LYS B CA 1
ATOM 2437 C C . LYS B 1 79 ? -11.227 -20.672 9.828 1 79.94 79 LYS B C 1
ATOM 2439 O O . LYS B 1 79 ? -12.258 -21.312 10.062 1 79.94 79 LYS B O 1
ATOM 2444 N N . TYR B 1 80 ? -10.352 -20.969 8.867 1 79.56 80 TYR B N 1
ATOM 2445 C CA . TYR B 1 80 ? -10.57 -22.172 8.07 1 79.56 80 TYR B CA 1
ATOM 2446 C C . TYR B 1 80 ? -10.367 -23.422 8.914 1 79.56 80 TYR B C 1
ATOM 2448 O O . TYR B 1 80 ? -11.086 -24.422 8.742 1 79.56 80 TYR B O 1
ATOM 2456 N N . GLY B 1 81 ? -9.438 -23.281 9.812 1 76.75 81 GLY B N 1
ATOM 2457 C CA . GLY B 1 81 ? -9.172 -24.406 10.711 1 76.75 81 GLY B CA 1
ATOM 2458 C C . GLY B 1 81 ? -8.82 -25.688 9.984 1 76.75 81 GLY B C 1
ATOM 2459 O O . GLY B 1 81 ? -7.918 -25.703 9.141 1 76.75 81 GLY B O 1
ATOM 2460 N N . PHE B 1 82 ? -9.445 -26.688 10.312 1 79.44 82 PHE B N 1
ATOM 2461 C CA . PHE B 1 82 ? -9.219 -27.984 9.68 1 79.44 82 PHE B CA 1
ATOM 2462 C C . PHE B 1 82 ? -10.25 -28.234 8.586 1 79.44 82 PHE B C 1
ATOM 2464 O O . PHE B 1 82 ? -10.297 -29.328 8.023 1 79.44 82 PHE B O 1
ATOM 2471 N N . GLY B 1 83 ? -10.945 -27.25 8.141 1 75.5 83 GLY B N 1
ATOM 2472 C CA . GLY B 1 83 ? -11.898 -27.328 7.043 1 75.5 83 GLY B CA 1
ATOM 2473 C C . GLY B 1 83 ? -13 -28.344 7.293 1 75.5 83 GLY B C 1
ATOM 2474 O O . GLY B 1 83 ? -13.375 -29.094 6.395 1 75.5 83 GLY B O 1
ATOM 2475 N N . LYS B 1 84 ? -13.484 -28.469 8.391 1 74.69 84 LYS B N 1
ATOM 2476 C CA . LYS B 1 84 ? -14.5 -29.453 8.734 1 74.69 84 LYS B CA 1
ATOM 2477 C C . LYS B 1 84 ? -15.797 -29.203 7.98 1 74.69 84 LYS B C 1
ATOM 2479 O O . LYS B 1 84 ? -16.594 -30.109 7.781 1 74.69 84 LYS B O 1
ATOM 2484 N N . LYS B 1 85 ? -15.883 -28.109 7.43 1 75.31 85 LYS B N 1
ATOM 2485 C CA . LYS B 1 85 ? -17.109 -27.766 6.727 1 75.31 85 LYS B CA 1
ATOM 2486 C C . LYS B 1 85 ? -17.047 -28.203 5.266 1 75.31 85 LYS B C 1
ATOM 2488 O O . LYS B 1 85 ? -18.078 -28.234 4.578 1 75.31 85 LYS B O 1
ATOM 2493 N N . GLU B 1 86 ? -15.828 -28.609 4.914 1 77 86 GLU B N 1
ATOM 2494 C CA . GLU B 1 86 ? -15.664 -29.016 3.52 1 77 86 GLU B CA 1
ATOM 2495 C C . GLU B 1 86 ? -16.125 -30.453 3.299 1 77 86 GLU B C 1
ATOM 2497 O O . GLU B 1 86 ? -15.703 -31.359 4.023 1 77 86 GLU B O 1
ATOM 2502 N N . LYS B 1 87 ? -17.016 -30.703 2.402 1 77.38 87 LYS B N 1
ATOM 2503 C CA . LYS B 1 87 ? -17.609 -32.031 2.141 1 77.38 87 LYS B CA 1
ATOM 2504 C C . LYS B 1 87 ? -16.609 -32.938 1.434 1 77.38 87 LYS B C 1
ATOM 2506 O O . LYS B 1 87 ? -16.547 -34.125 1.72 1 77.38 87 LYS B O 1
ATOM 2511 N N . ASP B 1 88 ? -15.875 -32.344 0.579 1 86.88 88 ASP B N 1
ATOM 2512 C CA . ASP B 1 88 ? -14.898 -33.125 -0.172 1 86.88 88 ASP B CA 1
ATOM 2513 C C . ASP B 1 88 ? -13.57 -33.219 0.573 1 86.88 88 ASP B C 1
ATOM 2515 O O . ASP B 1 88 ? -12.898 -32.188 0.76 1 86.88 88 ASP B O 1
ATOM 2519 N N . SER B 1 89 ? -13.188 -34.344 0.933 1 89.5 89 SER B N 1
ATOM 2520 C CA . SER B 1 89 ? -11.984 -34.562 1.734 1 89.5 89 SER B CA 1
ATOM 2521 C C . SER B 1 89 ? -10.727 -34.156 0.977 1 89.5 89 SER B C 1
ATOM 2523 O O . SER B 1 89 ? -9.781 -33.656 1.57 1 89.5 89 SER B O 1
ATOM 2525 N N . LEU B 1 90 ? -10.711 -34.469 -0.285 1 90.56 90 LEU B N 1
ATOM 2526 C CA . LEU B 1 90 ? -9.539 -34.094 -1.079 1 90.56 90 LEU B CA 1
ATOM 2527 C C . LEU B 1 90 ? -9.352 -32.594 -1.104 1 90.56 90 LEU B C 1
ATOM 2529 O O . LEU B 1 90 ? -8.234 -32.094 -0.923 1 90.56 90 LEU B O 1
ATOM 2533 N N . ILE B 1 91 ? -10.375 -31.875 -1.305 1 91.44 91 ILE B N 1
ATOM 2534 C CA . ILE B 1 91 ? -10.328 -30.422 -1.328 1 91.44 91 ILE B CA 1
ATOM 2535 C C . ILE B 1 91 ? -9.914 -29.906 0.046 1 91.44 91 ILE B C 1
ATOM 2537 O O . ILE B 1 91 ? -9.18 -28.922 0.146 1 91.44 91 ILE B O 1
ATOM 2541 N N . ARG B 1 92 ? -10.352 -30.609 1.028 1 91.44 92 ARG B N 1
ATOM 2542 C CA . ARG B 1 92 ? -10 -30.234 2.393 1 91.44 92 ARG B CA 1
ATOM 2543 C C . ARG B 1 92 ? -8.492 -30.312 2.617 1 91.44 92 ARG B C 1
ATOM 2545 O O . ARG B 1 92 ? -7.879 -29.359 3.096 1 91.44 92 ARG B O 1
ATOM 2552 N N . TRP B 1 93 ? -7.984 -31.375 2.225 1 92.06 93 TRP B N 1
ATOM 2553 C CA . TRP B 1 93 ? -6.555 -31.578 2.426 1 92.06 93 TRP B CA 1
ATOM 2554 C C . TRP B 1 93 ? -5.742 -30.609 1.566 1 92.06 93 TRP B C 1
ATOM 2556 O O . TRP B 1 93 ? -4.73 -30.078 2.018 1 92.06 93 TRP B O 1
ATOM 2566 N N . ILE B 1 94 ? -6.199 -30.453 0.397 1 93.44 94 ILE B N 1
ATOM 2567 C CA . ILE B 1 94 ? -5.52 -29.531 -0.504 1 93.44 94 ILE B CA 1
ATOM 2568 C C . ILE B 1 94 ? -5.523 -28.125 0.098 1 93.44 94 ILE B C 1
ATOM 2570 O O . ILE B 1 94 ? -4.5 -27.438 0.097 1 93.44 94 ILE B O 1
ATOM 2574 N N . SER B 1 95 ? -6.59 -27.766 0.626 1 91.62 95 SER B N 1
ATOM 2575 C CA . SER B 1 95 ? -6.738 -26.422 1.201 1 91.62 95 SER B CA 1
ATOM 2576 C C . SER B 1 95 ? -5.875 -26.266 2.445 1 91.62 95 SER B C 1
ATOM 2578 O O . SER B 1 95 ? -5.273 -25.203 2.658 1 91.62 95 SER B O 1
ATOM 2580 N N . ILE B 1 96 ? -5.848 -27.25 3.207 1 91.94 96 ILE B N 1
ATOM 2581 C CA . ILE B 1 96 ? -5.043 -27.219 4.426 1 91.94 96 ILE B CA 1
ATOM 2582 C C . ILE B 1 96 ? -3.566 -27.078 4.066 1 91.94 96 ILE B C 1
ATOM 2584 O O . ILE B 1 96 ? -2.865 -26.234 4.621 1 91.94 96 ILE B O 1
ATOM 2588 N N . PHE B 1 97 ? -3.121 -27.844 3.125 1 93.19 97 PHE B N 1
ATOM 2589 C CA . PHE B 1 97 ? -1.724 -27.781 2.713 1 93.19 97 PHE B CA 1
ATOM 2590 C C . PHE B 1 97 ? -1.408 -26.453 2.041 1 93.19 97 PHE B C 1
ATOM 2592 O O . PHE B 1 97 ? -0.312 -25.922 2.205 1 93.19 97 PHE B O 1
ATOM 2599 N N . SER B 1 98 ? -2.35 -26.016 1.314 1 93.06 98 SER B N 1
ATOM 2600 C CA . SER B 1 98 ? -2.189 -24.703 0.687 1 93.06 98 SER B CA 1
ATOM 2601 C C . SER B 1 98 ? -2.051 -23.594 1.731 1 93.06 98 SER B C 1
ATOM 2603 O O . SER B 1 98 ? -1.191 -22.719 1.608 1 93.06 98 SER B O 1
ATOM 2605 N N . ASN B 1 99 ? -2.809 -23.688 2.723 1 91.81 99 ASN B N 1
ATOM 2606 C CA . ASN B 1 99 ? -2.762 -22.703 3.797 1 91.81 99 ASN B CA 1
ATOM 2607 C C . ASN B 1 99 ? -1.429 -22.75 4.539 1 91.81 99 ASN B C 1
ATOM 2609 O O . ASN B 1 99 ? -0.871 -21.703 4.891 1 91.81 99 ASN B O 1
ATOM 2613 N N . ILE B 1 100 ? -0.993 -23.922 4.754 1 92.5 100 ILE B N 1
ATOM 2614 C CA . ILE B 1 100 ? 0.285 -24.094 5.434 1 92.5 100 ILE B CA 1
ATOM 2615 C C . ILE B 1 100 ? 1.408 -23.5 4.582 1 92.5 100 ILE B C 1
ATOM 2617 O O . ILE B 1 100 ? 2.256 -22.766 5.086 1 92.5 100 ILE B O 1
ATOM 2621 N N . SER B 1 101 ? 1.367 -23.812 3.363 1 93.69 101 SER B N 1
ATOM 2622 C CA . SER B 1 101 ? 2.381 -23.297 2.445 1 93.69 101 SER B CA 1
ATOM 2623 C C . SER B 1 101 ? 2.354 -21.766 2.385 1 93.69 101 SER B C 1
ATOM 2625 O O . SER B 1 101 ? 3.402 -21.125 2.441 1 93.69 101 SER B O 1
ATOM 2627 N N . ASP B 1 102 ? 1.241 -21.25 2.295 1 92.19 102 ASP B N 1
ATOM 2628 C CA . ASP B 1 102 ? 1.077 -19.797 2.229 1 92.19 102 ASP B CA 1
ATOM 2629 C C . ASP B 1 102 ? 1.553 -19.141 3.516 1 92.19 102 ASP B C 1
ATOM 2631 O O . ASP B 1 102 ? 2.152 -18.062 3.479 1 92.19 102 ASP B O 1
ATOM 2635 N N . GLN B 1 103 ? 1.304 -19.781 4.594 1 90.81 103 GLN B N 1
ATOM 2636 C CA . GLN B 1 103 ? 1.699 -19.219 5.879 1 90.81 103 GLN B CA 1
ATOM 2637 C C . GLN B 1 103 ? 3.215 -19.234 6.047 1 90.81 103 GLN B C 1
ATOM 2639 O O . GLN B 1 103 ? 3.799 -18.281 6.578 1 90.81 103 GLN B O 1
ATOM 2644 N N . LEU B 1 104 ? 3.801 -20.266 5.605 1 92.88 104 LEU B N 1
ATOM 2645 C CA . LEU B 1 104 ? 5.246 -20.391 5.742 1 92.88 104 LEU B CA 1
ATOM 2646 C C . LEU B 1 104 ? 5.973 -19.516 4.727 1 92.88 104 LEU B C 1
ATOM 2648 O O . LEU B 1 104 ? 7.133 -19.156 4.934 1 92.88 104 LEU B O 1
ATOM 2652 N N . TYR B 1 105 ? 5.27 -19.219 3.705 1 93.88 105 TYR B N 1
ATOM 2653 C CA . TYR B 1 105 ? 5.801 -18.359 2.656 1 93.88 105 TYR B CA 1
ATOM 2654 C C . TYR B 1 105 ? 6.184 -16.984 3.215 1 93.88 105 TYR B C 1
ATOM 2656 O O . TYR B 1 105 ? 7.242 -16.453 2.889 1 93.88 105 TYR B O 1
ATOM 2664 N N . TYR B 1 106 ? 5.418 -16.422 4.051 1 92.56 106 TYR B N 1
ATOM 2665 C CA . TYR B 1 106 ? 5.547 -15.047 4.496 1 92.56 106 TYR B CA 1
ATOM 2666 C C . TYR B 1 106 ? 6.789 -14.867 5.359 1 92.56 106 TYR B C 1
ATOM 2668 O O . TYR B 1 106 ? 7.633 -14.008 5.074 1 92.56 106 TYR B O 1
ATOM 2676 N N . PRO B 1 107 ? 6.988 -15.68 6.367 1 91.94 107 PRO B N 1
ATOM 2677 C CA . PRO B 1 107 ? 8.203 -15.508 7.168 1 91.94 107 PRO B CA 1
ATOM 2678 C C . PRO B 1 107 ? 9.477 -15.68 6.348 1 91.94 107 PRO B C 1
ATOM 2680 O O . PRO B 1 107 ? 10.477 -14.992 6.594 1 91.94 107 PRO B O 1
ATOM 2683 N N . CYS B 1 108 ? 9.43 -16.562 5.406 1 93.94 108 CYS B N 1
ATOM 2684 C CA . CYS B 1 108 ? 10.594 -16.75 4.543 1 93.94 108 CYS B CA 1
ATOM 2685 C C . CYS B 1 108 ? 10.875 -15.492 3.727 1 93.94 108 CYS B C 1
ATOM 2687 O O . CYS B 1 108 ? 12.023 -15.07 3.607 1 93.94 108 CYS B O 1
ATOM 2689 N N . GLU B 1 109 ? 9.836 -14.969 3.238 1 94.38 109 GLU B N 1
ATOM 2690 C CA . GLU B 1 109 ? 10 -13.75 2.451 1 94.38 109 GLU B CA 1
ATOM 2691 C C . GLU B 1 109 ? 10.469 -12.594 3.322 1 94.38 109 GLU B C 1
ATOM 2693 O O . GLU B 1 109 ? 11.281 -11.773 2.889 1 94.38 109 GLU B O 1
ATOM 2698 N N . HIS B 1 110 ? 9.984 -12.484 4.527 1 94.56 110 HIS B N 1
ATOM 2699 C CA . HIS B 1 110 ? 10.383 -11.414 5.438 1 94.56 110 HIS B CA 1
ATOM 2700 C C . HIS B 1 110 ? 11.875 -11.477 5.75 1 94.56 110 HIS B C 1
ATOM 2702 O O . HIS B 1 110 ? 12.555 -10.445 5.758 1 94.56 110 HIS B O 1
ATOM 2708 N N . ILE B 1 111 ? 12.305 -12.656 5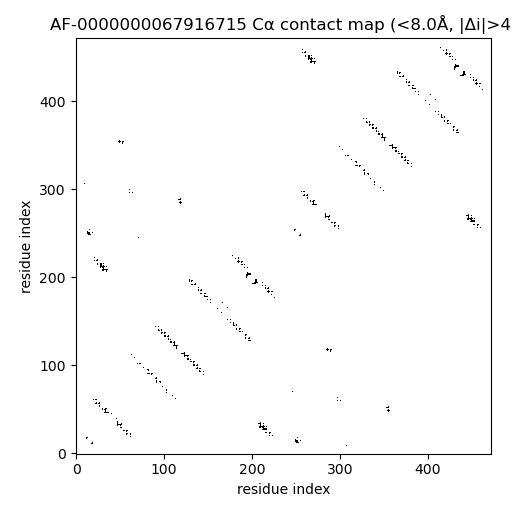.961 1 95.25 111 ILE B N 1
ATOM 2709 C CA . ILE B 1 111 ? 13.719 -12.836 6.281 1 95.25 111 ILE B CA 1
ATOM 2710 C C . ILE B 1 111 ? 14.57 -12.5 5.059 1 95.25 111 ILE B C 1
ATOM 2712 O O . ILE B 1 111 ? 15.617 -11.859 5.18 1 95.25 111 ILE B O 1
ATOM 2716 N N . ALA B 1 112 ? 14.148 -12.961 3.939 1 95.12 112 ALA B N 1
ATOM 2717 C CA . ALA B 1 112 ? 14.867 -12.648 2.701 1 95.12 112 ALA B CA 1
ATOM 2718 C C . ALA B 1 112 ? 14.938 -11.141 2.475 1 95.12 112 ALA B C 1
ATOM 2720 O O . ALA B 1 112 ? 15.992 -10.609 2.129 1 95.12 112 ALA B O 1
ATOM 2721 N N . TRP B 1 113 ? 13.828 -10.477 2.672 1 95.44 113 TRP B N 1
ATOM 2722 C CA . TRP B 1 113 ? 13.773 -9.031 2.525 1 95.44 113 TRP B CA 1
ATOM 2723 C C . TRP B 1 113 ? 14.695 -8.344 3.531 1 95.44 113 TRP B C 1
ATOM 2725 O O . TRP B 1 113 ? 15.438 -7.426 3.178 1 95.44 113 TRP B O 1
ATOM 2735 N N . ALA B 1 114 ? 14.648 -8.797 4.773 1 94.88 114 ALA B N 1
ATOM 2736 C CA . ALA B 1 114 ? 15.469 -8.211 5.832 1 94.88 114 ALA B CA 1
ATOM 2737 C C . ALA B 1 114 ? 16.953 -8.375 5.527 1 94.88 114 ALA B C 1
ATOM 2739 O O . ALA B 1 114 ? 17.75 -7.48 5.805 1 94.88 114 ALA B O 1
ATOM 2740 N N . ALA B 1 115 ? 17.266 -9.445 4.977 1 94.81 115 ALA B N 1
ATOM 2741 C CA . ALA B 1 115 ? 18.656 -9.711 4.617 1 94.81 115 ALA B CA 1
ATOM 2742 C C . ALA B 1 115 ? 19.094 -8.828 3.447 1 94.81 115 ALA B C 1
ATOM 2744 O O . ALA B 1 115 ? 20.188 -8.242 3.477 1 94.81 115 ALA B O 1
ATOM 2745 N N . ASP B 1 116 ? 18.266 -8.719 2.492 1 93.69 116 ASP B N 1
ATOM 2746 C CA . ASP B 1 116 ? 18.562 -7.914 1.312 1 93.69 116 ASP B CA 1
ATOM 2747 C C . ASP B 1 116 ? 18.688 -6.434 1.672 1 93.69 116 ASP B C 1
ATOM 2749 O O . ASP B 1 116 ? 19.469 -5.703 1.061 1 93.69 116 ASP B O 1
ATOM 2753 N N . SER B 1 117 ? 17.906 -5.977 2.572 1 92.69 117 SER B N 1
ATOM 2754 C CA . SER B 1 117 ? 17.891 -4.566 2.947 1 92.69 117 SER B CA 1
ATOM 2755 C C . SER B 1 117 ? 19.016 -4.242 3.918 1 92.69 117 SER B C 1
ATOM 2757 O O . SER B 1 117 ? 19.312 -3.072 4.172 1 92.69 117 SER B O 1
ATOM 2759 N N . GLY B 1 118 ? 19.641 -5.215 4.473 1 90.81 118 GLY B N 1
ATOM 2760 C CA . GLY B 1 118 ? 20.734 -5.004 5.402 1 90.81 118 GLY B CA 1
ATOM 2761 C C . GLY B 1 118 ? 20.297 -4.91 6.848 1 90.81 118 GLY B C 1
ATOM 2762 O O . GLY B 1 118 ? 21.031 -4.438 7.707 1 90.81 118 GLY B O 1
ATOM 2763 N N . VAL B 1 119 ? 19.094 -5.266 7.102 1 90.88 119 VAL B N 1
ATOM 2764 C CA . VAL B 1 119 ? 18.562 -5.266 8.469 1 90.88 119 VAL B CA 1
ATOM 2765 C C . VAL B 1 119 ? 19.203 -6.398 9.266 1 90.88 119 VAL B C 1
ATOM 2767 O O . VAL B 1 119 ? 19.547 -6.227 10.438 1 90.88 119 VAL B O 1
ATOM 2770 N N . ILE B 1 120 ? 19.359 -7.531 8.562 1 91.19 120 ILE B N 1
ATOM 2771 C CA . ILE B 1 120 ? 20 -8.68 9.188 1 91.19 120 ILE B CA 1
ATOM 2772 C C . ILE B 1 120 ? 21.156 -9.164 8.305 1 91.19 120 ILE B C 1
ATOM 2774 O O . ILE B 1 120 ? 21.156 -8.922 7.094 1 91.19 120 ILE B O 1
ATOM 2778 N N . HIS B 1 121 ? 22.016 -9.758 9.039 1 89.88 121 HIS B N 1
ATOM 2779 C CA . HIS B 1 121 ? 23.141 -10.344 8.305 1 89.88 121 HIS B CA 1
ATOM 2780 C C . HIS B 1 121 ? 22.906 -11.828 8.031 1 89.88 121 HIS B C 1
ATOM 2782 O O . HIS B 1 121 ? 23.172 -12.664 8.898 1 89.88 121 HIS B O 1
ATOM 2788 N N . ALA B 1 122 ? 22.297 -12.109 6.906 1 89.44 122 ALA B N 1
ATOM 2789 C CA . ALA B 1 122 ? 22.031 -13.484 6.5 1 89.44 122 ALA B CA 1
ATOM 2790 C C . ALA B 1 122 ? 22.078 -13.633 4.984 1 89.44 122 ALA B C 1
ATOM 2792 O O . ALA B 1 122 ? 22.094 -12.633 4.258 1 89.44 122 ALA B O 1
ATOM 2793 N N . LYS B 1 123 ? 22.25 -14.844 4.582 1 90.94 123 LYS B N 1
ATOM 2794 C CA . LYS B 1 123 ? 22.188 -15.125 3.15 1 90.94 123 LYS B CA 1
ATOM 2795 C C . LYS B 1 123 ? 20.75 -15.055 2.641 1 90.94 123 LYS B C 1
ATOM 2797 O O . LYS B 1 123 ? 19.938 -15.938 2.943 1 90.94 123 LYS B O 1
ATOM 2802 N N . SER B 1 124 ? 20.531 -14.062 1.846 1 92 124 SER B N 1
ATOM 2803 C CA . SER B 1 124 ? 19.172 -13.828 1.389 1 92 124 SER B CA 1
ATOM 2804 C C . SER B 1 124 ? 18.75 -14.867 0.35 1 92 124 SER B C 1
ATOM 2806 O O . SER B 1 124 ? 17.562 -15.188 0.229 1 92 124 SER B O 1
ATOM 2808 N N . GLU B 1 125 ? 19.656 -15.438 -0.339 1 92.38 125 GLU B N 1
ATOM 2809 C CA . GLU B 1 125 ? 19.359 -16.312 -1.476 1 92.38 125 GLU B CA 1
ATOM 2810 C C . GLU B 1 125 ? 18.594 -17.547 -1.035 1 92.38 125 GLU B C 1
ATOM 2812 O O . GLU B 1 125 ? 17.641 -17.969 -1.699 1 92.38 125 GLU B O 1
ATOM 2817 N N . MET B 1 126 ? 19 -18.125 0.012 1 93.44 126 MET B N 1
ATOM 2818 C CA . MET B 1 126 ? 18.359 -19.359 0.492 1 93.44 126 MET B CA 1
ATOM 2819 C C . MET B 1 126 ? 16.906 -19.094 0.899 1 93.44 126 MET B C 1
ATOM 2821 O O . MET B 1 126 ? 16.047 -19.938 0.699 1 93.44 126 MET B O 1
ATOM 2825 N N . TRP B 1 127 ? 16.703 -17.969 1.485 1 94.38 127 TRP B N 1
ATOM 2826 C CA . TRP B 1 127 ? 15.359 -17.625 1.953 1 94.38 127 TRP B CA 1
ATOM 2827 C C . TRP B 1 127 ? 14.445 -17.266 0.784 1 94.38 127 TRP B C 1
ATOM 2829 O O . TRP B 1 127 ? 13.25 -17.562 0.803 1 94.38 127 TRP B O 1
ATOM 2839 N N . TRP B 1 128 ? 15.055 -16.656 -0.209 1 93.56 128 TRP B N 1
ATOM 2840 C CA . TRP B 1 128 ? 14.281 -16.391 -1.419 1 93.56 128 TRP B CA 1
ATOM 2841 C C . TRP B 1 128 ? 13.898 -17.703 -2.105 1 93.56 128 TRP B C 1
ATOM 2843 O O . TRP B 1 128 ? 12.773 -17.859 -2.588 1 93.56 128 TRP B O 1
ATOM 2853 N N . MET B 1 129 ? 14.828 -18.609 -2.123 1 93.88 129 MET B N 1
ATOM 2854 C CA . MET B 1 129 ? 14.555 -19.922 -2.717 1 93.88 129 MET B CA 1
ATOM 2855 C C . MET B 1 129 ? 13.445 -20.641 -1.968 1 93.88 129 MET B C 1
ATOM 2857 O O . MET B 1 129 ? 12.531 -21.188 -2.586 1 93.88 129 MET B O 1
ATOM 2861 N N . ALA B 1 130 ? 13.523 -20.594 -0.706 1 94.81 130 ALA B N 1
ATOM 2862 C CA . ALA B 1 130 ? 12.516 -21.25 0.124 1 94.81 130 ALA B CA 1
ATOM 2863 C C . ALA B 1 130 ? 11.141 -20.625 -0.089 1 94.81 130 ALA B C 1
ATOM 2865 O O . ALA B 1 130 ? 10.141 -21.328 -0.225 1 94.81 130 ALA B O 1
ATOM 2866 N N . SER B 1 131 ? 11.102 -19.312 -0.099 1 95.19 131 SER B N 1
ATOM 2867 C CA . SER B 1 131 ? 9.836 -18.609 -0.299 1 95.19 131 SER B CA 1
ATOM 2868 C C . SER B 1 131 ? 9.234 -18.938 -1.659 1 95.19 131 SER B C 1
ATOM 2870 O O . SER B 1 131 ? 8.039 -19.219 -1.759 1 95.19 131 SER B O 1
ATOM 2872 N N . THR B 1 132 ? 10.055 -18.953 -2.629 1 94.62 132 THR B N 1
ATOM 2873 C CA . THR B 1 132 ? 9.586 -19.234 -3.982 1 94.62 132 THR B CA 1
ATOM 2874 C C . THR B 1 132 ? 9.086 -20.672 -4.09 1 94.62 132 THR B C 1
ATOM 2876 O O . THR B 1 132 ? 8.086 -20.938 -4.762 1 94.62 132 THR B O 1
ATOM 2879 N N . ALA B 1 133 ? 9.781 -21.562 -3.479 1 94.94 133 ALA B N 1
ATOM 2880 C CA . ALA B 1 133 ? 9.367 -22.969 -3.486 1 94.94 133 ALA B CA 1
ATOM 2881 C C . ALA B 1 133 ? 7.996 -23.141 -2.836 1 94.94 133 ALA B C 1
ATOM 2883 O O . ALA B 1 133 ? 7.145 -23.875 -3.352 1 94.94 133 ALA B O 1
ATOM 2884 N N . LEU B 1 134 ? 7.852 -22.516 -1.737 1 96.06 134 LEU B N 1
ATOM 2885 C CA . LEU B 1 134 ? 6.574 -22.594 -1.035 1 96.06 134 LEU B CA 1
ATOM 2886 C C . LEU B 1 134 ? 5.453 -22 -1.883 1 96.06 134 LEU B C 1
ATOM 2888 O O . LEU B 1 134 ? 4.348 -22.547 -1.928 1 96.06 134 LEU B O 1
ATOM 2892 N N . TRP B 1 135 ? 5.781 -20.891 -2.482 1 95.56 135 TRP B N 1
ATOM 2893 C CA . TRP B 1 135 ? 4.824 -20.281 -3.398 1 95.56 135 TRP B CA 1
ATOM 2894 C C . TRP B 1 135 ? 4.488 -21.234 -4.547 1 95.56 135 TRP B C 1
ATOM 2896 O O . TRP B 1 135 ? 3.318 -21.406 -4.898 1 95.56 135 TRP B O 1
ATOM 2906 N N . GLY B 1 136 ? 5.441 -21.891 -5.086 1 95.38 136 GLY B N 1
ATOM 2907 C CA . GLY B 1 136 ? 5.227 -22.875 -6.141 1 95.38 136 GLY B CA 1
ATOM 2908 C C . GLY B 1 136 ? 4.344 -24.031 -5.707 1 95.38 136 GLY B C 1
ATOM 2909 O O . GLY B 1 136 ? 3.449 -24.438 -6.449 1 95.38 136 GLY B O 1
ATOM 2910 N N . ILE B 1 137 ? 4.594 -24.484 -4.59 1 96.56 137 ILE B N 1
ATOM 2911 C CA . ILE B 1 137 ? 3.787 -25.562 -4.039 1 96.56 137 ILE B CA 1
ATOM 2912 C C . ILE B 1 137 ? 2.33 -25.125 -3.928 1 96.56 137 ILE B C 1
ATOM 2914 O O . ILE B 1 137 ? 1.418 -25.859 -4.301 1 96.56 137 ILE B O 1
ATOM 2918 N N . SER B 1 138 ? 2.152 -24 -3.426 1 95.81 138 SER B N 1
ATOM 2919 C CA . SER B 1 138 ? 0.8 -23.469 -3.295 1 95.81 138 SER B CA 1
ATOM 2920 C C . SER B 1 138 ? 0.113 -23.359 -4.652 1 95.81 138 SER B C 1
ATOM 2922 O O . SER B 1 138 ? -1.076 -23.656 -4.777 1 95.81 138 SER B O 1
ATOM 2924 N N . LEU B 1 139 ? 0.843 -22.953 -5.633 1 96 139 LEU B N 1
ATOM 2925 C CA . LEU B 1 139 ? 0.294 -22.828 -6.977 1 96 139 LEU B CA 1
ATOM 2926 C C . LEU B 1 139 ? -0.106 -24.188 -7.535 1 96 139 LEU B C 1
ATOM 2928 O O . LEU B 1 139 ? -1.168 -24.328 -8.148 1 96 139 LEU B O 1
ATOM 2932 N N . ILE B 1 140 ? 0.76 -25.094 -7.328 1 97.12 140 ILE B N 1
ATOM 2933 C CA . ILE B 1 140 ? 0.48 -26.453 -7.801 1 97.12 140 ILE B CA 1
ATOM 2934 C C . ILE B 1 140 ? -0.784 -26.969 -7.129 1 97.12 140 ILE B C 1
ATOM 2936 O O . ILE B 1 140 ? -1.656 -27.547 -7.789 1 97.12 140 ILE B O 1
ATOM 2940 N N . LEU B 1 141 ? -0.863 -26.781 -5.852 1 96.25 141 LEU B N 1
ATOM 2941 C CA . LEU B 1 141 ? -2.043 -27.219 -5.113 1 96.25 141 LEU B CA 1
ATOM 2942 C C . LEU B 1 141 ? -3.293 -26.5 -5.609 1 96.25 141 LEU B C 1
ATOM 2944 O O . LEU B 1 141 ? -4.375 -27.094 -5.664 1 96.25 141 LEU B O 1
ATOM 2948 N N . GLY B 1 142 ? -3.088 -25.281 -5.973 1 95.19 142 GLY B N 1
ATOM 2949 C CA . GLY B 1 142 ? -4.195 -24.531 -6.547 1 95.19 142 GLY B CA 1
ATOM 2950 C C . GLY B 1 142 ? -4.672 -25.094 -7.871 1 95.19 142 GLY B C 1
ATOM 2951 O O . GLY B 1 142 ? -5.875 -25.172 -8.125 1 95.19 142 GLY B O 1
ATOM 2952 N N . ILE B 1 143 ? -3.826 -25.484 -8.656 1 96.5 143 ILE B N 1
ATOM 2953 C CA . ILE B 1 143 ? -4.156 -26.094 -9.945 1 96.5 143 ILE B CA 1
ATOM 2954 C C . ILE B 1 143 ? -4.91 -27.406 -9.711 1 96.5 143 ILE B C 1
ATOM 2956 O O . ILE B 1 143 ? -5.941 -27.641 -10.344 1 96.5 143 ILE B O 1
ATOM 2960 N N . VAL B 1 144 ? -4.398 -28.172 -8.805 1 96.81 144 VAL B N 1
ATOM 2961 C CA . VAL B 1 144 ? -5.023 -29.453 -8.5 1 96.81 144 VAL B CA 1
ATOM 2962 C C . VAL B 1 144 ? -6.438 -29.234 -7.973 1 96.81 144 VAL B C 1
ATOM 2964 O O . VAL B 1 144 ? -7.367 -29.953 -8.344 1 96.81 144 VAL B O 1
ATOM 2967 N N . LYS B 1 145 ? -6.609 -28.344 -7.109 1 95.75 145 LYS B N 1
ATOM 2968 C CA . LYS B 1 145 ? -7.918 -28.016 -6.559 1 95.75 145 LYS B CA 1
ATOM 2969 C C . LYS B 1 145 ? -8.898 -27.625 -7.66 1 95.75 145 LYS B C 1
ATOM 2971 O O . LYS B 1 145 ? -10.039 -28.094 -7.684 1 95.75 145 LYS B O 1
ATOM 2976 N N . SER B 1 146 ? -8.406 -26.75 -8.547 1 95.25 146 SER B N 1
ATOM 2977 C CA . SER B 1 146 ? -9.258 -26.297 -9.641 1 95.25 146 SER B CA 1
ATOM 2978 C C . SER B 1 146 ? -9.625 -27.453 -10.57 1 95.25 146 SER B C 1
ATOM 2980 O O . SER B 1 146 ? -10.75 -27.516 -11.07 1 95.25 146 SER B O 1
ATOM 2982 N N . LEU B 1 147 ? -8.68 -28.281 -10.844 1 95.56 147 LEU B N 1
ATOM 2983 C CA . LEU B 1 147 ? -8.945 -29.453 -11.664 1 95.56 147 LEU B CA 1
ATOM 2984 C C . LEU B 1 147 ? -9.984 -30.359 -11.008 1 95.56 147 LEU B C 1
ATOM 2986 O O . LEU B 1 147 ? -10.883 -30.875 -11.672 1 95.56 147 LEU B O 1
ATOM 2990 N N . ARG B 1 148 ? -9.852 -30.547 -9.711 1 94.19 148 ARG B N 1
ATOM 2991 C CA . ARG B 1 148 ? -10.812 -31.359 -8.977 1 94.19 148 ARG B CA 1
ATOM 2992 C C . ARG B 1 148 ? -12.211 -30.734 -9.031 1 94.19 148 ARG B C 1
ATOM 2994 O O . ARG B 1 148 ? -13.203 -31.438 -9.203 1 94.19 148 ARG B O 1
ATOM 3001 N N . ASN B 1 149 ? -12.258 -29.5 -8.852 1 93 149 ASN B N 1
ATOM 3002 C CA . ASN B 1 149 ? -13.531 -28.797 -8.953 1 93 149 ASN B CA 1
ATOM 3003 C C . ASN B 1 149 ? -14.164 -28.969 -10.328 1 93 149 ASN B C 1
ATOM 3005 O O . ASN B 1 149 ? -15.375 -29.141 -10.445 1 93 149 ASN B O 1
ATOM 3009 N N . LEU B 1 150 ? -13.367 -28.953 -11.359 1 92.38 150 LEU B N 1
ATOM 3010 C CA . LEU B 1 150 ? -13.859 -29.125 -12.719 1 92.38 150 LEU B CA 1
ATOM 3011 C C . LEU B 1 150 ? -14.414 -30.547 -12.914 1 92.38 150 LEU B C 1
ATOM 3013 O O . LEU B 1 150 ? -15.461 -30.719 -13.547 1 92.38 150 LEU B O 1
ATOM 3017 N N . MET B 1 151 ? -13.742 -31.453 -12.344 1 92.06 151 MET B N 1
ATOM 3018 C CA . MET B 1 151 ? -14.188 -32.844 -12.445 1 92.06 151 MET B CA 1
ATOM 3019 C C . MET B 1 151 ? -15.516 -33.031 -11.719 1 92.06 151 MET B C 1
ATOM 3021 O O . MET B 1 151 ? -16.406 -33.75 -12.203 1 92.06 151 MET B O 1
ATOM 3025 N N . MET B 1 152 ? -15.633 -32.375 -10.594 1 88 152 MET B N 1
ATOM 3026 C CA . MET B 1 152 ? -16.875 -32.469 -9.82 1 88 152 MET B CA 1
ATOM 3027 C C . MET B 1 152 ? -18.016 -31.797 -10.555 1 88 152 MET B C 1
ATOM 3029 O O . MET B 1 152 ? -19.156 -32.281 -10.523 1 88 152 MET B O 1
ATOM 3033 N N . LEU B 1 153 ? -17.766 -30.703 -11.211 1 86.94 153 LEU B N 1
ATOM 3034 C CA . LEU B 1 153 ? -18.797 -29.969 -11.945 1 86.94 153 LEU B CA 1
ATOM 3035 C C . LEU B 1 153 ? -19.25 -30.766 -13.164 1 86.94 153 LEU B C 1
ATOM 3037 O O . LEU B 1 153 ? -20.438 -30.734 -13.516 1 86.94 153 LEU B O 1
ATOM 3041 N N . ARG B 1 154 ? -18.375 -31.422 -13.797 1 84.75 154 ARG B N 1
ATOM 3042 C CA . ARG B 1 154 ? -18.703 -32.219 -14.961 1 84.75 154 ARG B CA 1
ATOM 3043 C C . ARG B 1 154 ? -19.578 -33.406 -14.562 1 84.75 154 ARG B C 1
ATOM 3045 O O . ARG B 1 154 ? -20.484 -33.812 -15.305 1 84.75 154 ARG B O 1
ATOM 3052 N N . ARG B 1 155 ? -19.312 -33.875 -13.406 1 79.5 155 ARG B N 1
ATOM 3053 C CA . ARG B 1 155 ? -20.109 -34.969 -12.914 1 79.5 155 ARG B CA 1
ATOM 3054 C C . ARG B 1 155 ? -21.531 -34.531 -12.586 1 79.5 155 ARG B C 1
ATOM 3056 O O . ARG B 1 155 ? -22.484 -35.312 -12.781 1 79.5 155 ARG B O 1
ATOM 3063 N N . TYR B 1 156 ? -21.594 -33.375 -12.078 1 71.81 156 TYR B N 1
ATOM 3064 C CA . TYR B 1 156 ? -22.922 -32.812 -11.758 1 71.81 156 TYR B CA 1
ATOM 3065 C C . TYR B 1 156 ? -23.75 -32.625 -13.023 1 71.81 156 TYR B C 1
ATOM 3067 O O . TYR B 1 156 ? -24.953 -32.844 -13.016 1 71.81 156 TYR B O 1
ATOM 3075 N N . LYS B 1 157 ? -23.188 -32.062 -14.094 1 63.88 157 LYS B N 1
ATOM 3076 C CA . LYS B 1 157 ? -23.891 -31.891 -15.352 1 63.88 157 LYS B CA 1
ATOM 3077 C C . LYS B 1 157 ? -24.453 -33.219 -15.852 1 63.88 157 LYS B C 1
ATOM 3079 O O . LYS B 1 157 ? -25.484 -33.25 -16.531 1 63.88 157 LYS B O 1
ATOM 3084 N N . GLY B 1 158 ? -23.766 -34.25 -15.578 1 58.12 158 GLY B N 1
ATOM 3085 C CA . GLY B 1 158 ? -24.203 -35.562 -16.062 1 58.12 158 GLY B CA 1
ATOM 3086 C C . GLY B 1 158 ? -25.219 -36.219 -15.148 1 58.12 158 GLY B C 1
ATOM 3087 O O . GLY B 1 158 ? -25.984 -37.094 -15.594 1 58.12 158 GLY B O 1
ATOM 3088 N N . LYS B 1 159 ? -25.062 -35.938 -13.828 1 58.31 159 LYS B N 1
ATOM 3089 C CA . LYS B 1 159 ? -25.938 -36.656 -12.922 1 58.31 159 LYS B CA 1
ATOM 3090 C C . LYS B 1 159 ? -27.125 -35.812 -12.5 1 58.31 159 LYS B C 1
ATOM 3092 O O . LYS B 1 159 ? -26.984 -34.625 -12.242 1 58.31 159 LYS B O 1
ATOM 3097 N N . ASN B 1 160 ? -28.312 -36.062 -13.039 1 51.84 160 ASN B N 1
ATOM 3098 C CA . ASN B 1 160 ? -29.594 -35.625 -12.477 1 51.84 160 ASN B CA 1
ATOM 3099 C C . ASN B 1 160 ? -29.547 -35.594 -10.945 1 51.84 160 ASN B C 1
ATOM 3101 O O . ASN B 1 160 ? -30.047 -36.469 -10.273 1 51.84 160 ASN B O 1
ATOM 3105 N N . SER B 1 161 ? -28.531 -35.188 -10.367 1 51.56 161 SER B N 1
ATOM 3106 C CA . SER B 1 161 ? -28.438 -35.375 -8.922 1 51.56 161 SER B CA 1
ATOM 3107 C C . SER B 1 161 ? -29.5 -34.531 -8.195 1 51.56 161 SER B C 1
ATOM 3109 O O . SER B 1 161 ? -29.641 -33.344 -8.445 1 51.56 161 SER B O 1
ATOM 3111 N N . LYS B 1 162 ? -30.469 -35.125 -7.668 1 52.03 162 LYS B N 1
ATOM 3112 C CA . LYS B 1 162 ? -31.672 -34.75 -6.941 1 52.03 162 LYS B CA 1
ATOM 3113 C C . LYS B 1 162 ? -31.359 -33.781 -5.797 1 52.03 162 LYS B C 1
ATOM 3115 O O . LYS B 1 162 ? -32.25 -33.156 -5.223 1 52.03 162 LYS B O 1
ATOM 3120 N N . GLU B 1 163 ? -30.203 -33.844 -5.148 1 50.25 163 GLU B N 1
ATOM 3121 C CA . GLU B 1 163 ? -30.172 -33.281 -3.801 1 50.25 163 GLU B CA 1
ATOM 3122 C C . GLU B 1 163 ? -29.844 -31.781 -3.832 1 50.25 163 GLU B C 1
ATOM 3124 O O . GLU B 1 163 ? -30.031 -31.078 -2.836 1 50.25 163 GLU B O 1
ATOM 3129 N N . GLU B 1 164 ? -28.953 -31.266 -4.594 1 55.66 164 GLU B N 1
ATOM 3130 C CA . GLU B 1 164 ? -28.688 -29.828 -4.508 1 55.66 164 GLU B CA 1
ATOM 3131 C C . GLU B 1 164 ? -29.484 -29.047 -5.551 1 55.66 164 GLU B C 1
ATOM 3133 O O . GLU B 1 164 ? -29.766 -29.562 -6.633 1 55.66 164 GLU B O 1
ATOM 3138 N N . PRO B 1 165 ? -30.266 -28.078 -5.051 1 57.81 165 PRO B N 1
ATOM 3139 C CA . PRO B 1 165 ? -30.984 -27.281 -6.043 1 57.81 165 PRO B CA 1
ATOM 3140 C C . PRO B 1 165 ? -30.188 -27.078 -7.328 1 57.81 165 PRO B C 1
ATOM 3142 O O . PRO B 1 165 ? -28.984 -26.859 -7.277 1 57.81 165 PRO B O 1
ATOM 3145 N N . PRO B 1 166 ? -30.625 -27.609 -8.422 1 61.59 166 PRO B N 1
ATOM 3146 C CA . PRO B 1 166 ? -29.984 -27.594 -9.742 1 61.59 166 PRO B CA 1
ATOM 3147 C C . PRO B 1 166 ? -29.375 -26.234 -10.078 1 61.59 166 PRO B C 1
ATOM 3149 O O . PRO B 1 166 ? -30.031 -25.203 -9.922 1 61.59 166 PRO B O 1
ATOM 3152 N N . LYS B 1 167 ? -27.969 -26.047 -9.922 1 68 167 LYS B N 1
ATOM 3153 C CA . LYS B 1 167 ? -27.328 -24.859 -10.469 1 68 167 LYS B CA 1
ATOM 3154 C C . LYS B 1 167 ? -27.781 -24.609 -11.906 1 68 167 LYS B C 1
ATOM 3156 O O . LYS B 1 167 ? -27.969 -25.547 -12.672 1 68 167 LYS B O 1
ATOM 3161 N N . SER B 1 168 ? -28.172 -23.391 -12.148 1 80.44 168 SER B N 1
ATOM 3162 C CA . SER B 1 168 ? -28.547 -23.016 -13.508 1 80.44 168 SER B CA 1
ATOM 3163 C C . SER B 1 168 ? -27.406 -23.25 -14.484 1 80.44 168 SER B C 1
ATOM 3165 O O . SER B 1 168 ? -26.234 -23.266 -14.086 1 80.44 168 SER B O 1
ATOM 3167 N N . ARG B 1 169 ? -27.703 -23.703 -15.617 1 80.5 169 ARG B N 1
ATOM 3168 C CA . ARG B 1 169 ? -26.719 -23.938 -16.672 1 80.5 169 ARG B CA 1
ATOM 3169 C C . ARG B 1 169 ? -25.75 -22.766 -16.781 1 80.5 169 ARG B C 1
ATOM 3171 O O . ARG B 1 169 ? -24.547 -22.953 -17.016 1 80.5 169 ARG B O 1
ATOM 3178 N N . GLY B 1 170 ? -26.203 -21.516 -16.609 1 82.31 170 GLY B N 1
ATOM 3179 C CA . GLY B 1 170 ? -25.375 -20.328 -16.656 1 82.31 170 GLY B CA 1
ATOM 3180 C C . GLY B 1 170 ? -24.375 -20.266 -15.523 1 82.31 170 GLY B C 1
ATOM 3181 O O . GLY B 1 170 ? -23.203 -19.891 -15.734 1 82.31 170 GLY B O 1
ATOM 3182 N N . GLU B 1 171 ? -24.781 -20.688 -14.43 1 84.5 171 GLU B N 1
ATOM 3183 C CA . GLU B 1 171 ? -23.922 -20.703 -13.258 1 84.5 171 GLU B CA 1
ATOM 3184 C C . GLU B 1 171 ? -22.797 -21.734 -13.406 1 84.5 171 GLU B C 1
ATOM 3186 O O . GLU B 1 171 ? -21.656 -21.469 -13.023 1 84.5 171 GLU B O 1
ATOM 3191 N N . ILE B 1 172 ? -23.156 -22.828 -13.914 1 86.5 172 ILE B N 1
ATOM 3192 C CA . ILE B 1 172 ? -22.188 -23.891 -14.102 1 86.5 172 ILE B CA 1
ATOM 3193 C C . ILE B 1 172 ? -21.125 -23.453 -15.109 1 86.5 172 ILE B C 1
ATOM 3195 O O . ILE B 1 172 ? -19.938 -23.641 -14.891 1 86.5 172 ILE B O 1
ATOM 3199 N N . LYS B 1 173 ? -21.578 -22.844 -16.188 1 88.69 173 LYS B N 1
ATOM 3200 C CA . LYS B 1 173 ? -20.656 -22.359 -17.203 1 88.69 173 LYS B CA 1
ATOM 3201 C C . LYS B 1 173 ? -19.719 -21.297 -16.641 1 88.69 173 LYS B C 1
ATOM 3203 O O . LYS B 1 173 ? -18.531 -21.281 -16.953 1 88.69 173 LYS B O 1
ATOM 3208 N N . SER B 1 174 ? -20.25 -20.422 -15.852 1 89.81 174 SER B N 1
ATOM 3209 C CA . SER B 1 174 ? -19.438 -19.375 -15.227 1 89.81 174 SER B CA 1
ATOM 3210 C C . SER B 1 174 ? -18.406 -19.953 -14.273 1 89.81 174 SER B C 1
ATOM 3212 O O . SER B 1 174 ? -17.281 -19.469 -14.195 1 89.81 174 SER B O 1
ATOM 3214 N N . GLN B 1 175 ? -18.797 -21 -13.617 1 90.94 175 GLN B N 1
ATOM 3215 C CA . GLN B 1 175 ? -17.891 -21.641 -12.68 1 90.94 175 GLN B CA 1
ATOM 3216 C C . GLN B 1 175 ? -16.766 -22.375 -13.422 1 90.94 175 GLN B C 1
ATOM 3218 O O . GLN B 1 175 ? -15.609 -22.359 -12.984 1 90.94 175 GLN B O 1
ATOM 3223 N N . ILE B 1 176 ? -17.141 -23 -14.445 1 92.75 176 ILE B N 1
ATOM 3224 C CA . ILE B 1 176 ? -16.141 -23.688 -15.258 1 92.75 176 ILE B CA 1
ATOM 3225 C C . ILE B 1 176 ? -15.125 -22.672 -15.805 1 92.75 176 ILE B C 1
ATOM 3227 O O . ILE B 1 176 ? -13.914 -22.891 -15.727 1 92.75 176 ILE B O 1
ATOM 3231 N N . ARG B 1 177 ? -15.648 -21.625 -16.266 1 93.25 177 ARG B N 1
ATOM 3232 C CA . ARG B 1 177 ? -14.781 -20.562 -16.797 1 93.25 177 ARG B CA 1
ATOM 3233 C C . ARG B 1 177 ? -13.852 -20.031 -15.703 1 93.25 177 ARG B C 1
ATOM 323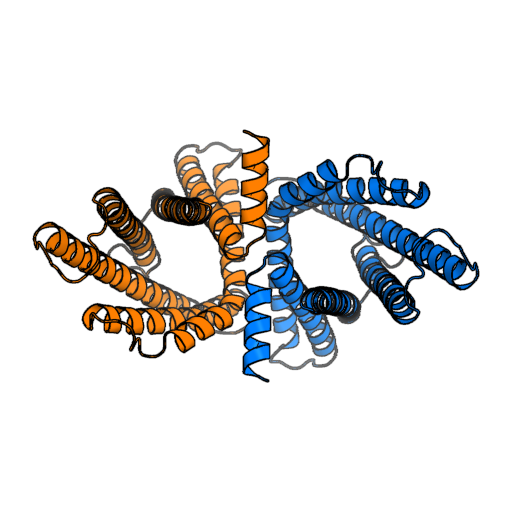5 O O . ARG B 1 177 ? -12.664 -19.812 -15.953 1 93.25 177 ARG B O 1
ATOM 3242 N N . SER B 1 178 ? -14.359 -19.844 -14.594 1 93.5 178 SER B N 1
ATOM 3243 C CA . SER B 1 178 ? -13.57 -19.328 -13.477 1 93.5 178 SER B CA 1
ATOM 3244 C C . SER B 1 178 ? -12.453 -20.297 -13.102 1 93.5 178 SER B C 1
ATOM 3246 O O . SER B 1 178 ? -11.328 -19.859 -12.805 1 93.5 178 SER B O 1
ATOM 3248 N N . GLU B 1 179 ? -12.781 -21.547 -13.164 1 94.81 179 GLU B N 1
ATOM 3249 C CA . GLU B 1 179 ? -11.773 -22.547 -12.812 1 94.81 179 GLU B CA 1
ATOM 3250 C C . GLU B 1 179 ? -10.68 -22.625 -13.875 1 94.81 179 GLU B C 1
ATOM 3252 O O . GLU B 1 179 ? -9.5 -22.766 -13.547 1 94.81 179 GLU B O 1
ATOM 3257 N N . VAL B 1 180 ? -11.117 -22.562 -15.07 1 95.88 180 VAL B N 1
ATOM 3258 C CA . VAL B 1 180 ? -10.156 -22.625 -16.156 1 95.88 180 VAL B CA 1
ATOM 3259 C C . VAL B 1 180 ? -9.227 -21.422 -16.094 1 95.88 180 VAL B C 1
ATOM 3261 O O . VAL B 1 180 ? -8.016 -21.547 -16.266 1 95.88 180 VAL B O 1
ATOM 3264 N N . LEU B 1 181 ? -9.773 -20.312 -15.836 1 95.81 181 LEU B N 1
ATOM 3265 C CA . LEU B 1 181 ? -8.969 -19.094 -15.703 1 95.81 181 LEU B CA 1
ATOM 3266 C C . LEU B 1 181 ? -8.016 -19.203 -14.523 1 95.81 181 LEU B C 1
ATOM 3268 O O . LEU B 1 181 ? -6.875 -18.719 -14.594 1 95.81 181 LEU B O 1
ATOM 3272 N N . CYS B 1 182 ? -8.438 -19.844 -13.547 1 95.44 182 CYS B N 1
ATOM 3273 C CA . CYS B 1 182 ? -7.582 -20.047 -12.383 1 95.44 182 CYS B CA 1
ATOM 3274 C C . CYS B 1 182 ? -6.391 -20.938 -12.742 1 95.44 182 CYS B C 1
ATOM 3276 O O . CYS B 1 182 ? -5.262 -20.641 -12.344 1 95.44 182 CYS B O 1
ATOM 3278 N N . ILE B 1 183 ? -6.68 -21.891 -13.422 1 97.38 183 ILE B N 1
ATOM 3279 C CA . ILE B 1 183 ? -5.621 -22.797 -13.844 1 97.38 183 ILE B CA 1
ATOM 3280 C C . ILE B 1 183 ? -4.602 -22.047 -14.695 1 97.38 183 ILE B C 1
ATOM 3282 O O . ILE B 1 183 ? -3.393 -22.172 -14.484 1 97.38 183 ILE B O 1
ATOM 3286 N N . ILE B 1 184 ? -5.098 -21.297 -15.625 1 97.19 184 ILE B N 1
ATOM 3287 C CA . ILE B 1 184 ? -4.215 -20.531 -16.5 1 97.19 184 ILE B CA 1
ATOM 3288 C C . ILE B 1 184 ? -3.393 -19.547 -15.672 1 97.19 184 ILE B C 1
ATOM 3290 O O . ILE B 1 184 ? -2.188 -19.406 -15.883 1 97.19 184 ILE B O 1
ATOM 3294 N N . SER B 1 185 ? -4.004 -18.922 -14.773 1 97.19 185 SER B N 1
ATOM 3295 C CA . SER B 1 185 ? -3.338 -17.969 -13.891 1 97.19 185 SER B CA 1
ATOM 3296 C C . SER B 1 185 ? -2.256 -18.656 -13.062 1 97.19 185 SER B C 1
ATOM 3298 O O . SER B 1 185 ? -1.124 -18.172 -12.992 1 97.19 185 SER B O 1
ATOM 3300 N N . CYS B 1 186 ? -2.561 -19.781 -12.523 1 96.94 186 CYS B N 1
ATOM 3301 C CA . CYS B 1 186 ? -1.618 -20.516 -11.695 1 96.94 186 CYS B CA 1
ATOM 3302 C C . CYS B 1 186 ? -0.446 -21.031 -12.523 1 96.94 186 CYS B C 1
ATOM 3304 O O . CYS B 1 186 ? 0.699 -21.016 -12.07 1 96.94 186 CYS B O 1
ATOM 3306 N N . LEU B 1 187 ? -0.747 -21.453 -13.672 1 96.44 187 LEU B N 1
ATOM 3307 C CA . LEU B 1 187 ? 0.302 -21.938 -14.562 1 96.44 187 LEU B CA 1
ATOM 3308 C C . LEU B 1 187 ? 1.25 -20.812 -14.953 1 96.44 187 LEU B C 1
ATOM 3310 O O . LEU B 1 187 ? 2.465 -21.016 -15.016 1 96.44 187 LEU B O 1
ATOM 3314 N N . SER B 1 188 ? 0.673 -19.703 -15.211 1 96.44 188 SER B N 1
ATOM 3315 C CA . SER B 1 188 ? 1.485 -18.547 -15.547 1 96.44 188 SER B CA 1
ATOM 3316 C C . SER B 1 188 ? 2.396 -18.156 -14.391 1 96.44 188 SER B C 1
ATOM 3318 O O . SER B 1 188 ? 3.586 -17.891 -14.586 1 96.44 188 SER B O 1
ATOM 3320 N N . ASP B 1 189 ? 1.854 -18.141 -13.258 1 96.06 189 ASP B N 1
ATOM 3321 C CA . ASP B 1 189 ? 2.635 -17.797 -12.07 1 96.06 189 ASP B CA 1
ATOM 3322 C C . ASP B 1 189 ? 3.676 -18.875 -11.773 1 96.06 189 ASP B C 1
ATOM 3324 O O . ASP B 1 189 ? 4.773 -18.562 -11.297 1 96.06 189 ASP B O 1
ATOM 3328 N N . LEU B 1 190 ? 3.271 -20.094 -12.008 1 95.31 190 LEU B N 1
ATOM 3329 C CA . LEU B 1 190 ? 4.203 -21.188 -11.789 1 95.31 190 LEU B CA 1
ATOM 3330 C C . LEU B 1 190 ? 5.395 -21.094 -12.734 1 95.31 190 LEU B C 1
ATOM 3332 O O . LEU B 1 190 ? 6.527 -21.391 -12.352 1 95.31 190 LEU B O 1
ATOM 3336 N N . PHE B 1 191 ? 5.102 -20.734 -13.945 1 94.5 191 PHE B N 1
ATOM 3337 C CA . PHE B 1 191 ? 6.176 -20.516 -14.906 1 94.5 191 PHE B CA 1
ATOM 3338 C C . PHE B 1 191 ? 7.191 -19.516 -14.359 1 94.5 191 PHE B C 1
ATOM 3340 O O . PHE B 1 191 ? 8.398 -19.75 -14.445 1 94.5 191 PHE B O 1
ATOM 3347 N N . ASN B 1 192 ? 6.719 -18.438 -13.805 1 93.88 192 ASN B N 1
ATOM 3348 C CA . ASN B 1 192 ? 7.586 -17.422 -13.227 1 93.88 192 ASN B CA 1
ATOM 3349 C C . ASN B 1 192 ? 8.289 -17.922 -11.969 1 93.88 192 ASN B C 1
ATOM 3351 O O . ASN B 1 192 ? 9.445 -17.578 -11.727 1 93.88 192 ASN B O 1
ATOM 3355 N N . ALA B 1 193 ? 7.582 -18.688 -11.164 1 93.19 193 ALA B N 1
ATOM 3356 C CA . ALA B 1 193 ? 8.18 -19.25 -9.953 1 93.19 193 ALA B CA 1
ATOM 3357 C C . ALA B 1 193 ? 9.383 -20.109 -10.281 1 93.19 193 ALA B C 1
ATOM 3359 O O . ALA B 1 193 ? 10.422 -20.031 -9.617 1 93.19 193 ALA B O 1
ATOM 3360 N N . ILE B 1 194 ? 9.242 -20.922 -11.25 1 91.44 194 ILE B N 1
ATOM 3361 C CA . ILE B 1 194 ? 10.328 -21.797 -11.672 1 91.44 194 ILE B CA 1
ATOM 3362 C C . ILE B 1 194 ? 11.492 -20.969 -12.203 1 91.44 194 ILE B C 1
ATOM 3364 O O . ILE B 1 194 ? 12.656 -21.281 -11.953 1 91.44 194 ILE B O 1
ATOM 3368 N N . HIS B 1 195 ? 11.188 -19.891 -12.875 1 89.12 195 HIS B N 1
ATOM 3369 C CA . HIS B 1 195 ? 12.219 -19 -13.391 1 89.12 195 HIS B CA 1
ATOM 3370 C C . HIS B 1 195 ? 13.031 -18.375 -12.258 1 89.12 195 HIS B C 1
ATOM 3372 O O . HIS B 1 195 ? 14.234 -18.156 -12.398 1 89.12 195 HIS B O 1
ATOM 3378 N N . TRP B 1 196 ? 12.43 -18.094 -11.156 1 89.38 196 TRP B N 1
ATOM 3379 C CA . TRP B 1 196 ? 13.102 -17.406 -10.055 1 89.38 196 TRP B CA 1
ATOM 3380 C C . TRP B 1 196 ? 13.867 -18.406 -9.188 1 89.38 196 TRP B C 1
ATOM 3382 O O . TRP B 1 196 ? 14.578 -18.016 -8.258 1 89.38 196 TRP B O 1
ATOM 3392 N N . MET B 1 197 ? 13.742 -19.688 -9.484 1 87.12 197 MET B N 1
ATOM 3393 C CA . MET B 1 197 ? 14.539 -20.703 -8.812 1 87.12 197 MET B CA 1
ATOM 3394 C C . MET B 1 197 ? 15.977 -20.703 -9.336 1 87.12 197 MET B C 1
ATOM 3396 O O . MET B 1 197 ? 16.234 -20.203 -10.43 1 87.12 197 MET B O 1
ATOM 3400 N N . PRO B 1 198 ? 16.859 -21.094 -8.461 1 83.25 198 PRO B N 1
ATOM 3401 C CA . PRO B 1 198 ? 18.266 -21.094 -8.891 1 83.25 198 PRO B CA 1
ATOM 3402 C C . PRO B 1 198 ? 18.5 -21.922 -10.156 1 83.25 198 PRO B C 1
ATOM 3404 O O . PRO B 1 198 ? 17.672 -22.75 -10.508 1 83.25 198 PRO B O 1
ATOM 3407 N N . SER B 1 199 ? 19.703 -21.578 -10.695 1 82.44 199 SER B N 1
ATOM 3408 C CA . SER B 1 199 ? 20.062 -22.266 -11.93 1 82.44 199 SER B CA 1
ATOM 3409 C C . SER B 1 199 ? 20.203 -23.766 -11.695 1 82.44 199 SER B C 1
ATOM 3411 O O . SER B 1 199 ? 20.734 -24.203 -10.672 1 82.44 199 SER B O 1
ATOM 3413 N N . GLY B 1 200 ? 19.594 -24.578 -12.625 1 76.75 200 GLY B N 1
ATOM 3414 C CA . GLY B 1 200 ? 19.641 -26.031 -12.516 1 76.75 200 GLY B CA 1
ATOM 3415 C C . GLY B 1 200 ? 18.281 -26.656 -12.281 1 76.75 200 GLY B C 1
ATOM 3416 O O . GLY B 1 200 ? 18.094 -27.844 -12.523 1 76.75 200 GLY B O 1
ATOM 3417 N N . PHE B 1 201 ? 17.531 -25.844 -11.703 1 80.19 201 PHE B N 1
ATOM 3418 C CA . PHE B 1 201 ? 16.172 -26.328 -11.5 1 80.19 201 PHE B CA 1
ATOM 3419 C C . PHE B 1 201 ? 15.305 -26.031 -12.719 1 80.19 201 PHE B C 1
ATOM 3421 O O . PHE B 1 201 ? 14.875 -24.906 -12.922 1 80.19 201 PHE B O 1
ATOM 3428 N N . LEU B 1 202 ? 15.039 -27.016 -13.508 1 82.69 202 LEU B N 1
ATOM 3429 C CA . LEU B 1 202 ? 14.266 -26.891 -14.734 1 82.69 202 LEU B CA 1
ATOM 3430 C C . LEU B 1 202 ? 14.766 -25.719 -15.57 1 82.69 202 LEU B C 1
ATOM 3432 O O . LEU B 1 202 ? 15.914 -25.703 -16.016 1 82.69 202 LEU B O 1
ATOM 3436 N N . TRP B 1 203 ? 13.953 -24.672 -15.844 1 80.62 203 TRP B N 1
ATOM 3437 C CA . TRP B 1 203 ? 14.438 -23.531 -16.609 1 80.62 203 TRP B CA 1
ATOM 3438 C C . TRP B 1 203 ? 14.688 -22.328 -15.703 1 80.62 203 TRP B C 1
ATOM 3440 O O . TRP B 1 203 ? 14.438 -21.188 -16.078 1 80.62 203 TRP B O 1
ATOM 3450 N N . GLY B 1 204 ? 15.117 -22.688 -14.586 1 82.56 204 GLY B N 1
ATOM 3451 C CA . GLY B 1 204 ? 15.445 -21.625 -13.656 1 82.56 204 GLY B CA 1
ATOM 3452 C C . GLY B 1 204 ? 16.438 -20.625 -14.219 1 82.56 204 GLY B C 1
ATOM 3453 O O . GLY B 1 204 ? 17.453 -21.016 -14.797 1 82.56 204 GLY B O 1
ATOM 3454 N N . GLY B 1 205 ? 16.062 -19.328 -14.164 1 80.62 205 GLY B N 1
ATOM 3455 C CA . GLY B 1 205 ? 16.969 -18.266 -14.57 1 80.62 205 GLY B CA 1
ATOM 3456 C C . GLY B 1 205 ? 17.094 -18.125 -16.078 1 80.62 205 GLY B C 1
ATOM 3457 O O . GLY B 1 205 ? 17.859 -17.297 -16.562 1 80.62 205 GLY B O 1
ATOM 3458 N N . SER B 1 206 ? 16.375 -18.812 -16.812 1 82.5 206 SER B N 1
ATOM 3459 C CA . SER B 1 206 ? 16.609 -18.844 -18.25 1 82.5 206 SER B CA 1
ATOM 3460 C C . SER B 1 206 ? 15.594 -18 -19 1 82.5 206 SER B C 1
ATOM 3462 O O . SER B 1 206 ? 15.789 -17.656 -20.172 1 82.5 206 SER B O 1
ATOM 3464 N N . SER B 1 207 ? 14.641 -17.594 -18.391 1 87.75 207 SER B N 1
ATOM 3465 C CA . SER B 1 207 ? 13.578 -16.875 -19.078 1 87.75 207 SER B CA 1
ATOM 3466 C C . SER B 1 207 ? 13.93 -15.398 -19.25 1 87.75 207 SER B C 1
ATOM 3468 O O . SER B 1 207 ? 14.391 -14.75 -18.312 1 87.75 207 SER B O 1
ATOM 3470 N N . PRO B 1 208 ? 13.773 -14.922 -20.422 1 89.06 208 PRO B N 1
ATOM 3471 C CA . PRO B 1 208 ? 14 -13.492 -20.641 1 89.06 208 PRO B CA 1
ATOM 3472 C C . PRO B 1 208 ? 13.008 -12.617 -19.859 1 89.06 208 PRO B C 1
ATOM 3474 O O . PRO B 1 208 ? 11.945 -13.094 -19.469 1 89.06 208 PRO B O 1
ATOM 3477 N N . THR B 1 209 ? 13.359 -11.43 -19.719 1 90.06 209 THR B N 1
ATOM 3478 C CA . THR B 1 209 ? 12.602 -10.484 -18.891 1 90.06 209 THR B CA 1
ATOM 3479 C C . THR B 1 209 ? 11.203 -10.266 -19.469 1 90.06 209 THR B C 1
ATOM 3481 O O . THR B 1 209 ? 10.234 -10.164 -18.719 1 90.06 209 THR B O 1
ATOM 3484 N N . TRP B 1 210 ? 11.055 -10.188 -20.781 1 91.88 210 TRP B N 1
ATOM 3485 C CA . TRP B 1 210 ? 9.758 -9.938 -21.406 1 91.88 210 TRP B CA 1
ATOM 3486 C C . TRP B 1 210 ? 8.812 -11.117 -21.172 1 91.88 210 TRP B C 1
ATOM 3488 O O . TRP B 1 210 ? 7.605 -10.922 -21.016 1 91.88 210 TRP B O 1
ATOM 3498 N N . LEU B 1 211 ? 9.312 -12.336 -21.125 1 93.19 211 LEU B N 1
ATOM 3499 C CA . LEU B 1 211 ? 8.492 -13.523 -20.906 1 93.19 211 LEU B CA 1
ATOM 3500 C C . LEU B 1 211 ? 7.965 -13.562 -19.469 1 93.19 211 LEU B C 1
ATOM 3502 O O . LEU B 1 211 ? 6.801 -13.906 -19.25 1 93.19 211 LEU B O 1
ATOM 3506 N N . VAL B 1 212 ? 8.781 -13.211 -18.547 1 93.69 212 VAL B N 1
ATOM 3507 C CA . VAL B 1 212 ? 8.367 -13.133 -17.141 1 93.69 212 VAL B CA 1
ATOM 3508 C C . VAL B 1 212 ? 7.254 -12.094 -17 1 93.69 212 VAL B C 1
ATOM 3510 O O . VAL B 1 212 ? 6.262 -12.336 -16.312 1 93.69 212 VAL B O 1
ATOM 3513 N N . GLY B 1 213 ? 7.449 -10.953 -17.703 1 95.44 213 GLY B N 1
ATOM 3514 C CA . GLY B 1 213 ? 6.438 -9.906 -17.672 1 95.44 213 GLY B CA 1
ATOM 3515 C C . GLY B 1 213 ? 5.125 -10.344 -18.297 1 95.44 213 GLY B C 1
ATOM 3516 O O . GLY B 1 213 ? 4.051 -9.984 -17.812 1 95.44 213 GLY B O 1
ATOM 3517 N N . LEU B 1 214 ? 5.238 -11.086 -19.297 1 95.69 214 LEU B N 1
ATOM 3518 C CA . LEU B 1 214 ? 4.043 -11.555 -19.984 1 95.69 214 LEU B CA 1
ATOM 3519 C C . LEU B 1 214 ? 3.236 -12.5 -19.109 1 95.69 214 LEU B C 1
ATOM 3521 O O . LEU B 1 214 ? 2.021 -12.336 -18.969 1 95.69 214 LEU B O 1
ATOM 3525 N N . MET B 1 215 ? 3.896 -13.461 -18.578 1 96.06 215 MET B N 1
ATOM 3526 C CA . MET B 1 215 ? 3.225 -14.422 -17.719 1 96.06 215 MET B CA 1
ATOM 3527 C C . MET B 1 215 ? 2.604 -13.734 -16.5 1 96.06 215 MET B C 1
ATOM 3529 O O . MET B 1 215 ? 1.475 -14.047 -16.125 1 96.06 215 MET B O 1
ATOM 3533 N N . GLY B 1 216 ? 3.318 -12.836 -15.969 1 96.19 216 GLY B N 1
ATOM 3534 C CA . GLY B 1 216 ? 2.789 -12.086 -14.844 1 96.19 216 GLY B CA 1
ATOM 3535 C C . GLY B 1 216 ? 1.599 -11.219 -15.211 1 96.19 216 GLY B C 1
ATOM 3536 O O . GLY B 1 216 ? 0.656 -11.078 -14.43 1 96.19 216 GLY B O 1
ATOM 3537 N N . THR B 1 217 ? 1.646 -10.633 -16.344 1 97 217 THR B N 1
ATOM 3538 C CA . THR B 1 217 ? 0.548 -9.797 -16.812 1 97 217 THR B CA 1
ATOM 3539 C C . THR B 1 217 ? -0.711 -10.625 -17.031 1 97 217 THR B C 1
ATOM 3541 O O . THR B 1 217 ? -1.81 -10.211 -16.656 1 97 217 THR B O 1
ATOM 3544 N N . ILE B 1 218 ? -0.529 -11.773 -17.562 1 96.75 218 ILE B N 1
ATOM 3545 C CA . ILE B 1 218 ? -1.652 -12.672 -17.828 1 96.75 218 ILE B CA 1
ATOM 3546 C C . ILE B 1 218 ? -2.328 -13.031 -16.5 1 96.75 218 ILE B C 1
ATOM 3548 O O . ILE B 1 218 ? -3.545 -12.891 -16.359 1 96.75 218 ILE B O 1
ATOM 3552 N N . SER B 1 219 ? -1.587 -13.484 -15.609 1 96.31 219 SER B N 1
ATOM 3553 C CA . SER B 1 219 ? -2.141 -13.891 -14.328 1 96.31 219 SER B CA 1
ATOM 3554 C C . SER B 1 219 ? -2.787 -12.711 -13.609 1 96.31 219 SER B C 1
ATOM 3556 O O . SER B 1 219 ? -3.838 -12.859 -12.977 1 96.31 219 SER B O 1
ATOM 3558 N N . SER B 1 220 ? -2.191 -11.539 -13.742 1 96 220 SER B N 1
ATOM 3559 C CA . SER B 1 220 ? -2.729 -10.352 -13.078 1 96 220 SER B CA 1
ATOM 3560 C C . SER B 1 220 ? -4.055 -9.93 -13.688 1 96 220 SER B C 1
ATOM 3562 O O . SER B 1 220 ? -4.996 -9.578 -12.977 1 96 220 SER B O 1
ATOM 3564 N N . LEU B 1 221 ? -4.125 -9.945 -14.938 1 94.81 221 LEU B N 1
ATOM 3565 C CA . LEU B 1 221 ? -5.352 -9.555 -15.625 1 94.81 221 LEU B CA 1
ATOM 3566 C C . LEU B 1 221 ? -6.484 -10.516 -15.289 1 94.81 221 LEU B C 1
ATOM 3568 O O . LEU B 1 221 ? -7.633 -10.102 -15.125 1 94.81 221 LEU B O 1
ATOM 3572 N N . ILE B 1 222 ? -6.168 -11.766 -15.203 1 94.5 222 ILE B N 1
ATOM 3573 C CA . ILE B 1 222 ? -7.164 -12.758 -14.82 1 94.5 222 ILE B CA 1
ATOM 3574 C C . ILE B 1 222 ? -7.66 -12.477 -13.406 1 94.5 222 ILE B C 1
ATOM 3576 O O . ILE B 1 222 ? -8.859 -12.57 -13.125 1 94.5 222 ILE B O 1
ATOM 3580 N N . GLY B 1 223 ? -6.73 -12.117 -12.57 1 91.19 223 GLY B N 1
ATOM 3581 C CA . GLY B 1 223 ? -7.109 -11.758 -11.211 1 91.19 223 GLY B CA 1
ATOM 3582 C C . GLY B 1 223 ? -8.07 -10.586 -11.156 1 91.19 223 GLY B C 1
ATOM 3583 O O . GLY B 1 223 ? -9.047 -10.609 -10.398 1 91.19 223 GLY B O 1
ATOM 3584 N N . ILE B 1 224 ? -7.773 -9.602 -11.898 1 90.62 224 ILE B N 1
ATOM 3585 C CA . ILE B 1 224 ? -8.641 -8.43 -11.945 1 90.62 224 ILE B CA 1
ATOM 3586 C C . ILE B 1 224 ? -10 -8.812 -12.516 1 90.62 224 ILE B C 1
ATOM 3588 O O . ILE B 1 224 ? -11.039 -8.406 -11.992 1 90.62 224 ILE B O 1
ATOM 3592 N N . TYR B 1 225 ? -10.008 -9.625 -13.508 1 90.31 225 TYR B N 1
ATOM 3593 C CA . TYR B 1 225 ? -11.242 -10.062 -14.148 1 90.31 225 TYR B CA 1
ATOM 3594 C C . TYR B 1 225 ? -12.117 -10.836 -13.172 1 90.31 225 TYR B C 1
ATOM 3596 O O . TYR B 1 225 ? -13.32 -10.586 -13.07 1 90.31 225 TYR B O 1
ATOM 3604 N N . GLN B 1 226 ? -11.531 -11.672 -12.453 1 88.56 226 GLN B N 1
ATOM 3605 C CA . GLN B 1 226 ? -12.273 -12.523 -11.523 1 88.56 226 GLN B CA 1
ATOM 3606 C C . GLN B 1 226 ? -12.828 -11.719 -10.352 1 88.56 226 GLN B C 1
ATOM 3608 O O . GLN B 1 226 ? -13.906 -12.016 -9.836 1 88.56 226 GLN B O 1
ATOM 3613 N N . THR B 1 227 ? -12.188 -10.711 -9.977 1 83.12 227 THR B N 1
ATOM 3614 C CA . THR B 1 227 ? -12.648 -9.891 -8.867 1 83.12 227 THR B CA 1
ATOM 3615 C C . THR B 1 227 ? -13.797 -8.984 -9.305 1 83.12 227 THR B C 1
ATOM 3617 O O . THR B 1 227 ? -14.719 -8.719 -8.523 1 83.12 227 THR B O 1
ATOM 3620 N N . THR B 1 228 ? -13.727 -8.477 -10.484 1 81.44 228 THR B N 1
ATOM 3621 C CA . THR B 1 228 ? -14.781 -7.613 -10.984 1 81.44 228 THR B CA 1
ATOM 3622 C C . THR B 1 228 ? -16.062 -8.406 -11.242 1 81.44 228 THR B C 1
ATOM 3624 O O . THR B 1 228 ? -17.156 -7.902 -11.039 1 81.44 228 THR B O 1
ATOM 3627 N N . GLU B 1 229 ? -15.938 -9.609 -11.695 1 73.56 229 GLU B N 1
ATOM 3628 C CA . GLU B 1 229 ? -17.094 -10.453 -11.977 1 73.56 229 GLU B CA 1
ATOM 3629 C C . GLU B 1 229 ? -17.797 -10.859 -10.688 1 73.56 229 GLU B C 1
ATOM 3631 O O . GLU B 1 229 ? -19.031 -10.922 -10.648 1 73.56 229 GLU B O 1
ATOM 3636 N N . VAL B 1 230 ? -16.953 -11.125 -9.742 1 62.19 230 VAL B N 1
ATOM 3637 C CA . VAL B 1 230 ? -17.547 -11.516 -8.477 1 62.19 230 VAL B CA 1
ATOM 3638 C C . VAL B 1 230 ? -18.203 -10.297 -7.816 1 62.19 230 VAL B C 1
ATOM 3640 O O . VAL B 1 230 ? -19.266 -10.422 -7.191 1 62.19 230 VAL B O 1
ATOM 3643 N N . GLY B 1 231 ? -17.562 -9.141 -7.859 1 55.12 231 GLY B N 1
ATOM 3644 C CA . GLY B 1 231 ? -18.156 -7.926 -7.312 1 55.12 231 GLY B CA 1
ATOM 3645 C C . GLY B 1 231 ? -19.406 -7.492 -8.047 1 55.12 231 GLY B C 1
ATOM 3646 O O . GLY B 1 231 ? -20.328 -6.945 -7.441 1 55.12 231 GLY B O 1
ATOM 3647 N N . SER B 1 232 ? -19.422 -7.547 -9.289 1 46.25 232 SER B N 1
ATOM 3648 C CA . SER B 1 232 ? -20.625 -7.223 -10.062 1 46.25 232 SER B CA 1
ATOM 3649 C C . SER B 1 232 ? -21.75 -8.203 -9.766 1 46.25 232 SER B C 1
ATOM 3651 O O . SER B 1 232 ? -22.922 -7.84 -9.836 1 46.25 232 SER B O 1
ATOM 3653 N N . ALA B 1 233 ? -21.406 -9.438 -9.539 1 41.28 233 ALA B N 1
ATOM 3654 C CA . ALA B 1 233 ? -22.484 -10.383 -9.227 1 41.28 233 ALA B CA 1
ATOM 3655 C C . ALA B 1 233 ? -23.094 -10.086 -7.855 1 41.28 233 ALA B C 1
ATOM 3657 O O . ALA B 1 233 ? -24.266 -10.375 -7.617 1 41.28 233 ALA B O 1
ATOM 3658 N N . GLY B 1 234 ? -22.453 -9.531 -6.973 1 32.19 234 GLY B N 1
ATOM 3659 C CA . GLY B 1 234 ? -23.047 -9.211 -5.684 1 32.19 234 GLY B CA 1
ATOM 3660 C C . GLY B 1 234 ? -23.953 -7.996 -5.723 1 32.19 234 GLY B C 1
ATOM 3661 O O . GLY B 1 234 ? -24.578 -7.648 -4.723 1 32.19 234 GLY B O 1
ATOM 3662 N N . GLY B 1 235 ? -23.734 -7.121 -6.488 1 25.69 235 GLY B N 1
ATOM 3663 C CA . GLY B 1 235 ? -24.641 -5.996 -6.57 1 25.69 235 GLY B CA 1
ATOM 3664 C C . GLY B 1 235 ? -25.969 -6.34 -7.242 1 25.69 235 GLY B C 1
ATOM 3665 O O . GLY B 1 235 ? -26.75 -5.449 -7.559 1 25.69 235 GLY B O 1
ATOM 3666 N N . VAL B 1 236 ? -26.078 -7.418 -7.754 1 23.83 236 VAL B N 1
ATOM 3667 C CA . VAL B 1 236 ? -27.469 -7.664 -8.148 1 23.83 236 VAL B CA 1
ATOM 3668 C C . VAL B 1 236 ? -28.25 -8.25 -6.969 1 23.83 236 VAL B C 1
ATOM 3670 O O . VAL B 1 236 ? -27.703 -9.039 -6.188 1 23.83 236 VAL B O 1
#

Sequence (472 aa):
MAAAAVSGLVTVLESYRGRDRVIRTLCYSCQLLGGVMSNKSKTEHNWGKSLLIVSSQLSHCRTVLRLFDDLAMLAYSVKYGFGKKEKDSLIRWISIFSNISDQLYYPCEHIAWAADSGVIHAKSEMWWMASTALWGISLILGIVKSLRNLMMLRRYKGKNSKEEPPKSRGEIKSQIRSEVLCIISCLSDLFNAIHWMPSGFLWGGSSPTWLVGLMGTISSLIGIYQTTEVGSAGGVMAAAAVSGLVTVLESYRGRDRVIRTLCYSCQLLGGVMSNKSKTEHNWGKSLLIVSSQLSHCRTVLRLFDDLAMLAYSVKYGFGKKEKDSLIRWISIFSNISDQLYYPCEHIAWAADSGVIHAKSEMWWMASTALWGISLILGIVKSLRNLMMLRRYKGKNSKEEPPKSRGEIKSQIRSEVLCIISCLSDLFNAIHWMPSGFLWGGSSPTWLVGLMGTISSLIGIYQTTEVGSAGGV

InterPro domains:
  IPR008733 Peroxisomal biogenesis factor 11 [PF05648] (7-227)
  IPR026510 Peroxisomal membrane protein 11C, metazoa [PTHR20990] (4-231)

pLDDT: mean 86.38, std 13.49, range [23.83, 97.5]

Organism: Xenopus laevis (NCBI:txid8355)

Secondary structure (DSSP, 8-state):
-HHHHHHHHHHHHHBHHHHHHHHHHHHHHHHHHHHHHHHH---SS-HHHHHHHHHHHHHHHHHHHGGG-HHHHHHHHHHHTT-TT-S-HHHHHHHHHHHHHHHHHHHHHHHHHHHHHTSS-S-HHHHHHHHHHHHHHHHHHHHHHHHHHHHHHHHHHHS--SSS----HHHHHHHHHHHHHHHHHHHHHHHHHHHTSPTTSTTTTTS-HHHHHHHHHHHHHHHHHHHHHHHHHHT-/-HHHHHHHHHHHHHBHHHHHHHHHHHHHHHHHHHHHHHHH---SS-HHHHHHHHHHHHHHHHHHHGGG-HHHHHHHHHHHTT-TT-S-HHHHHHHHHHHHHHHHHHHHHHHHHHHHHTSS-S-HHHHHHHHHHHHHHHHHHHHHHHHHHHHHHHHHHHS--SSS----HHHHHHHHHHHHHHHHHHHHHHHHHHHTSPTTSTTTTTS-HHHHHHHHHHHHHHHHHHHHHHHHHTT-

Nearest PDB structures (foldseek):
  9ast-assembly1_R  TM=5.022E-01  e=6.377E+00  Homo sapiens
  5xsz-assembly1_A  TM=4.488E-01  e=5.309E+00  Danio rerio
  8kh5-assembly1_A  TM=3.763E-01  e=3.356E+00  Homo sapiens
  4xt3-assembly1_A  TM=2.111E-01  e=2.669E+00  Cytomegalovirus
  9ast-assembly1_R  TM=5.228E-01  e=4.495E+00  Homo sapiens

Solvent-accessible surface area (backbone atoms only — not comparable to full-atom values): 23731 Å² total; per-residue (Å²): 109,69,67,56,51,49,52,50,51,39,55,35,52,48,26,34,67,46,32,49,48,53,49,51,29,50,20,17,45,27,24,20,53,12,31,52,41,51,70,64,51,90,56,85,84,50,60,19,54,25,28,38,46,50,16,50,50,44,51,50,36,51,54,60,57,50,67,68,41,57,63,48,51,47,50,52,45,59,71,47,54,83,34,83,83,48,86,50,61,68,57,28,52,43,50,48,52,30,47,51,28,55,56,56,22,48,61,28,41,49,51,17,50,32,20,70,70,58,54,39,94,55,73,30,65,65,27,44,45,52,20,40,49,29,50,37,50,29,32,51,40,47,35,51,48,36,51,50,52,48,55,52,51,55,49,48,76,69,40,86,61,83,81,55,82,78,74,51,72,66,55,52,52,53,49,50,50,52,35,53,48,46,37,53,26,32,50,26,46,38,54,44,36,41,28,72,30,62,76,80,47,84,62,13,65,65,66,53,58,30,57,48,10,45,30,41,27,52,26,34,52,49,51,53,51,55,50,50,54,53,54,57,58,63,71,100,110,70,67,55,50,51,51,50,49,39,53,34,52,48,26,32,67,45,32,48,48,51,47,49,29,51,20,18,44,26,25,21,52,13,30,52,39,50,71,64,50,91,59,83,84,51,58,19,55,26,28,38,46,52,17,51,51,42,51,50,34,51,56,60,57,50,69,68,41,56,62,49,51,47,52,50,46,60,71,47,54,82,35,81,83,47,84,50,64,67,57,29,53,43,49,49,52,30,46,52,28,55,58,55,21,47,61,28,41,49,51,17,50,32,20,72,69,58,55,39,96,56,74,29,63,63,26,45,44,50,20,40,49,28,50,37,50,31,33,52,42,48,36,51,49,36,51,50,51,49,54,54,52,53,49,48,77,69,40,87,60,83,80,56,82,78,72,50,73,68,55,51,52,52,49,50,50,52,34,52,49,46,37,52,26,32,50,26,46,41,54,43,37,42,26,71,31,59,77,80,47,84,60,13,64,64,64,53,58,31,58,48,10,45,31,41,27,52,27,33,51,49,51,53,51,54,50,51,53,54,53,57,56,64,72,102

Radius of gyration: 25.84 Å; Cα contacts (8 Å, |Δi|>4): 514; chains: 2; bounding box: 61×69×55 Å

Foldseek 3Di:
DVVVVVVVLVVLCVDPVSVLLVLLLLLLLLLQVLLVQQVPDPDDPSSSVVSPVSSVVSVLVSLVVLLPCLVVLVVVLVVCPQVPVDPDVLLSVLVNLLSVLVNVLSVLSVVLNCCVVVVDPDDSLVSLQSNLVSLLSSLVSLLVSLVVVLVVLVVLVVDPDPPDDDDDPVRSVVSNVLSVLSNLLSVLVNVLSQCCHDPPRDCHVPDGSNSNSVSSNSNSVSVVVVVVVVVVVVVD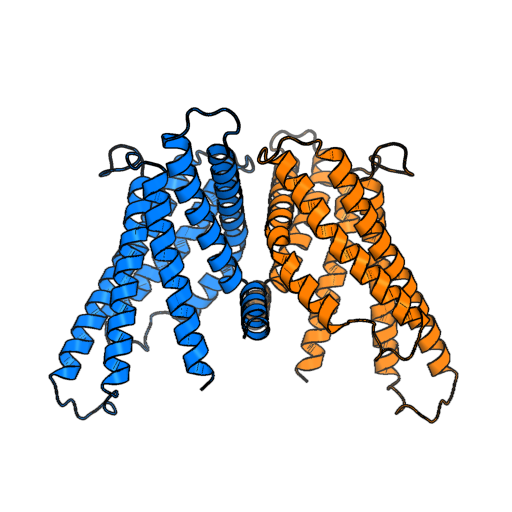/DVVVVVVVLVVLCVDPVSVLLVLLLLLLLLLQVLLVQQVPDPDDPSSSVVSNVSSVVSVLVSLVVLLPCLVVLVVVLVVCDQVPVDPDVLLSVLVNLLSVLVNVLSVLSVVLNCCVVVVDPDDSLVSLQSNLVSVLSSLVSLLVSLVVVLVVLVVLVVDPDPPDDDDDPVRSVVSNVLSVLSNLLSVLVNVLSQCCHDPPRDCHVPDGSNSNSVSSNSNSVSVVVVVVVVVVVVVD

=== Feature glossary ===
The record interleaves many kinds of information about one protein. Here is each kind framed as the question it answers.

Q: What known structures does this most resemble?
A: Structural nearest neighbors (via Foldseek easy-search vs the PDB). Reported per hit: target PDB id, E-value, and alignment TM-score. A TM-score above ~0.5 is the conventional threshold for 'same fold'.

Q: Where is each backbone atom in 3D?
A: The mmCIF table is the protein's shape written out atom by atom. For each backbone N, Cα, C, and carbonyl O, it records an (x, y, z) coordinate triple in Å plus the residue type, chain letter, and residue number.

Q: What are the backbone torsion angles?
A: The φ/ψ torsion pair specifies the backbone conformation at each residue. φ rotates about the N–Cα bond, ψ about the Cα–C bond. Steric clashes forbid most of the (φ, ψ) plane — the allowed regions (α-helix basin, β-sheet basin, left-handed helix) are the Ramachandran-allowed regions.

Q: Which residues are buried vs exposed?
A: Solvent-accessible surface area (SASA) is the area in Å² traced out by the centre of a 1.4 Å probe sphere (a water molecule) rolled over the protein's van der Waals surface (Shrake–Rupley / Lee–Richards construction). Buried residues have near-zero SASA; fully exposed residues can exceed 200 Å². The total SASA scales roughly with the number of surface residues.

Q: How confident is the AlphaFold model at each residue?
A: pLDDT is the predicted lDDT-Cα score: AlphaFold's confidence that the local environment of each residue (all inter-atomic distances within 15 Å) is correctly placed. It is a per-residue number between 0 and 100, with higher meaning more reliable.

Q: What does the local fold look like, residue by residue?
A: 3Di is Foldseek's structural alphabet. Each residue is assigned one of twenty discrete states based on how its Cα sits relative to its spatial (not sequential) neighbors. Aligning 3Di strings finds structural homologs roughly as well as full 3D superposition, but orders of magnitude faster.

Q: How big and how compact is the whole molecule?
A: Radius of gyration (Rg) is the root-mean-square distance of Cα atoms from their centroid — a single number for overall size and compactness. A globular domain of N residues has Rg ≈ 2.2·N^0.38 Å; an extended or disordered chain has a much larger Rg. The Cα contact count is the number of residue pairs whose Cα atoms are within 8 Å and are more than four positions apart in sequence — a standard proxy for tertiary packing density. The bounding box is the smallest axis-aligned box enclosing all Cα atoms.

Q: Which residues are in helices, str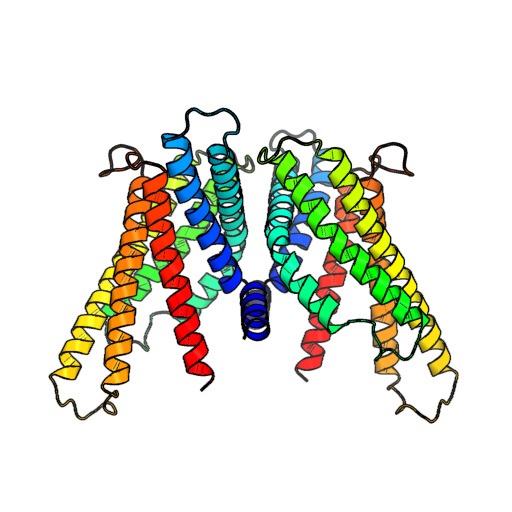ands, or loops?
A: DSSP 8-state secondary structure assigns each residue one of H (α-helix), G (3₁₀-helix), I (π-helix), E (extended β-strand), B (isolated β-bridge), T (hydrogen-bonded turn), S (bend), or '-' (coil). The assignment is computed from backbone hydrogen-bond geometry via the Kabsch–Sander algorithm.

Q: How mobile is each atom in the crystal?
A: Crystallographic B-factors measure how much each atom's electron density is smeared out, in Å². They rise in mobile loops and surface residues and fall in the buried interior. In AlphaFold models this column is repurposed to hold pLDDT instead.

Q: What if only a Cα trace is available?
A: P-SEA three-state annotation labels each residue as helix, strand, or coil based purely on the geometry of the Cα trace. It serves as a fallback when the full backbone (and thus DSSP) is unavailable.

Q: What family and function is it annotated with?
A: Database cross-references. InterPro integrates a dozen domain/family signature databases into unified entries with residue-range hits. GO terms attach function/process/location labels with evidence codes. CATH codes position the fold in a four-level structural taxonomy. Organism is the NCBI-taxonomy species name.

Q: Are the domains correctly placed relative to each other?
A: Predicted Aligned Error (PAE) is an AlphaFold confidence matrix: entry (i, j) is the expected error in the position of residue j, in ångströms, when the prediction is superimposed on the true structure at residue i. Low PAE within a block of residues means that block is internally rigid and well-predicted; high PAE between two blocks means their relative placement is uncertain even if each block individually is confident.

Q: What do the diagnostic plots show?
A: Three diagnostic plots accompany the record. The Cα contact map visualizes the tertiary structure as a 2D adjacency matrix (8 Å cutoff, sequence-local contacts suppressed). The Ramachandran plot shows the distribution of backbone (φ, ψ) torsions, with points in the α and β basins reflecting secondary structure content. The PAE plot shows AlphaFold's inter-residue confidence as a color matrix.

Q: What is the amino-acid chain?
A: Primary structure: the covalent order of the twenty standard amino acids along the backbone. Two proteins with the same sequence will (almost always) fold to the same structure; two with 30% identity often share a fold but not the details.

Q: What do the rendered images show?
A: The six renders are orthographic views along the three Cartesian axes in both directions. Representation (cartoon, sticks, or surface) and color scheme (sequence-rainbow or by-chain) vary across proteins so the training set covers all the common visualization conventions.